Protein AF-0000000076528974 (afdb_homodimer)

pLDDT: mean 90.76, std 15.47, range [22.88, 98.94]

Structure (mmCIF, N/CA/C/O backbone):
data_AF-0000000076528974-model_v1
#
loop_
_entity.id
_entity.type
_entity.pdbx_description
1 polymer 'adenosylhomocysteine nucleosidase'
#
loop_
_atom_site.group_PDB
_atom_site.id
_atom_site.type_symbol
_atom_site.label_atom_id
_atom_site.label_alt_id
_atom_site.label_comp_id
_atom_site.label_asym_id
_atom_site.label_entity_id
_atom_site.label_seq_id
_atom_site.pdbx_PDB_ins_code
_atom_site.Cartn_x
_atom_site.Cartn_y
_atom_site.Cartn_z
_atom_site.occupancy
_atom_site.B_iso_or_equiv
_atom_site.auth_seq_id
_atom_site.auth_comp_id
_atom_site.auth_asym_id
_atom_site.auth_atom_id
_atom_site.pdbx_PDB_model_num
ATOM 1 N N . MET A 1 1 ? 30.375 14.406 -7.883 1 22.88 1 MET A N 1
ATOM 2 C CA . MET A 1 1 ? 30.062 13.062 -8.375 1 22.88 1 MET A CA 1
ATOM 3 C C . MET A 1 1 ? 28.688 12.617 -7.867 1 22.88 1 MET A C 1
ATOM 5 O O . MET A 1 1 ? 28.359 12.805 -6.695 1 22.88 1 MET A O 1
ATOM 9 N N . PRO A 1 2 ? 27.547 12.641 -8.594 1 27.16 2 PRO A N 1
ATOM 10 C CA . PRO A 1 2 ? 26.172 12.406 -8.102 1 27.16 2 PRO A CA 1
ATOM 11 C C . PRO A 1 2 ? 26.094 11.227 -7.145 1 27.16 2 PRO A C 1
ATOM 13 O O . PRO A 1 2 ? 26.906 10.305 -7.215 1 27.16 2 PRO A O 1
ATOM 16 N N . SER A 1 3 ? 25.891 11.344 -5.945 1 34 3 SER A N 1
ATOM 17 C CA . SER A 1 3 ? 25.844 10.359 -4.871 1 34 3 SER A CA 1
ATOM 18 C C . SER A 1 3 ? 25.234 9.047 -5.344 1 34 3 SER A C 1
ATOM 20 O O . SER A 1 3 ? 24.094 9.016 -5.785 1 34 3 SER A O 1
ATOM 22 N N . THR A 1 4 ? 25.938 8.148 -6.004 1 34.47 4 THR A N 1
ATOM 23 C CA . THR A 1 4 ? 25.703 6.996 -6.867 1 34.47 4 THR A CA 1
ATOM 24 C C . THR A 1 4 ? 24.703 6.035 -6.223 1 34.47 4 THR A C 1
ATOM 26 O O . THR A 1 4 ? 24.938 5.559 -5.109 1 34.47 4 THR A O 1
ATOM 29 N N . ALA A 1 5 ? 23.375 6.301 -6.121 1 44.78 5 ALA A N 1
ATOM 30 C CA . ALA A 1 5 ? 22.453 5.215 -5.801 1 44.78 5 ALA A CA 1
ATOM 31 C C . ALA A 1 5 ? 23.094 3.857 -6.082 1 44.78 5 ALA A C 1
ATOM 33 O O . ALA A 1 5 ? 23.516 3.584 -7.203 1 44.78 5 ALA A O 1
ATOM 34 N N . GLY A 1 6 ? 23.844 3.33 -5.191 1 55.03 6 GLY A N 1
ATOM 35 C CA . GLY A 1 6 ? 24.578 2.105 -5.457 1 55.03 6 GLY A CA 1
ATOM 36 C C . GLY A 1 6 ? 23.859 1.161 -6.395 1 55.03 6 GLY A C 1
ATOM 37 O O . GLY A 1 6 ? 22.625 1.179 -6.473 1 55.03 6 GLY A O 1
ATOM 38 N N . ALA A 1 7 ? 24.5 0.636 -7.371 1 71.75 7 ALA A N 1
ATOM 39 C CA . ALA A 1 7 ? 24.062 -0.25 -8.445 1 71.75 7 ALA A CA 1
ATOM 40 C C . ALA A 1 7 ? 23.219 -1.403 -7.898 1 71.75 7 ALA A C 1
ATOM 42 O O . ALA A 1 7 ? 23.594 -2.035 -6.906 1 71.75 7 ALA A O 1
ATOM 43 N N . ARG A 1 8 ? 21.922 -1.433 -8.18 1 86.69 8 ARG A N 1
ATOM 44 C CA . ARG A 1 8 ? 21.047 -2.537 -7.824 1 86.69 8 ARG A CA 1
ATOM 45 C C . ARG A 1 8 ? 21.609 -3.867 -8.312 1 86.69 8 ARG A C 1
ATOM 47 O O . ARG A 1 8 ? 22.156 -3.947 -9.406 1 86.69 8 ARG A O 1
ATOM 54 N N . HIS A 1 9 ? 21.562 -4.871 -7.531 1 90.56 9 HIS A N 1
ATOM 55 C CA . HIS A 1 9 ? 22.047 -6.211 -7.816 1 90.56 9 HIS A CA 1
ATOM 56 C C . HIS A 1 9 ? 21.109 -6.953 -8.758 1 90.56 9 HIS A C 1
ATOM 58 O O . HIS A 1 9 ? 19.922 -7.094 -8.469 1 90.56 9 HIS A O 1
ATOM 64 N N . PRO A 1 10 ? 21.641 -7.457 -9.898 1 93.06 10 PRO A N 1
ATOM 65 C CA . PRO A 1 10 ? 20.766 -8.211 -10.812 1 93.06 10 PRO A CA 1
ATOM 66 C C . PRO A 1 10 ? 20.375 -9.578 -10.258 1 93.06 10 PRO A C 1
ATOM 68 O O . PRO A 1 10 ? 21.219 -10.281 -9.703 1 93.06 10 PRO A O 1
ATOM 71 N N . VAL A 1 11 ? 19.109 -9.906 -10.344 1 93.62 11 VAL A N 1
ATOM 72 C CA . VAL A 1 11 ? 18.609 -11.234 -10 1 93.62 11 VAL A CA 1
ATOM 73 C C . VAL A 1 11 ? 17.688 -11.734 -11.109 1 93.62 11 VAL A C 1
ATOM 75 O O . VAL A 1 11 ? 17.172 -10.945 -11.906 1 93.62 11 VAL A O 1
ATOM 78 N N . SER A 1 12 ? 17.531 -13.039 -11.148 1 95.88 12 SER A N 1
ATOM 79 C CA . SER A 1 12 ? 16.719 -13.617 -12.219 1 95.88 12 SER A CA 1
ATOM 80 C C . SER A 1 12 ? 15.242 -13.281 -12.031 1 95.88 12 SER A C 1
ATOM 82 O O . SER A 1 12 ? 14.531 -13.016 -13 1 95.88 12 SER A O 1
ATOM 84 N N . ALA A 1 13 ? 14.867 -13.352 -10.75 1 97.62 13 ALA A N 1
ATOM 85 C CA . ALA A 1 13 ? 13.445 -13.164 -10.5 1 97.62 13 ALA A CA 1
ATOM 86 C C . ALA A 1 13 ? 13.195 -12.703 -9.07 1 97.62 13 ALA A C 1
ATOM 88 O O . ALA A 1 13 ? 13.977 -13 -8.164 1 97.62 13 ALA A O 1
ATOM 89 N N . VAL A 1 14 ? 12.148 -11.93 -8.891 1 98.19 14 VAL A N 1
ATOM 90 C CA . VAL A 1 14 ? 11.484 -11.75 -7.602 1 98.19 14 VAL A CA 1
ATOM 91 C C . VAL A 1 14 ? 10.125 -12.438 -7.621 1 98.19 14 VAL A C 1
ATOM 93 O O . VAL A 1 14 ? 9.297 -12.164 -8.5 1 98.19 14 VAL A O 1
ATOM 96 N N . VAL A 1 15 ? 9.938 -13.367 -6.738 1 98.88 15 VAL A N 1
ATOM 97 C CA . VAL A 1 15 ? 8.633 -13.984 -6.535 1 98.88 15 VAL A CA 1
ATOM 98 C C . VAL A 1 15 ? 8.016 -13.477 -5.234 1 98.88 15 VAL A C 1
ATOM 100 O O . VAL A 1 15 ? 8.594 -13.641 -4.16 1 98.88 15 VAL A O 1
ATOM 103 N N . ALA A 1 16 ? 6.824 -12.867 -5.344 1 98.88 16 ALA A N 1
ATOM 104 C CA . ALA A 1 16 ? 6.137 -12.312 -4.18 1 98.88 16 ALA A CA 1
ATOM 105 C C . ALA A 1 16 ? 4.961 -13.188 -3.766 1 98.88 16 ALA A C 1
ATOM 107 O O . ALA A 1 16 ? 4.145 -13.586 -4.605 1 98.88 16 ALA A O 1
ATOM 108 N N . VAL A 1 17 ? 4.895 -13.508 -2.525 1 98.88 17 VAL A N 1
ATOM 109 C CA . VAL A 1 17 ? 3.787 -14.234 -1.912 1 98.88 17 VAL A CA 1
ATOM 110 C C . VAL A 1 17 ? 3.285 -13.477 -0.686 1 98.88 17 VAL A C 1
ATOM 112 O O . VAL A 1 17 ? 4.02 -12.68 -0.099 1 98.88 17 VAL A O 1
ATOM 115 N N . ALA A 1 18 ? 2.006 -13.727 -0.288 1 98.19 18 ALA A N 1
ATOM 116 C CA . ALA A 1 18 ? 1.417 -12.938 0.793 1 98.19 18 ALA A CA 1
ATOM 117 C C . ALA A 1 18 ? 1.495 -13.688 2.121 1 98.19 18 ALA A C 1
ATOM 119 O O . ALA A 1 18 ? 1.626 -13.07 3.182 1 98.19 18 ALA A O 1
ATOM 120 N N . MET A 1 19 ? 1.36 -14.953 2.068 1 97.56 19 MET A N 1
ATOM 121 C CA . MET A 1 19 ? 1.251 -15.758 3.281 1 97.56 19 MET A CA 1
ATOM 122 C C . MET A 1 19 ? 2.412 -16.734 3.391 1 97.56 19 MET A C 1
ATOM 124 O O . MET A 1 19 ? 2.975 -17.156 2.375 1 97.56 19 MET A O 1
ATOM 128 N N . GLU A 1 20 ? 2.711 -17.172 4.598 1 96.88 20 GLU A N 1
ATOM 129 C CA . GLU A 1 20 ? 3.797 -18.109 4.848 1 96.88 20 GLU A CA 1
ATOM 130 C C . GLU A 1 20 ? 3.568 -19.422 4.105 1 96.88 20 GLU A C 1
ATOM 132 O O . GLU A 1 20 ? 4.508 -20.016 3.561 1 96.88 20 GLU A O 1
ATOM 137 N N . VAL A 1 21 ? 2.355 -19.906 4.09 1 97.88 21 VAL A N 1
ATOM 138 C CA . VAL A 1 21 ? 2.006 -21.172 3.445 1 97.88 21 VAL A CA 1
ATOM 139 C C . VAL A 1 21 ? 2.324 -21.094 1.954 1 97.88 21 VAL A C 1
ATOM 141 O O . VAL A 1 21 ? 2.645 -22.109 1.328 1 97.88 21 VAL A O 1
ATOM 144 N N . GLU A 1 22 ? 2.312 -19.906 1.381 1 98.69 22 GLU A N 1
ATOM 145 C CA . GLU A 1 22 ? 2.58 -19.703 -0.041 1 98.69 22 GLU A CA 1
ATOM 146 C C . GLU A 1 22 ? 4.078 -19.672 -0.321 1 98.69 22 GLU A C 1
ATOM 148 O O . GLU A 1 22 ? 4.512 -19.906 -1.451 1 98.69 22 GLU A O 1
ATOM 153 N N . ALA A 1 23 ? 4.867 -19.359 0.671 1 98.62 23 ALA A N 1
ATOM 154 C CA . ALA A 1 23 ? 6.32 -19.312 0.54 1 98.62 23 ALA A CA 1
ATOM 155 C C . ALA A 1 23 ? 6.934 -20.703 0.633 1 98.62 23 ALA A C 1
ATOM 157 O O . ALA A 1 23 ? 7.973 -20.969 0.023 1 98.62 23 ALA A O 1
ATOM 158 N N . GLN A 1 24 ? 6.285 -21.562 1.346 1 98.44 24 GLN A N 1
ATOM 159 C CA . GLN A 1 24 ? 6.848 -22.844 1.763 1 98.44 24 GLN A CA 1
ATOM 160 C C . GLN A 1 24 ? 7.242 -23.688 0.557 1 98.44 24 GLN A C 1
ATOM 162 O O . GLN A 1 24 ? 8.336 -24.266 0.522 1 98.44 24 GLN A O 1
ATOM 167 N N . PRO A 1 25 ? 6.371 -23.781 -0.461 1 98.62 25 PRO A N 1
ATOM 168 C CA . PRO A 1 25 ? 6.746 -24.641 -1.596 1 98.62 25 PRO A CA 1
ATOM 169 C C . PRO A 1 25 ? 8.031 -24.172 -2.275 1 98.62 25 PRO A C 1
ATOM 171 O O . PRO A 1 25 ? 8.789 -25 -2.789 1 98.62 25 PRO A O 1
ATOM 174 N N . PHE A 1 26 ? 8.344 -22.891 -2.32 1 98.5 26 PHE A N 1
ATOM 175 C CA . PHE A 1 26 ? 9.57 -22.375 -2.914 1 98.5 26 PHE A CA 1
ATOM 176 C C . PHE A 1 26 ? 10.773 -22.703 -2.031 1 98.5 26 PHE A C 1
ATOM 178 O O . PHE A 1 26 ? 11.828 -23.094 -2.529 1 98.5 26 PHE A O 1
ATOM 185 N N . LEU A 1 27 ? 10.594 -22.5 -0.741 1 97.94 27 LEU A N 1
ATOM 186 C CA . LEU A 1 27 ? 11.656 -22.75 0.226 1 97.94 27 LEU A CA 1
ATOM 187 C C . LEU A 1 27 ? 12.031 -24.234 0.259 1 97.94 27 LEU A C 1
ATOM 189 O O . LEU A 1 27 ? 13.18 -24.578 0.539 1 97.94 27 LEU A O 1
ATOM 193 N N . GLU A 1 28 ? 11.078 -25.062 -0.037 1 97.88 28 GLU A N 1
ATOM 194 C CA . GLU A 1 28 ? 11.328 -26.5 -0.067 1 97.88 28 GLU A CA 1
ATOM 195 C C . GLU A 1 28 ? 11.984 -26.922 -1.378 1 97.88 28 GLU A C 1
ATOM 197 O O . GLU A 1 28 ? 12.758 -27.875 -1.411 1 97.88 28 GLU A O 1
ATOM 202 N N . ALA A 1 29 ? 11.734 -26.219 -2.408 1 97.25 29 ALA A N 1
ATOM 203 C CA . ALA A 1 29 ? 12.148 -26.656 -3.746 1 97.25 29 ALA A CA 1
ATOM 204 C C . ALA A 1 29 ? 13.531 -26.109 -4.094 1 97.25 29 ALA A C 1
ATOM 206 O O . ALA A 1 29 ? 14.242 -26.703 -4.906 1 97.25 29 ALA A O 1
ATOM 207 N N . LEU A 1 30 ? 13.93 -24.938 -3.525 1 96.75 30 LEU A N 1
ATOM 208 C CA . LEU A 1 30 ? 15.148 -24.266 -3.949 1 96.75 30 LEU A CA 1
ATOM 209 C C . LEU A 1 30 ? 16.094 -24.078 -2.77 1 96.75 30 LEU A C 1
ATOM 211 O O . LEU A 1 30 ? 15.656 -23.781 -1.658 1 96.75 30 LEU A O 1
ATOM 215 N N . PRO A 1 31 ? 17.406 -24.172 -3.016 1 95.56 31 PRO A N 1
ATOM 216 C CA . PRO A 1 31 ? 18.359 -23.969 -1.93 1 95.56 31 PRO A CA 1
ATOM 217 C C . PRO A 1 31 ? 18.5 -22.5 -1.532 1 95.56 31 PRO A C 1
ATOM 219 O O . PRO A 1 31 ? 18.484 -21.625 -2.395 1 95.56 31 PRO A O 1
ATOM 222 N N . LEU A 1 32 ? 18.703 -22.25 -0.292 1 95.19 32 LEU A N 1
ATOM 223 C CA . LEU A 1 32 ? 18.938 -20.906 0.243 1 95.19 32 LEU A CA 1
ATOM 224 C C . LEU A 1 32 ? 20.344 -20.438 -0.084 1 95.19 32 LEU A C 1
ATOM 226 O O . LEU A 1 32 ? 21.297 -21.203 0.007 1 95.19 32 LEU A O 1
ATOM 230 N N . ILE A 1 33 ? 20.422 -19.188 -0.528 1 91.94 33 ILE A N 1
ATOM 231 C CA . ILE A 1 33 ? 21.703 -18.531 -0.685 1 91.94 33 ILE A CA 1
ATOM 232 C C . ILE A 1 33 ? 22.031 -17.719 0.573 1 91.94 33 ILE A C 1
ATOM 234 O O . ILE A 1 33 ? 21.391 -16.719 0.857 1 91.94 33 ILE A O 1
ATOM 238 N N . GLU A 1 34 ? 22.906 -18.125 1.322 1 83.56 34 GLU A N 1
ATOM 239 C CA . GLU A 1 34 ? 23.219 -17.531 2.615 1 83.56 34 GLU A CA 1
ATOM 240 C C . GLU A 1 34 ? 24.172 -16.344 2.459 1 83.56 34 GLU A C 1
ATOM 242 O O . GLU A 1 34 ? 24.141 -15.406 3.25 1 83.56 34 GLU A O 1
ATOM 247 N N . GLU A 1 35 ? 24.969 -16.344 1.441 1 76.75 35 GLU A N 1
ATOM 248 C CA . GLU A 1 35 ? 25.984 -15.297 1.273 1 76.75 35 GLU A CA 1
ATOM 249 C C . GLU A 1 35 ? 25.422 -14.102 0.513 1 76.75 35 GLU A C 1
ATOM 251 O O . GLU A 1 35 ? 24.469 -14.234 -0.25 1 76.75 35 GLU A O 1
ATOM 256 N N . GLY A 1 36 ? 25.875 -12.984 0.974 1 71.81 36 GLY A N 1
ATOM 257 C CA . GLY A 1 36 ? 25.484 -11.781 0.257 1 71.81 36 GLY A CA 1
ATOM 258 C C . GLY A 1 36 ? 24.812 -10.75 1.141 1 71.81 36 GLY A C 1
ATOM 259 O O . GLY A 1 36 ? 24.641 -10.969 2.342 1 71.81 36 GLY A O 1
ATOM 260 N N . PRO A 1 37 ? 24.609 -9.727 0.47 1 70.88 37 PRO A N 1
ATOM 261 C CA . PRO A 1 37 ? 24.016 -8.633 1.255 1 70.88 37 PRO A CA 1
ATOM 262 C C . PRO A 1 37 ? 22.594 -8.93 1.707 1 70.88 37 PRO A C 1
ATOM 264 O O . PRO A 1 37 ? 21.828 -9.586 0.985 1 70.88 37 PRO A O 1
ATOM 267 N N . ALA A 1 38 ? 22.312 -8.508 2.861 1 77.94 38 ALA A N 1
ATOM 268 C CA . ALA A 1 38 ? 20.953 -8.648 3.389 1 77.94 38 ALA A CA 1
ATOM 269 C C . ALA A 1 38 ? 19.969 -7.816 2.582 1 77.94 38 ALA A C 1
ATOM 271 O O . ALA A 1 38 ? 20.281 -6.707 2.148 1 77.94 38 ALA A O 1
ATOM 272 N N . LEU A 1 39 ? 18.875 -8.328 2.311 1 84.31 39 LEU A N 1
ATOM 273 C CA . LEU A 1 39 ? 17.812 -7.59 1.642 1 84.31 39 LEU A CA 1
ATOM 274 C C . LEU A 1 39 ? 16.984 -6.801 2.648 1 84.31 39 LEU A C 1
ATOM 276 O O . LEU A 1 39 ? 16.562 -7.336 3.676 1 84.31 39 LEU A O 1
ATOM 280 N N . PRO A 1 40 ? 16.859 -5.504 2.334 1 81.12 40 PRO A N 1
ATOM 281 C CA . PRO A 1 40 ? 15.969 -4.742 3.213 1 81.12 40 PRO A CA 1
ATOM 282 C C . PRO A 1 40 ? 14.5 -5.152 3.068 1 81.12 40 PRO A C 1
ATOM 284 O O . PRO A 1 40 ? 14.062 -5.508 1.973 1 81.12 40 PRO A O 1
ATOM 287 N N . THR A 1 41 ? 13.836 -5.195 4.199 1 83 41 THR A N 1
ATOM 288 C CA . THR A 1 41 ? 12.398 -5.438 4.172 1 83 41 THR A CA 1
ATOM 289 C C . THR A 1 41 ? 11.672 -4.469 5.105 1 83 41 THR A C 1
ATOM 291 O O . THR A 1 41 ? 12.281 -3.896 6.008 1 83 41 THR A O 1
ATOM 294 N N . CYS A 1 42 ? 10.492 -4.109 4.676 1 84 42 CYS A N 1
ATOM 295 C CA . CYS A 1 42 ? 9.648 -3.344 5.582 1 84 42 CYS A CA 1
ATOM 296 C C . CYS A 1 42 ? 9.016 -4.25 6.637 1 84 42 CYS A C 1
ATOM 298 O O . CYS A 1 42 ? 9.125 -5.473 6.551 1 84 42 CYS A O 1
ATOM 300 N N . THR A 1 43 ? 8.445 -3.637 7.574 1 78.12 43 THR A N 1
ATOM 301 C CA . THR A 1 43 ? 7.875 -4.391 8.688 1 78.12 43 THR A CA 1
ATOM 302 C C . THR A 1 43 ? 6.809 -5.363 8.188 1 78.12 43 THR A C 1
ATOM 304 O O . THR A 1 43 ? 5.965 -5 7.359 1 78.12 43 THR A O 1
ATOM 307 N N . GLY A 1 44 ? 6.965 -6.527 8.633 1 84.75 44 GLY A N 1
ATOM 308 C CA . GLY A 1 44 ? 5.969 -7.535 8.297 1 84.75 44 GLY A CA 1
ATOM 309 C C . GLY A 1 44 ? 6.32 -8.336 7.062 1 84.75 44 GLY A C 1
ATOM 310 O O . GLY A 1 44 ? 5.633 -9.305 6.727 1 84.75 44 GLY A O 1
ATOM 311 N N . ALA A 1 45 ? 7.375 -7.895 6.391 1 95.25 45 ALA A N 1
ATOM 312 C CA . ALA A 1 45 ? 7.801 -8.602 5.188 1 95.25 45 ALA A CA 1
ATOM 313 C C . ALA A 1 45 ? 9.102 -9.359 5.43 1 95.25 45 ALA A C 1
ATOM 315 O O . ALA A 1 45 ? 9.867 -9.023 6.332 1 95.25 45 ALA A O 1
ATOM 316 N N . ARG A 1 46 ? 9.344 -10.469 4.754 1 95.81 46 ARG A N 1
ATOM 317 C CA . ARG A 1 46 ? 10.578 -11.258 4.758 1 95.81 46 ARG A CA 1
ATOM 318 C C . ARG A 1 46 ? 11.031 -11.578 3.34 1 95.81 46 ARG A C 1
ATOM 320 O O . ARG A 1 46 ? 10.203 -11.742 2.441 1 95.81 46 ARG A O 1
ATOM 327 N N . ALA A 1 47 ? 12.336 -11.609 3.152 1 96.94 47 ALA A N 1
ATOM 328 C CA . ALA A 1 47 ? 12.891 -11.953 1.846 1 96.94 47 ALA A CA 1
ATOM 329 C C . ALA A 1 47 ? 13.984 -13.008 1.975 1 96.94 47 ALA A C 1
ATOM 331 O O . ALA A 1 47 ? 14.781 -12.984 2.92 1 96.94 47 ALA A O 1
ATOM 332 N N . TRP A 1 48 ? 13.992 -13.945 1.041 1 96.31 48 TRP A N 1
ATOM 333 C CA . TRP A 1 48 ? 15.023 -14.969 0.944 1 96.31 48 TRP A CA 1
ATOM 334 C C . TRP A 1 48 ? 15.695 -14.938 -0.426 1 96.31 48 TRP A C 1
ATOM 336 O O . TRP A 1 48 ? 15.047 -14.641 -1.433 1 96.31 48 TRP A O 1
ATOM 346 N N . ARG A 1 49 ? 16.922 -15.227 -0.4 1 96.06 49 ARG A N 1
ATOM 347 C CA . ARG A 1 49 ? 17.656 -15.461 -1.646 1 96.06 49 ARG A CA 1
ATOM 348 C C . ARG A 1 49 ? 17.781 -16.953 -1.925 1 96.06 49 ARG A C 1
ATOM 350 O O . ARG A 1 49 ? 18.281 -17.703 -1.091 1 96.06 49 ARG A O 1
ATOM 357 N N . LEU A 1 50 ? 17.266 -17.312 -3.055 1 96.56 50 LEU A N 1
ATOM 358 C CA . LEU A 1 50 ? 17.266 -18.719 -3.428 1 96.56 50 LEU A CA 1
ATOM 359 C C . LEU A 1 50 ? 18.016 -18.938 -4.738 1 96.56 50 LEU A C 1
ATOM 361 O O . LEU A 1 50 ? 18.047 -18.047 -5.598 1 96.56 50 LEU A O 1
ATOM 365 N N . ALA A 1 51 ? 18.609 -20.078 -4.863 1 94.69 51 ALA A N 1
ATOM 366 C CA . ALA A 1 51 ? 19.328 -20.422 -6.086 1 94.69 51 ALA A CA 1
ATOM 367 C C . ALA A 1 51 ? 18.406 -21.125 -7.09 1 94.69 51 ALA A C 1
ATOM 369 O O . ALA A 1 51 ? 17.719 -22.078 -6.746 1 94.69 51 ALA A O 1
ATOM 370 N N . LEU A 1 52 ? 18.344 -20.562 -8.312 1 93.12 52 LEU A N 1
ATOM 371 C CA . LEU A 1 52 ? 17.625 -21.219 -9.398 1 93.12 52 LEU A CA 1
ATOM 372 C C . LEU A 1 52 ? 18.531 -22.234 -10.094 1 93.12 52 LEU A C 1
ATOM 374 O O . LEU A 1 52 ? 19.75 -22.031 -10.195 1 93.12 52 LEU A O 1
ATOM 378 N N . PRO A 1 53 ? 17.875 -23.297 -10.516 1 79.75 53 PRO A N 1
ATOM 379 C CA . PRO A 1 53 ? 18.719 -24.266 -11.227 1 79.75 53 PRO A CA 1
ATOM 380 C C . PRO A 1 53 ? 19.234 -23.719 -12.555 1 79.75 53 PRO A C 1
ATOM 382 O O . PRO A 1 53 ? 18.594 -22.875 -13.172 1 79.75 53 PRO A O 1
ATOM 385 N N . ALA A 1 54 ? 20.484 -23.797 -12.742 1 67.25 54 ALA A N 1
ATOM 386 C CA . ALA A 1 54 ? 21.109 -23.359 -13.984 1 67.25 54 ALA A CA 1
ATOM 387 C C . ALA A 1 54 ? 20.344 -23.859 -15.195 1 67.25 54 ALA A C 1
ATOM 389 O O . ALA A 1 54 ? 19.781 -24.969 -15.18 1 67.25 54 ALA A O 1
ATOM 390 N N . SER A 1 55 ? 19.672 -22.922 -15.914 1 56.25 55 SER A N 1
ATOM 391 C CA . SER A 1 55 ? 19.094 -23.406 -17.156 1 56.25 55 SER A CA 1
ATOM 392 C C . SER A 1 55 ? 20.062 -24.312 -17.906 1 56.25 55 SER A C 1
ATOM 394 O O . SER A 1 55 ? 21.266 -24.047 -17.922 1 56.25 55 SER A O 1
ATOM 396 N N . PRO A 1 56 ? 19.547 -25.609 -18.062 1 48.47 56 PRO A N 1
ATOM 397 C CA . PRO A 1 56 ? 20.469 -26.516 -18.766 1 48.47 56 PRO A CA 1
ATOM 398 C C . PRO A 1 56 ? 21.172 -25.844 -19.938 1 48.47 56 PRO A C 1
ATOM 400 O O . PRO A 1 56 ? 22.047 -26.438 -20.562 1 48.47 56 PRO A O 1
ATOM 403 N N . ALA A 1 57 ? 20.484 -24.875 -20.594 1 45.69 57 ALA A N 1
ATOM 404 C CA . ALA A 1 57 ? 21.234 -24.5 -21.797 1 45.69 57 ALA A CA 1
ATOM 405 C C . ALA A 1 57 ? 22.531 -23.781 -21.422 1 45.69 57 ALA A C 1
ATOM 407 O O . ALA A 1 57 ? 22.5 -22.703 -20.812 1 45.69 57 ALA A O 1
ATOM 408 N N . PRO A 1 58 ? 23.5 -24.594 -21.328 1 42.06 58 PRO A N 1
ATOM 409 C CA . PRO A 1 58 ? 24.844 -24.172 -20.953 1 42.06 58 PRO A CA 1
ATOM 410 C C . PRO A 1 58 ? 25.312 -22.938 -21.719 1 42.06 58 PRO A C 1
ATOM 412 O O . PRO A 1 58 ? 25.766 -23.031 -22.859 1 42.06 58 PRO A O 1
ATOM 415 N N . SER A 1 59 ? 24.547 -21.875 -21.906 1 43.47 59 SER A N 1
ATOM 416 C CA . SER A 1 59 ? 25.531 -21.031 -22.594 1 43.47 59 SER A CA 1
ATOM 417 C C . SER A 1 59 ? 26.797 -20.859 -21.75 1 43.47 59 SER A C 1
ATOM 419 O O . SER A 1 59 ? 26.719 -20.625 -20.531 1 43.47 59 SER A O 1
ATOM 421 N N . PRO A 1 60 ? 27.812 -21.328 -22.188 1 45.94 60 PRO A N 1
ATOM 422 C CA . PRO A 1 60 ? 29.141 -21.312 -21.547 1 45.94 60 PRO A CA 1
ATOM 423 C C . PRO A 1 60 ? 29.359 -20.047 -20.703 1 45.94 60 PRO A C 1
ATOM 425 O O . PRO A 1 60 ? 30.094 -20.094 -19.703 1 45.94 60 PRO A O 1
ATOM 428 N N . ASP A 1 61 ? 28.984 -18.891 -21.156 1 47.34 61 ASP A N 1
ATOM 429 C CA . ASP A 1 61 ? 29.5 -17.625 -20.625 1 47.34 61 ASP A CA 1
ATOM 430 C C . ASP A 1 61 ? 28.719 -17.203 -19.375 1 47.34 61 ASP A C 1
ATOM 432 O O . ASP A 1 61 ? 29.094 -16.234 -18.703 1 47.34 61 ASP A O 1
ATOM 436 N N . SER A 1 62 ? 27.578 -17.609 -19.047 1 47.56 62 SER A N 1
ATOM 437 C CA . SER A 1 62 ? 26.922 -17.094 -17.859 1 47.56 62 SER A CA 1
ATOM 438 C C . SER A 1 62 ? 26.281 -18.219 -17.047 1 47.56 62 SER A C 1
ATOM 440 O O . SER A 1 62 ? 25.047 -18.312 -16.984 1 47.56 62 SER A O 1
ATOM 442 N N . PRO A 1 63 ? 26.984 -19.344 -16.797 1 48.53 63 PRO A N 1
ATOM 443 C CA . PRO A 1 63 ? 26.484 -20.516 -16.078 1 48.53 63 PRO A CA 1
ATOM 444 C C . PRO A 1 63 ? 25.953 -20.156 -14.688 1 48.53 63 PRO A C 1
ATOM 446 O O . PRO A 1 63 ? 25.672 -21.062 -13.883 1 48.53 63 PRO A O 1
ATOM 449 N N . GLU A 1 64 ? 26.141 -19.047 -14.211 1 57 64 GLU A N 1
ATOM 450 C CA . GLU A 1 64 ? 25.906 -18.891 -12.781 1 57 64 GLU A CA 1
ATOM 451 C C . GLU A 1 64 ? 24.422 -19.016 -12.445 1 57 64 GLU A C 1
ATOM 453 O O . GLU A 1 64 ? 23.578 -18.578 -13.227 1 57 64 GLU A O 1
ATOM 458 N N . PRO A 1 65 ? 24.219 -19.953 -11.578 1 64.25 65 PRO A N 1
ATOM 459 C CA . PRO A 1 65 ? 22.844 -20.062 -11.086 1 64.25 65 PRO A CA 1
ATOM 460 C C . PRO A 1 65 ? 22.172 -18.703 -10.875 1 64.25 65 PRO A C 1
ATOM 462 O O . PRO A 1 65 ? 22.844 -17.734 -10.508 1 64.25 65 PRO A O 1
ATOM 465 N N . GLY A 1 66 ? 21.047 -18.75 -11.516 1 88 66 GLY A N 1
ATOM 466 C CA . GLY A 1 66 ? 20.297 -17.516 -11.312 1 88 66 GLY A CA 1
ATOM 467 C C . GLY A 1 66 ? 19.828 -17.344 -9.883 1 88 66 GLY A C 1
ATOM 468 O O . GLY A 1 66 ? 19.891 -18.281 -9.078 1 88 66 GLY A O 1
ATOM 469 N N . GLU A 1 67 ? 19.656 -16.281 -9.383 1 93.56 67 GLU A N 1
ATOM 470 C CA . GLU A 1 67 ? 19.172 -15.93 -8.055 1 93.56 67 GLU A CA 1
ATOM 471 C C . GLU A 1 67 ? 17.703 -15.5 -8.102 1 93.56 67 GLU A C 1
ATOM 473 O O . GLU A 1 67 ? 17.312 -14.727 -8.969 1 93.56 67 GLU A O 1
ATOM 478 N N . LEU A 1 68 ? 16.969 -16.172 -7.227 1 96.69 68 LEU A N 1
ATOM 479 C CA . LEU A 1 68 ? 15.578 -15.812 -7.008 1 96.69 68 LEU A CA 1
ATOM 480 C C . LEU A 1 68 ? 15.391 -15.18 -5.637 1 96.69 68 LEU A C 1
ATOM 482 O O . LEU A 1 68 ? 15.828 -15.727 -4.625 1 96.69 68 LEU A O 1
ATOM 486 N N . VAL A 1 69 ? 14.797 -14.016 -5.598 1 97.25 69 VAL A N 1
ATOM 487 C CA . VAL A 1 69 ? 14.391 -13.414 -4.332 1 97.25 69 VAL A CA 1
ATOM 488 C C . VAL A 1 69 ? 12.938 -13.766 -4.035 1 97.25 69 VAL A C 1
ATOM 490 O O . VAL A 1 69 ? 12.031 -13.375 -4.781 1 97.25 69 VAL A O 1
ATOM 493 N N . LEU A 1 70 ? 12.727 -14.57 -3.014 1 98.31 70 LEU A N 1
ATOM 494 C CA . LEU A 1 70 ? 11.391 -14.867 -2.514 1 98.31 70 LEU A CA 1
ATOM 495 C C . LEU A 1 70 ? 10.945 -13.82 -1.49 1 98.31 70 LEU A C 1
ATOM 497 O O . LEU A 1 70 ? 11.586 -13.664 -0.449 1 98.31 70 LEU A O 1
ATOM 501 N N . LEU A 1 71 ? 9.898 -13.156 -1.819 1 98.44 71 LEU A N 1
ATOM 502 C CA . LEU A 1 71 ? 9.43 -12.039 -1.006 1 98.44 71 LEU A CA 1
ATOM 503 C C . LEU A 1 71 ? 8.086 -12.375 -0.355 1 98.44 71 LEU A C 1
ATOM 505 O O . LEU A 1 71 ? 7.086 -12.555 -1.047 1 98.44 71 LEU A O 1
ATOM 509 N N . HIS A 1 72 ? 8.055 -12.562 0.92 1 98.44 72 HIS A N 1
ATOM 510 C CA . HIS A 1 72 ? 6.844 -12.688 1.718 1 98.44 72 HIS A CA 1
ATOM 511 C C . HIS A 1 72 ? 6.352 -11.32 2.188 1 98.44 72 HIS A C 1
ATOM 513 O O . HIS A 1 72 ? 6.934 -10.727 3.1 1 98.44 72 HIS A O 1
ATOM 519 N N . THR A 1 73 ? 5.203 -10.852 1.679 1 98.06 73 THR A N 1
ATOM 520 C CA . THR A 1 73 ? 4.848 -9.438 1.774 1 98.06 73 THR A CA 1
ATOM 521 C C . THR A 1 73 ? 3.873 -9.203 2.924 1 98.06 73 THR A C 1
ATOM 523 O O . THR A 1 73 ? 3.75 -8.086 3.42 1 98.06 73 THR A O 1
ATOM 526 N N . GLY A 1 74 ? 3.141 -10.25 3.266 1 97.06 74 GLY A N 1
ATOM 527 C CA . GLY A 1 74 ? 1.907 -10.023 4.004 1 97.06 74 GLY A CA 1
ATOM 528 C C . GLY A 1 74 ? 0.717 -9.75 3.104 1 97.06 74 GLY A C 1
ATOM 529 O O . GLY A 1 74 ? 0.872 -9.594 1.889 1 97.06 74 GLY A O 1
ATOM 530 N N . ILE A 1 75 ? -0.437 -9.656 3.713 1 97.75 75 ILE A N 1
ATOM 531 C CA . ILE A 1 75 ? -1.68 -9.641 2.949 1 97.75 75 ILE A CA 1
ATOM 532 C C . ILE A 1 75 ? -2.061 -8.195 2.623 1 97.75 75 ILE A C 1
ATOM 534 O O . ILE A 1 75 ? -1.97 -7.312 3.48 1 97.75 75 ILE A O 1
ATOM 538 N N . GLY A 1 76 ? -2.42 -7.953 1.352 1 97.94 76 GLY A N 1
ATOM 539 C CA . GLY A 1 76 ? -3.027 -6.688 0.971 1 97.94 76 GLY A CA 1
ATOM 540 C C . GLY A 1 76 ? -2.199 -5.91 -0.033 1 97.94 76 GLY A C 1
ATOM 541 O O . GLY A 1 76 ? -0.986 -6.109 -0.134 1 97.94 76 GLY A O 1
ATOM 542 N N . LEU A 1 77 ? -2.875 -4.934 -0.692 1 98.62 77 LEU A N 1
ATOM 543 C CA . LEU A 1 77 ? -2.236 -4.109 -1.713 1 98.62 77 LEU A CA 1
ATOM 544 C C . LEU A 1 77 ? -1.083 -3.305 -1.121 1 98.62 77 LEU A C 1
ATOM 546 O O . LEU A 1 77 ? -0.005 -3.227 -1.715 1 98.62 77 LEU A O 1
ATOM 550 N N . VAL A 1 78 ? -1.291 -2.74 0.079 1 98.44 78 VAL A N 1
ATOM 551 C CA . VAL A 1 78 ? -0.319 -1.842 0.693 1 98.44 78 VAL A CA 1
ATOM 552 C C . VAL A 1 78 ? 0.915 -2.631 1.124 1 98.44 78 VAL A C 1
ATOM 554 O O . VAL A 1 78 ? 2.047 -2.209 0.875 1 98.44 78 VAL A O 1
ATOM 557 N N . ALA A 1 79 ? 0.686 -3.803 1.728 1 98.19 79 ALA A N 1
ATOM 558 C CA . ALA A 1 79 ? 1.798 -4.652 2.15 1 98.19 79 ALA A CA 1
ATOM 559 C C . ALA A 1 79 ? 2.617 -5.117 0.95 1 98.19 79 ALA A C 1
ATOM 561 O O . ALA A 1 79 ? 3.85 -5.086 0.981 1 98.19 79 ALA A O 1
ATOM 562 N N . ALA A 1 80 ? 1.934 -5.539 -0.095 1 98.56 80 ALA A N 1
ATOM 563 C CA . ALA A 1 80 ? 2.596 -6.023 -1.304 1 98.56 80 ALA A CA 1
ATOM 564 C C . ALA A 1 80 ? 3.428 -4.922 -1.953 1 98.56 80 ALA A C 1
ATOM 566 O O . ALA A 1 80 ? 4.598 -5.129 -2.285 1 98.56 80 ALA A O 1
ATOM 567 N N . ALA A 1 81 ? 2.807 -3.752 -2.115 1 98.25 81 ALA A N 1
ATOM 568 C CA . ALA A 1 81 ? 3.465 -2.627 -2.775 1 98.25 81 ALA A CA 1
ATOM 569 C C . ALA A 1 81 ? 4.684 -2.164 -1.981 1 98.25 81 ALA A C 1
ATOM 571 O O . ALA A 1 81 ? 5.746 -1.907 -2.555 1 98.25 81 ALA A O 1
ATOM 572 N N . SER A 1 82 ? 4.559 -2.031 -0.643 1 97.88 82 SER A N 1
ATOM 573 C CA . SER A 1 82 ? 5.645 -1.532 0.193 1 97.88 82 SER A CA 1
ATOM 574 C C . SER A 1 82 ? 6.816 -2.508 0.216 1 97.88 82 SER A C 1
ATOM 576 O O . SER A 1 82 ? 7.977 -2.094 0.136 1 97.88 82 SER A O 1
ATOM 578 N N . ALA A 1 83 ? 6.5 -3.793 0.294 1 98.06 83 ALA A N 1
ATOM 579 C CA . ALA A 1 83 ? 7.547 -4.809 0.336 1 98.06 83 ALA A CA 1
ATOM 580 C C . ALA A 1 83 ? 8.328 -4.844 -0.974 1 98.06 83 ALA A C 1
ATOM 582 O O . ALA A 1 83 ? 9.562 -4.855 -0.968 1 98.06 83 ALA A O 1
ATOM 583 N N . LEU A 1 84 ? 7.617 -4.855 -2.074 1 98.31 84 LEU A N 1
ATOM 584 C CA . LEU A 1 84 ? 8.281 -4.91 -3.369 1 98.31 84 LEU A CA 1
ATOM 585 C C . LEU A 1 84 ? 9.117 -3.656 -3.607 1 98.31 84 LEU A C 1
ATOM 587 O O . LEU A 1 84 ? 10.25 -3.738 -4.09 1 98.31 84 LEU A O 1
ATOM 591 N N . ALA A 1 85 ? 8.523 -2.486 -3.307 1 97.31 85 ALA A N 1
ATOM 592 C CA . ALA A 1 85 ? 9.25 -1.232 -3.482 1 97.31 85 ALA A CA 1
ATOM 593 C C . ALA A 1 85 ? 10.57 -1.25 -2.717 1 97.31 85 ALA A C 1
ATOM 595 O O . ALA A 1 85 ? 11.594 -0.792 -3.225 1 97.31 85 ALA A O 1
ATOM 596 N N . THR A 1 86 ? 10.523 -1.758 -1.515 1 96.31 86 THR A N 1
ATOM 597 C CA . THR A 1 86 ? 11.711 -1.817 -0.669 1 96.31 86 THR A CA 1
ATOM 598 C C . THR A 1 86 ? 12.781 -2.711 -1.297 1 96.31 86 THR A C 1
ATOM 600 O O . THR A 1 86 ? 13.938 -2.309 -1.426 1 96.31 86 THR A O 1
ATOM 603 N N . VAL A 1 87 ? 12.391 -3.859 -1.775 1 95.62 87 VAL A N 1
ATOM 604 C CA . VAL A 1 87 ? 13.336 -4.824 -2.328 1 95.62 87 VAL A CA 1
ATOM 605 C C . VAL A 1 87 ? 13.914 -4.293 -3.637 1 95.62 87 VAL A C 1
ATOM 607 O O . VAL A 1 87 ? 15.086 -4.508 -3.936 1 95.62 87 VAL A O 1
ATOM 610 N N . LEU A 1 88 ? 13.133 -3.564 -4.387 1 95.75 88 LEU A N 1
ATOM 611 C CA . LEU A 1 88 ? 13.547 -3.082 -5.703 1 95.75 88 LEU A CA 1
ATOM 612 C C . LEU A 1 88 ? 14.578 -1.972 -5.57 1 95.75 88 LEU A C 1
ATOM 614 O O . LEU A 1 88 ? 15.234 -1.604 -6.551 1 95.75 88 LEU A O 1
ATOM 618 N N . THR A 1 89 ? 14.773 -1.434 -4.359 1 93.31 89 THR A N 1
ATOM 619 C CA . THR A 1 89 ? 15.836 -0.451 -4.16 1 93.31 89 THR A CA 1
ATOM 620 C C . THR A 1 89 ? 17.203 -1.127 -4.152 1 93.31 89 THR A C 1
ATOM 622 O O . THR A 1 89 ? 18.234 -0.459 -4.277 1 93.31 89 THR A O 1
ATOM 625 N N . ARG A 1 90 ? 17.203 -2.447 -4.066 1 92.75 90 ARG A N 1
ATOM 626 C CA . ARG A 1 90 ? 18.469 -3.154 -3.9 1 92.75 90 ARG A CA 1
ATOM 627 C C . ARG A 1 90 ? 18.719 -4.113 -5.059 1 92.75 90 ARG A C 1
ATOM 629 O O . ARG A 1 90 ? 19.859 -4.414 -5.391 1 92.75 90 ARG A O 1
ATOM 636 N N . VAL A 1 91 ? 17.609 -4.605 -5.641 1 93.5 91 VAL A N 1
ATOM 637 C CA . VAL A 1 91 ? 17.781 -5.609 -6.688 1 93.5 91 VAL A CA 1
ATOM 638 C C . VAL A 1 91 ? 17.109 -5.133 -7.973 1 93.5 91 VAL A C 1
ATOM 640 O O 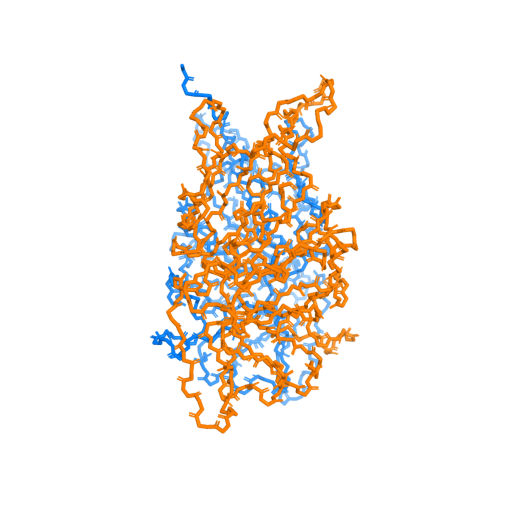. VAL A 1 91 ? 16.219 -4.281 -7.938 1 93.5 91 VAL A O 1
ATOM 643 N N . HIS A 1 92 ? 17.594 -5.684 -9.062 1 94.62 92 HIS A N 1
ATOM 644 C CA . HIS A 1 92 ? 16.984 -5.508 -10.375 1 94.62 92 HIS A CA 1
ATOM 645 C C . HIS A 1 92 ? 16.625 -6.855 -11 1 94.62 92 HIS A C 1
ATOM 647 O O . HIS A 1 92 ? 17.438 -7.469 -11.68 1 94.62 92 HIS A O 1
ATOM 653 N N . PRO A 1 93 ? 15.422 -7.242 -10.875 1 96.75 93 PRO A N 1
ATOM 654 C CA . PRO A 1 93 ? 15.023 -8.57 -11.359 1 96.75 93 PRO A CA 1
ATOM 655 C C . PRO A 1 93 ? 14.727 -8.586 -12.852 1 96.75 93 PRO A C 1
ATOM 657 O O . PRO A 1 93 ? 14.266 -7.586 -13.406 1 96.75 93 PRO A O 1
ATOM 660 N N . GLY A 1 94 ? 15.008 -9.719 -13.414 1 96.56 94 GLY A N 1
ATOM 661 C CA . GLY A 1 94 ? 14.586 -9.93 -14.789 1 96.56 94 GLY A CA 1
ATOM 662 C C . GLY A 1 94 ? 13.086 -10.047 -14.945 1 96.56 94 GLY A C 1
ATOM 663 O O . GLY A 1 94 ? 12.539 -9.727 -16 1 96.56 94 GLY A O 1
ATOM 664 N N . VAL A 1 95 ? 12.438 -10.547 -13.922 1 98.19 95 VAL A N 1
ATOM 665 C CA . VAL A 1 95 ? 10.992 -10.727 -13.922 1 98.19 95 VAL A CA 1
ATOM 666 C C . VAL A 1 95 ? 10.453 -10.641 -12.5 1 98.19 95 VAL A C 1
ATOM 668 O O . VAL A 1 95 ? 11.18 -10.922 -11.539 1 98.19 95 VAL A O 1
ATOM 671 N N . ILE A 1 96 ? 9.234 -10.148 -12.336 1 98.81 96 ILE A N 1
ATOM 672 C CA . ILE A 1 96 ? 8.492 -10.211 -11.086 1 98.81 96 ILE A CA 1
ATOM 673 C C . ILE A 1 96 ? 7.285 -11.133 -11.242 1 98.81 96 ILE A C 1
ATOM 675 O O . ILE A 1 96 ? 6.539 -11.023 -12.219 1 98.81 96 ILE A O 1
ATOM 679 N N . ILE A 1 97 ? 7.121 -12.047 -10.336 1 98.94 97 ILE A N 1
ATOM 680 C CA . ILE A 1 97 ? 5.996 -12.977 -10.367 1 98.94 97 ILE A CA 1
ATOM 681 C C . ILE A 1 97 ? 5.207 -12.867 -9.062 1 98.94 97 ILE A C 1
ATOM 683 O O . ILE A 1 97 ? 5.785 -12.867 -7.973 1 98.94 97 ILE A O 1
ATOM 687 N N . SER A 1 98 ? 3.91 -12.664 -9.18 1 98.94 98 SER A N 1
ATOM 688 C CA . SER A 1 98 ? 3.006 -12.805 -8.039 1 98.94 98 SER A CA 1
ATOM 689 C C . SER A 1 98 ? 2.48 -14.227 -7.926 1 98.94 98 SER A C 1
ATOM 691 O O . SER A 1 98 ? 1.811 -14.727 -8.836 1 98.94 98 SER A O 1
ATOM 693 N N . ALA A 1 99 ? 2.789 -14.914 -6.852 1 98.94 99 ALA A N 1
ATOM 694 C CA . ALA A 1 99 ? 2.381 -16.297 -6.652 1 98.94 99 ALA A CA 1
ATOM 695 C C . ALA A 1 99 ? 1.551 -16.453 -5.383 1 98.94 99 ALA A C 1
ATOM 697 O O . ALA A 1 99 ? 1.559 -15.57 -4.52 1 98.94 99 ALA A O 1
ATOM 698 N N . GLY A 1 100 ? 0.83 -17.531 -5.273 1 98.69 100 GLY A N 1
ATOM 699 C CA . GLY A 1 100 ? 0.025 -17.812 -4.098 1 98.69 100 GLY A CA 1
ATOM 700 C C . GLY A 1 100 ? -1.383 -18.266 -4.434 1 98.69 100 GLY A C 1
ATOM 701 O O . GLY A 1 100 ? -1.59 -19 -5.402 1 98.69 100 GLY A O 1
ATOM 702 N N . THR A 1 101 ? -2.369 -17.953 -3.543 1 98.12 101 THR A N 1
ATOM 703 C CA . THR A 1 101 ? -3.736 -18.438 -3.67 1 98.12 101 THR A CA 1
ATOM 704 C C . THR A 1 101 ? -4.672 -17.312 -4.105 1 98.12 101 THR A C 1
ATOM 706 O O . THR A 1 101 ? -4.344 -16.125 -3.963 1 98.12 101 THR A O 1
ATOM 709 N N . ALA A 1 102 ? -5.758 -17.641 -4.699 1 97.5 102 ALA A N 1
ATOM 710 C CA . ALA A 1 102 ? -6.777 -16.688 -5.137 1 97.5 102 ALA A CA 1
ATOM 711 C C . ALA A 1 102 ? -8.164 -17.328 -5.102 1 97.5 102 ALA A C 1
ATOM 713 O O . ALA A 1 102 ? -8.297 -18.547 -4.949 1 97.5 102 ALA A O 1
ATOM 714 N N . GLY A 1 103 ? -9.164 -16.484 -5.145 1 95.56 103 GLY A N 1
ATOM 715 C CA . GLY A 1 103 ? -10.531 -16.922 -5.352 1 95.56 103 GLY A CA 1
ATOM 716 C C . GLY A 1 103 ? -10.93 -17 -6.812 1 95.56 103 GLY A C 1
ATOM 717 O O . GLY A 1 103 ? -10.578 -16.109 -7.598 1 95.56 103 GLY A O 1
ATOM 718 N N . GLY A 1 104 ? -11.633 -18.016 -7.137 1 96.06 104 GLY A N 1
ATOM 719 C CA . GLY A 1 104 ? -12.102 -18.172 -8.5 1 96.06 104 GLY A CA 1
ATOM 720 C C . GLY A 1 104 ? -13.352 -17.375 -8.805 1 96.06 104 GLY A C 1
ATOM 721 O O . GLY A 1 104 ? -14.328 -17.438 -8.055 1 96.06 104 GLY A O 1
ATOM 722 N N . LEU A 1 105 ? -13.352 -16.641 -9.891 1 95.31 105 LEU A N 1
ATOM 723 C CA . LEU A 1 105 ? -14.469 -15.789 -10.289 1 95.31 105 LEU A CA 1
ATOM 724 C C . LEU A 1 105 ? -15.133 -16.328 -11.555 1 95.31 105 LEU A C 1
ATOM 726 O O . LEU A 1 105 ? -16.344 -16.188 -11.734 1 95.31 105 LEU A O 1
ATOM 730 N N . GLY A 1 106 ? -14.289 -16.781 -12.453 1 94.5 106 GLY A N 1
ATOM 731 C CA . GLY A 1 106 ? -14.781 -17.234 -13.742 1 94.5 106 GLY A CA 1
ATOM 732 C C . GLY A 1 106 ? -15.688 -18.453 -13.633 1 94.5 106 GLY A C 1
ATOM 733 O O . GLY A 1 106 ? -15.453 -19.328 -12.797 1 94.5 106 GLY A O 1
ATOM 734 N N . TYR A 1 107 ? -16.578 -18.562 -14.523 1 90.5 107 TYR A N 1
ATOM 735 C CA . TYR A 1 107 ? -17.562 -19.641 -14.469 1 90.5 107 TYR A CA 1
ATOM 736 C C . TYR A 1 107 ? -16.906 -20.984 -14.797 1 90.5 107 TYR A C 1
ATOM 738 O O . TYR A 1 107 ? -17.359 -22.031 -14.336 1 90.5 107 TYR A O 1
ATOM 746 N N . ASP A 1 108 ? -15.805 -20.953 -15.523 1 92.31 108 ASP A N 1
ATOM 747 C CA . ASP A 1 108 ? -15.133 -22.188 -15.914 1 92.31 108 ASP A CA 1
ATOM 748 C C . ASP A 1 108 ? -13.961 -22.484 -14.984 1 92.31 108 ASP A C 1
ATOM 750 O O . ASP A 1 108 ? -13.227 -23.453 -15.195 1 92.31 108 ASP A O 1
ATOM 754 N N . VAL A 1 109 ? -13.773 -21.625 -13.977 1 95.5 109 VAL A N 1
ATOM 755 C CA . VAL A 1 109 ? -12.68 -21.812 -13.031 1 95.5 109 VAL A CA 1
ATOM 756 C C . VAL A 1 109 ? -13.156 -22.703 -11.875 1 95.5 109 VAL A C 1
ATOM 758 O O . VAL A 1 109 ? -14.227 -22.484 -11.312 1 95.5 109 VAL A O 1
ATOM 761 N N . GLU A 1 110 ? -12.359 -23.734 -11.555 1 93.75 110 GLU A N 1
ATOM 762 C CA . GLU A 1 110 ? -12.68 -24.656 -10.461 1 93.75 110 GLU A CA 1
ATOM 763 C C . GLU A 1 110 ? -11.633 -24.562 -9.359 1 93.75 110 GLU A C 1
ATOM 765 O O . GLU A 1 110 ? -10.492 -24.172 -9.602 1 93.75 110 GLU A O 1
ATOM 770 N N . VAL A 1 111 ? -12.094 -24.922 -8.172 1 94.75 111 VAL A N 1
ATOM 771 C CA . VAL A 1 111 ? -11.141 -25.062 -7.074 1 94.75 111 VAL A CA 1
ATOM 772 C C . VAL A 1 111 ? -10.023 -26.016 -7.48 1 94.75 111 VAL A C 1
ATOM 774 O O . VAL A 1 111 ? -10.289 -27.094 -8.039 1 94.75 111 VAL A O 1
ATOM 777 N N . GLY A 1 112 ? -8.789 -25.625 -7.258 1 95.19 112 GLY A N 1
ATOM 778 C CA . GLY A 1 112 ? -7.652 -26.453 -7.617 1 95.19 112 GLY A CA 1
ATOM 779 C C . GLY A 1 112 ? -7.02 -26.047 -8.938 1 95.19 112 GLY A C 1
ATOM 780 O O . GLY A 1 112 ? -5.891 -26.453 -9.234 1 95.19 112 GLY A O 1
ATOM 781 N N . ASP A 1 113 ? -7.723 -25.312 -9.734 1 97.25 113 ASP A N 1
ATOM 782 C CA . ASP A 1 113 ? -7.133 -24.766 -10.961 1 97.25 113 ASP A CA 1
ATOM 783 C C . ASP A 1 113 ? -6.07 -23.719 -10.641 1 97.25 113 ASP A C 1
ATOM 785 O O . ASP A 1 113 ? -5.922 -23.312 -9.484 1 97.25 113 ASP A O 1
ATOM 789 N N . VAL A 1 114 ? -5.258 -23.406 -11.625 1 98.69 114 VAL A N 1
ATOM 790 C CA . VAL A 1 114 ? -4.273 -22.328 -11.547 1 98.69 114 VAL A CA 1
ATOM 791 C C . VAL A 1 114 ? -4.578 -21.266 -12.609 1 98.69 114 VAL A C 1
ATOM 793 O O . VAL A 1 114 ? -4.945 -21.609 -13.734 1 98.69 114 VAL A O 1
ATOM 796 N N . CYS A 1 115 ? -4.562 -20.031 -12.211 1 98.88 115 CYS A N 1
ATOM 797 C CA . CYS A 1 115 ? -4.777 -18.922 -13.141 1 98.88 115 CYS A CA 1
ATOM 798 C C . CYS A 1 115 ? -3.496 -18.125 -13.328 1 98.88 115 CYS A C 1
ATOM 800 O O . CYS A 1 115 ? -2.742 -17.906 -12.375 1 98.88 115 CYS A O 1
ATOM 802 N N . ALA A 1 116 ? -3.242 -17.656 -14.562 1 98.94 116 ALA A N 1
ATOM 803 C CA . ALA A 1 116 ? -2.154 -16.75 -14.93 1 98.94 116 ALA A CA 1
ATOM 804 C C . ALA A 1 116 ? -2.689 -15.5 -15.609 1 98.94 116 ALA A C 1
ATOM 806 O O . ALA A 1 116 ? -3.652 -15.57 -16.375 1 98.94 116 ALA A O 1
ATOM 807 N N . SER A 1 117 ? -2.029 -14.414 -15.375 1 98.94 117 SER A N 1
ATOM 808 C CA . SER A 1 117 ? -2.592 -13.125 -15.766 1 98.94 117 SER A CA 1
ATOM 809 C C . SER A 1 117 ? -2.193 -12.758 -17.188 1 98.94 117 SER A C 1
ATOM 811 O O . SER A 1 117 ? -1.008 -12.578 -17.484 1 98.94 117 SER A O 1
ATOM 813 N N . GLN A 1 118 ? -3.139 -12.594 -18.047 1 98.81 118 GLN A N 1
ATOM 814 C CA . GLN A 1 118 ? -2.941 -11.852 -19.297 1 98.81 118 GLN A CA 1
ATOM 815 C C . GLN A 1 118 ? -3.037 -10.352 -19.047 1 98.81 118 GLN A C 1
ATOM 817 O O . GLN A 1 118 ? -2.381 -9.562 -19.734 1 98.81 118 GLN A O 1
ATOM 822 N N . ALA A 1 119 ? -3.908 -10 -18.141 1 98.81 119 ALA A N 1
ATOM 823 C CA . ALA A 1 119 ? -4.133 -8.625 -17.688 1 98.81 119 ALA A CA 1
ATOM 824 C C . ALA A 1 119 ? -4.57 -8.594 -16.219 1 98.81 119 ALA A C 1
ATOM 826 O O . ALA A 1 119 ? -5.113 -9.578 -15.711 1 98.81 119 ALA A O 1
ATOM 827 N N . LEU A 1 120 ? -4.348 -7.48 -15.57 1 98.88 120 LEU A N 1
ATOM 828 C CA . LEU A 1 120 ? -4.742 -7.301 -14.18 1 98.88 120 LEU A CA 1
ATOM 829 C C . LEU A 1 120 ? -5.434 -5.957 -13.984 1 98.88 120 LEU A C 1
ATOM 831 O O . LEU A 1 120 ? -5.047 -4.957 -14.594 1 98.88 120 LEU A O 1
ATOM 835 N N . ALA A 1 121 ? -6.391 -5.891 -13.133 1 98.88 121 ALA A N 1
ATOM 836 C CA . ALA A 1 121 ? -7.078 -4.672 -12.711 1 98.88 121 ALA A CA 1
ATOM 837 C C . ALA A 1 121 ? -7.469 -4.75 -11.234 1 98.88 121 ALA A C 1
ATOM 839 O O . ALA A 1 121 ? -7.41 -5.82 -10.625 1 98.88 121 ALA A O 1
ATOM 840 N N . LEU A 1 122 ? -7.82 -3.621 -10.688 1 98.75 122 LEU A N 1
ATOM 841 C CA . LEU A 1 122 ? -8.297 -3.611 -9.312 1 98.75 122 LEU A CA 1
ATOM 842 C C . LEU A 1 122 ? -9.758 -4.039 -9.234 1 98.75 122 LEU A C 1
ATOM 844 O O . LEU A 1 122 ? -10.578 -3.596 -10.039 1 98.75 122 LEU A O 1
ATOM 848 N N . THR A 1 123 ? -10.039 -4.898 -8.312 1 97.56 123 THR A N 1
ATOM 849 C CA . THR A 1 123 ? -11.383 -5.445 -8.156 1 97.56 123 THR A CA 1
ATOM 850 C C . THR A 1 123 ? -12.352 -4.363 -7.684 1 97.56 123 THR A C 1
ATOM 852 O O . THR A 1 123 ? -13.508 -4.332 -8.109 1 97.56 123 THR A O 1
ATOM 855 N N . ASP A 1 124 ? -11.883 -3.508 -6.805 1 94.75 124 ASP A N 1
ATOM 856 C CA . ASP A 1 124 ? -12.805 -2.627 -6.094 1 94.75 124 ASP A CA 1
ATOM 857 C C . ASP A 1 124 ? -12.328 -1.178 -6.145 1 94.75 124 ASP A C 1
ATOM 859 O O . ASP A 1 124 ? -12.344 -0.478 -5.129 1 94.75 124 ASP A O 1
ATOM 863 N N . ALA A 1 125 ? -11.836 -0.75 -7.258 1 96.75 125 ALA A N 1
ATOM 864 C CA . ALA A 1 125 ? -11.523 0.653 -7.52 1 96.75 125 ALA A CA 1
ATOM 865 C C . ALA A 1 125 ? -12.602 1.303 -8.383 1 96.75 125 ALA A C 1
ATOM 867 O O . ALA A 1 125 ? -13.039 0.719 -9.375 1 96.75 125 ALA A O 1
ATOM 868 N N . ASP A 1 126 ? -13.078 2.439 -7.953 1 96.19 126 ASP A N 1
ATOM 869 C CA . ASP A 1 126 ? -14.109 3.135 -8.719 1 96.19 126 ASP A CA 1
ATOM 870 C C . ASP A 1 126 ? -13.844 4.637 -8.75 1 96.19 126 ASP A C 1
ATOM 872 O O . ASP A 1 126 ? -14.086 5.336 -7.762 1 96.19 126 ASP A O 1
ATOM 876 N N . ALA A 1 127 ? -13.383 5.164 -9.836 1 95.19 127 ALA A N 1
ATOM 877 C CA . ALA A 1 127 ? -13.203 6.59 -10.094 1 95.19 127 ALA A CA 1
ATOM 878 C C . ALA A 1 127 ? -14.016 7.031 -11.305 1 95.19 127 ALA A C 1
ATOM 880 O O . ALA A 1 127 ? -13.609 7.934 -12.039 1 95.19 127 ALA A O 1
ATOM 881 N N . THR A 1 128 ? -15.086 6.324 -11.523 1 94.38 128 THR A N 1
ATOM 882 C CA . THR A 1 128 ? -15.922 6.605 -12.688 1 94.38 128 THR A CA 1
ATOM 883 C C . THR A 1 128 ? -16.484 8.023 -12.625 1 94.38 128 THR A C 1
ATOM 885 O O . THR A 1 128 ? -16.75 8.633 -13.656 1 94.38 128 THR A O 1
ATOM 888 N N . ALA A 1 129 ? -16.609 8.609 -11.484 1 88.06 129 ALA A N 1
ATOM 889 C CA . ALA A 1 129 ? -17.062 9.984 -11.305 1 88.06 129 ALA A CA 1
ATOM 890 C C . ALA A 1 129 ? -16.156 10.969 -12.039 1 88.06 129 ALA A C 1
ATOM 892 O O . ALA A 1 129 ? -16.578 12.078 -12.367 1 88.06 129 ALA A O 1
ATOM 893 N N . PHE A 1 130 ? -14.953 10.539 -12.328 1 89.56 130 PHE A N 1
ATOM 894 C CA . PHE A 1 130 ? -13.992 11.422 -12.992 1 89.56 130 PHE A CA 1
ATOM 895 C C . PHE A 1 130 ? -13.633 10.883 -14.367 1 89.56 130 PHE A C 1
ATOM 897 O O . PHE A 1 130 ? -12.586 11.227 -14.922 1 89.56 130 PHE A O 1
ATOM 904 N N . GLY A 1 131 ? -14.352 9.93 -14.859 1 93.69 131 GLY A N 1
ATOM 905 C CA . GLY A 1 131 ? -14.234 9.5 -16.25 1 93.69 131 GLY A CA 1
ATOM 906 C C . GLY A 1 131 ? -13.359 8.273 -16.406 1 93.69 131 GLY A C 1
ATOM 907 O O . GLY A 1 131 ? -13.055 7.867 -17.531 1 93.69 131 GLY A O 1
ATOM 908 N N . TYR A 1 132 ? -13.008 7.637 -15.352 1 96.06 132 TYR A N 1
ATOM 909 C CA . TYR A 1 132 ? -12.172 6.438 -15.43 1 96.06 132 TYR A CA 1
ATOM 910 C C . TYR A 1 132 ? -13.031 5.184 -15.477 1 96.06 132 TYR A C 1
ATOM 912 O O . TYR A 1 132 ? -14.227 5.227 -15.18 1 96.06 132 TYR A O 1
ATOM 920 N N . ALA A 1 133 ? -12.453 4.094 -15.914 1 97.75 133 ALA A N 1
ATOM 921 C CA . ALA A 1 133 ? -13.141 2.805 -15.914 1 97.75 133 ALA A CA 1
ATOM 922 C C . ALA A 1 133 ? -13.164 2.197 -14.508 1 97.75 133 ALA A C 1
ATOM 924 O O . ALA A 1 133 ? -12.305 2.508 -13.68 1 97.75 133 ALA A O 1
ATOM 925 N N . ARG A 1 134 ? -14.195 1.386 -14.25 1 97.69 134 ARG A N 1
ATOM 926 C CA . ARG A 1 134 ? -14.133 0.571 -13.039 1 97.69 134 ARG A CA 1
ATOM 927 C C . ARG A 1 134 ? -12.836 -0.228 -12.984 1 97.69 134 ARG A C 1
ATOM 929 O O . ARG A 1 134 ? -12.406 -0.788 -13.992 1 97.69 134 ARG A O 1
ATOM 936 N N . GLY A 1 135 ? -12.203 -0.222 -11.812 1 98.19 135 GLY A N 1
ATOM 937 C CA . GLY A 1 135 ? -10.961 -0.962 -11.641 1 98.19 135 GLY A CA 1
ATOM 938 C C . GLY A 1 135 ? -9.727 -0.138 -11.953 1 98.19 135 GLY A C 1
ATOM 939 O O . GLY A 1 135 ? -8.602 -0.613 -11.797 1 98.19 135 GLY A O 1
ATOM 940 N N . GLN A 1 136 ? -9.953 1.082 -12.391 1 98.44 136 GLN A N 1
ATOM 941 C CA . GLN A 1 136 ? -8.852 1.942 -12.812 1 98.44 136 GLN A CA 1
ATOM 942 C C . GLN A 1 136 ? -8.586 3.041 -11.789 1 98.44 136 GLN A C 1
ATOM 944 O O . GLN A 1 136 ? -9.508 3.742 -11.367 1 98.44 136 GLN A O 1
ATOM 949 N N . THR A 1 137 ? -7.367 3.152 -11.297 1 97.62 137 THR A N 1
ATOM 950 C CA . THR A 1 137 ? -6.938 4.281 -10.477 1 97.62 137 THR A CA 1
ATOM 951 C C . THR A 1 137 ? -6.566 5.473 -11.352 1 97.62 137 THR A C 1
ATOM 953 O O . THR A 1 137 ? -5.895 5.316 -12.375 1 97.62 137 THR A O 1
ATOM 956 N N . PRO A 1 138 ? -6.953 6.699 -10.969 1 96.38 138 PRO A N 1
ATOM 957 C CA . PRO A 1 138 ? -6.574 7.867 -11.766 1 96.38 138 PRO A CA 1
ATOM 958 C C . PRO A 1 138 ? -5.07 7.945 -12.016 1 96.38 138 PRO A C 1
ATOM 960 O O . PRO A 1 138 ? -4.273 7.805 -11.086 1 96.38 138 PRO A O 1
ATOM 963 N N . GLY A 1 139 ? -4.73 8.133 -13.328 1 94.88 139 GLY A N 1
ATOM 964 C CA . GLY A 1 139 ? -3.328 8.227 -13.695 1 94.88 139 GLY A CA 1
ATOM 965 C C . GLY A 1 139 ? -2.721 6.891 -14.07 1 94.88 139 GLY A C 1
ATOM 966 O O . GLY A 1 139 ? -1.596 6.832 -14.57 1 94.88 139 GLY A O 1
ATOM 967 N N . GLN A 1 140 ? -3.42 5.809 -13.859 1 97.5 140 GLN A N 1
ATOM 968 C CA . GLN A 1 140 ? -2.957 4.469 -14.211 1 97.5 140 GLN A CA 1
ATOM 969 C C . GLN A 1 140 ? -3.717 3.926 -15.422 1 97.5 140 GLN A C 1
ATOM 971 O O . GLN A 1 140 ? -4.816 4.391 -15.727 1 97.5 140 GLN A O 1
ATOM 976 N N . PRO A 1 141 ? -3.125 2.996 -16.156 1 98 141 PRO A N 1
ATOM 977 C CA . PRO A 1 141 ? -3.898 2.336 -17.219 1 98 141 PRO A CA 1
ATOM 978 C C . PRO A 1 141 ? -5.066 1.52 -16.672 1 98 141 PRO A C 1
ATOM 980 O O . PRO A 1 141 ? -5.094 1.195 -15.484 1 98 141 PRO A O 1
ATOM 983 N N . GLU A 1 142 ? -6.02 1.245 -17.516 1 98.25 142 GLU A N 1
ATOM 984 C CA . GLU A 1 142 ? -7.18 0.449 -17.125 1 98.25 142 GLU A CA 1
ATOM 985 C C . GLU A 1 142 ? -6.758 -0.935 -16.641 1 98.25 142 GLU A C 1
ATOM 987 O O . GLU A 1 142 ? -7.363 -1.482 -15.719 1 98.25 142 GLU A O 1
ATOM 992 N N . THR A 1 143 ? -5.812 -1.484 -17.312 1 98.75 143 THR A N 1
ATOM 993 C CA . THR A 1 143 ? -5.277 -2.791 -16.953 1 98.75 143 THR A CA 1
ATOM 994 C C . THR A 1 143 ? -3.758 -2.807 -17.078 1 98.75 143 THR A C 1
ATOM 996 O O . THR A 1 143 ? -3.176 -1.957 -17.75 1 98.75 143 THR A O 1
ATOM 999 N N . PHE A 1 144 ? -3.146 -3.678 -16.391 1 98.88 144 PHE A N 1
ATOM 1000 C CA . PHE A 1 144 ? -1.721 -3.965 -16.5 1 98.88 144 PHE A CA 1
ATOM 1001 C C . PHE A 1 144 ? -1.487 -5.297 -17.203 1 98.88 144 PHE A C 1
ATOM 1003 O O . PHE A 1 144 ? -1.986 -6.332 -16.766 1 98.88 144 PHE A O 1
ATOM 1010 N N . PRO A 1 145 ? -0.715 -5.34 -18.219 1 98.62 145 PRO A N 1
ATOM 1011 C CA . PRO A 1 145 ? -0.562 -6.566 -19.016 1 98.62 145 PRO A CA 1
ATOM 1012 C C . PRO A 1 145 ? 0.398 -7.566 -18.375 1 98.62 145 PRO A C 1
ATOM 1014 O O . PRO A 1 145 ? 1.39 -7.164 -17.75 1 98.62 145 PRO A O 1
ATOM 1017 N N . GLY A 1 146 ? 0.091 -8.828 -18.531 1 98.69 146 GLY A N 1
ATOM 1018 C CA . GLY A 1 146 ? 1.104 -9.852 -18.328 1 98.69 146 GLY A CA 1
ATOM 1019 C C . GLY A 1 146 ? 2.117 -9.922 -19.453 1 98.69 146 GLY A C 1
ATOM 1020 O O . GLY A 1 146 ? 1.8 -9.602 -20.594 1 98.69 146 GLY A O 1
ATOM 1021 N N . ASP A 1 147 ? 3.291 -10.344 -19.125 1 98.75 147 ASP A N 1
ATOM 1022 C CA . ASP A 1 147 ? 4.348 -10.398 -20.125 1 98.75 147 ASP A CA 1
ATOM 1023 C C . ASP A 1 147 ? 4.07 -11.5 -21.156 1 98.75 147 ASP A C 1
ATOM 1025 O O . ASP A 1 147 ? 3.9 -12.664 -20.781 1 98.75 147 ASP A O 1
ATOM 1029 N N . ALA A 1 148 ? 4.125 -11.133 -22.391 1 98.25 148 ALA A N 1
ATOM 1030 C CA . ALA A 1 148 ? 3.744 -12.039 -23.469 1 98.25 148 ALA A CA 1
ATOM 1031 C C . ALA A 1 148 ? 4.711 -13.219 -23.578 1 98.25 148 ALA A C 1
ATOM 1033 O O . ALA A 1 148 ? 4.297 -14.344 -23.828 1 98.25 148 ALA A O 1
ATOM 1034 N N . SER A 1 149 ? 5.945 -12.977 -23.391 1 97.94 149 SER A N 1
ATOM 1035 C CA . SER A 1 149 ? 6.938 -14.039 -23.5 1 97.94 149 SER A CA 1
ATOM 1036 C C . SER A 1 149 ? 6.793 -15.039 -22.359 1 97.94 149 SER A C 1
ATOM 1038 O O . SER A 1 149 ? 6.969 -16.25 -22.547 1 97.94 149 SER A O 1
ATOM 1040 N N . LEU A 1 150 ? 6.477 -14.555 -21.188 1 98.12 150 LEU A N 1
ATOM 1041 C CA . LEU A 1 150 ? 6.254 -15.43 -20.031 1 98.12 150 LEU A CA 1
ATOM 1042 C C . LEU A 1 150 ? 5.004 -16.281 -20.234 1 98.12 150 LEU A C 1
ATOM 1044 O O . LEU A 1 150 ? 4.992 -17.469 -19.891 1 98.12 150 LEU A O 1
ATOM 1048 N N . LEU A 1 151 ? 4.016 -15.672 -20.766 1 98.56 151 LEU A N 1
ATOM 1049 C CA . LEU A 1 151 ? 2.775 -16.406 -21.031 1 98.56 151 LEU A CA 1
ATOM 1050 C C . LEU A 1 151 ? 3.002 -17.5 -22.062 1 98.56 151 LEU A C 1
ATOM 1052 O O . LEU A 1 151 ? 2.441 -18.594 -21.922 1 98.56 151 LEU A O 1
ATOM 1056 N N . GLU A 1 152 ? 3.766 -17.188 -23.047 1 98.06 152 GLU A N 1
ATOM 1057 C CA . GLU A 1 152 ? 4.102 -18.203 -24.047 1 98.06 152 GLU A CA 1
ATOM 1058 C C . GLU A 1 152 ? 4.855 -19.375 -23.422 1 98.06 152 GLU A C 1
ATOM 1060 O O . GLU A 1 152 ? 4.539 -20.531 -23.672 1 98.06 152 GLU A O 1
ATOM 1065 N N . ARG A 1 153 ? 5.785 -19.078 -22.594 1 97.25 153 ARG A N 1
ATOM 1066 C CA . ARG A 1 153 ? 6.539 -20.125 -21.906 1 97.25 153 ARG A CA 1
ATOM 1067 C C . ARG A 1 153 ? 5.641 -20.922 -20.984 1 97.25 153 ARG A C 1
ATOM 1069 O O . ARG A 1 153 ? 5.777 -22.141 -20.875 1 97.25 153 ARG A O 1
ATOM 1076 N N . LEU A 1 154 ? 4.797 -20.25 -20.266 1 97.75 154 LEU A N 1
ATOM 1077 C CA . LEU A 1 154 ? 3.883 -20.906 -19.344 1 97.75 154 LEU A CA 1
ATOM 1078 C C . LEU A 1 154 ? 2.957 -21.859 -20.094 1 97.75 154 LEU A C 1
ATOM 1080 O O . LEU A 1 154 ? 2.633 -22.953 -19.594 1 97.75 154 LEU A O 1
ATOM 1084 N N . SER A 1 155 ? 2.523 -21.469 -21.25 1 96.5 155 SER A N 1
ATOM 1085 C CA . SER A 1 155 ? 1.659 -22.312 -22.062 1 96.5 155 SER A CA 1
ATOM 1086 C C . SER A 1 155 ? 2.355 -23.625 -22.422 1 96.5 155 SER A C 1
ATOM 1088 O O . SER A 1 155 ? 1.702 -24.656 -22.594 1 96.5 155 SER A O 1
ATOM 1090 N N . ALA A 1 156 ? 3.645 -23.562 -22.516 1 97 156 ALA A N 1
ATOM 1091 C CA . ALA A 1 156 ? 4.422 -24.734 -22.938 1 97 156 ALA A CA 1
ATOM 1092 C C . ALA A 1 156 ? 4.656 -25.688 -21.766 1 97 156 ALA A C 1
ATOM 1094 O O . ALA A 1 156 ? 4.633 -26.906 -21.938 1 97 156 ALA A O 1
ATOM 1095 N N . VAL A 1 157 ? 4.809 -25.125 -20.578 1 96.81 157 VAL A N 1
ATOM 1096 C CA . VAL A 1 157 ? 5.309 -25.984 -19.516 1 96.81 157 VAL A CA 1
ATOM 1097 C C . VAL A 1 157 ? 4.309 -26.016 -18.359 1 96.81 157 VAL A C 1
ATOM 1099 O O . VAL A 1 157 ? 4.367 -26.906 -17.5 1 96.81 157 VAL A O 1
ATOM 1102 N N . GLY A 1 158 ? 3.408 -25.094 -18.297 1 97.25 158 GLY A N 1
ATOM 1103 C CA . GLY A 1 158 ? 2.609 -24.828 -17.109 1 97.25 158 GLY A CA 1
ATOM 1104 C C . GLY A 1 158 ? 1.607 -25.922 -16.812 1 97.25 158 GLY A C 1
ATOM 1105 O O . GLY A 1 158 ? 1.45 -26.328 -15.656 1 97.25 158 GLY A O 1
ATOM 1106 N N . ALA A 1 159 ? 0.907 -26.391 -17.859 1 96.94 159 ALA A N 1
ATOM 1107 C CA . ALA A 1 159 ? -0.157 -27.375 -17.672 1 96.94 159 ALA A CA 1
ATOM 1108 C C . ALA A 1 159 ? 0.382 -28.656 -17.031 1 96.94 159 ALA A C 1
ATOM 1110 O O . ALA A 1 159 ? -0.21 -29.188 -16.094 1 96.94 159 ALA A O 1
ATOM 1111 N N . GLN A 1 160 ? 1.463 -29.156 -17.547 1 97.44 160 GLN A N 1
ATOM 1112 C CA . GLN A 1 160 ? 2.059 -30.359 -17 1 97.44 160 GLN A CA 1
ATOM 1113 C C . GLN A 1 160 ? 2.547 -30.141 -15.578 1 97.44 160 GLN A C 1
ATOM 1115 O O . GLN A 1 160 ? 2.377 -31.016 -14.719 1 97.44 160 GLN A O 1
ATOM 1120 N N . ALA A 1 161 ? 3.148 -28.984 -15.336 1 97.81 161 ALA A N 1
ATOM 1121 C CA . ALA A 1 161 ? 3.646 -28.656 -14 1 97.81 161 ALA A CA 1
ATOM 1122 C C . ALA A 1 161 ? 2.51 -28.641 -12.984 1 97.81 161 ALA A C 1
ATOM 1124 O O . ALA A 1 161 ? 2.652 -29.172 -11.875 1 97.81 161 ALA A O 1
ATOM 1125 N N . VAL A 1 162 ? 1.365 -28.078 -13.344 1 98 162 VAL A N 1
ATOM 1126 C CA . VAL A 1 162 ? 0.215 -27.969 -12.453 1 98 162 VAL A CA 1
ATOM 1127 C C . VAL A 1 162 ? -0.364 -29.344 -12.172 1 98 162 VAL A C 1
ATOM 1129 O O . VAL A 1 162 ? -0.658 -29.688 -11.023 1 98 162 VAL A O 1
ATOM 1132 N N . ARG A 1 163 ? -0.439 -30.188 -13.18 1 97.69 163 ARG A N 1
ATOM 1133 C CA . ARG A 1 163 ? -1.048 -31.516 -13.047 1 97.69 163 ARG A CA 1
ATOM 1134 C C . ARG A 1 163 ? -0.173 -32.438 -12.203 1 97.69 163 ARG A C 1
ATOM 1136 O O . ARG A 1 163 ? -0.667 -33.406 -11.609 1 97.69 163 ARG A O 1
ATOM 1143 N N . SER A 1 164 ? 1.101 -32.125 -12.109 1 97.44 164 SER A N 1
ATOM 1144 C CA . SER A 1 164 ? 2.031 -32.969 -11.367 1 97.44 164 SER A CA 1
ATOM 1145 C C . SER A 1 164 ? 2.416 -32.344 -10.031 1 97.44 164 SER A C 1
ATOM 1147 O O . SER A 1 164 ? 3.301 -32.844 -9.336 1 97.44 164 SER A O 1
ATOM 1149 N N . ALA A 1 165 ? 1.779 -31.281 -9.672 1 97.31 165 ALA A N 1
ATOM 1150 C CA . ALA A 1 165 ? 2.193 -30.469 -8.523 1 97.31 165 ALA A CA 1
ATOM 1151 C C . ALA A 1 165 ? 1.945 -31.203 -7.211 1 97.31 165 ALA A C 1
ATOM 1153 O O . ALA A 1 165 ? 2.777 -31.172 -6.305 1 97.31 165 ALA A O 1
ATOM 1154 N N . THR A 1 166 ? 0.814 -31.797 -7.07 1 96.19 166 THR A N 1
ATOM 1155 C CA . THR A 1 166 ? 0.406 -32.562 -5.891 1 96.19 166 THR A CA 1
ATOM 1156 C C . THR A 1 166 ? -0.317 -33.844 -6.293 1 96.19 166 THR A C 1
ATOM 1158 O O . THR A 1 166 ? -0.712 -34 -7.449 1 96.19 166 THR A O 1
ATOM 1161 N N . PRO A 1 167 ? -0.455 -34.719 -5.34 1 94.69 167 PRO A N 1
ATOM 1162 C CA . PRO A 1 167 ? -1.142 -35.969 -5.676 1 94.69 167 PRO A CA 1
ATOM 1163 C C . PRO A 1 167 ? -2.57 -35.75 -6.168 1 94.69 167 PRO A C 1
ATOM 1165 O O . PRO A 1 167 ? -3.102 -36.562 -6.922 1 94.69 167 PRO A O 1
ATOM 1168 N N . SER A 1 168 ? -3.164 -34.656 -5.871 1 94.31 168 SER A N 1
ATOM 1169 C CA . SER A 1 168 ? -4.562 -34.438 -6.207 1 94.31 168 SER A CA 1
ATOM 1170 C C . SER A 1 168 ? -4.699 -33.438 -7.348 1 94.31 168 SER A C 1
ATOM 1172 O O . SER A 1 168 ? -5.793 -32.938 -7.617 1 94.31 168 SER A O 1
ATOM 1174 N N . SER A 1 169 ? -3.611 -33.125 -8.047 1 95.5 169 SER A N 1
ATOM 1175 C CA . SER A 1 169 ? -3.648 -32 -8.984 1 95.5 169 SER A CA 1
ATOM 1176 C C . SER A 1 169 ? -3.803 -32.5 -10.422 1 95.5 169 SER A C 1
ATOM 1178 O O . SER A 1 169 ? -3.734 -31.703 -11.367 1 95.5 169 SER A O 1
ATOM 1180 N N . ALA A 1 170 ? -4.004 -33.781 -10.688 1 94.69 170 ALA A N 1
ATOM 1181 C CA . ALA A 1 170 ? -4.008 -34.344 -12.023 1 94.69 170 ALA A CA 1
ATOM 1182 C C . ALA A 1 170 ? -5.102 -33.75 -12.891 1 94.69 170 ALA A C 1
ATOM 1184 O O . ALA A 1 170 ? -4.926 -33.594 -14.102 1 94.69 170 ALA A O 1
ATOM 1185 N N . GLY A 1 171 ? -6.188 -33.344 -12.352 1 94.19 171 GLY A N 1
ATOM 1186 C CA . GLY A 1 171 ? -7.305 -32.812 -13.109 1 94.19 171 GLY A CA 1
ATOM 1187 C C . GLY A 1 171 ? -7.332 -31.297 -13.133 1 94.19 171 GLY A C 1
ATOM 1188 O O . GLY A 1 171 ? -8.234 -30.703 -13.719 1 94.19 171 GLY A O 1
ATOM 1189 N N . SER A 1 172 ? -6.34 -30.703 -12.562 1 95.94 172 SER A N 1
ATOM 1190 C CA . SER A 1 172 ? -6.305 -29.25 -12.469 1 95.94 172 SER A CA 1
ATOM 1191 C C . SER A 1 172 ? -6.027 -28.609 -13.828 1 95.94 172 SER A C 1
ATOM 1193 O O . SER A 1 172 ? -5.227 -29.125 -14.609 1 95.94 172 SER A O 1
ATOM 1195 N N . ARG A 1 173 ? -6.629 -27.5 -14.133 1 97.62 173 ARG A N 1
ATOM 1196 C CA . ARG A 1 173 ? -6.441 -26.781 -15.383 1 97.62 173 ARG A CA 1
ATOM 1197 C C . ARG A 1 173 ? -5.672 -25.484 -15.148 1 97.62 173 ARG A C 1
ATOM 1199 O O . ARG A 1 173 ? -5.676 -24.938 -14.039 1 97.62 173 ARG A O 1
ATOM 1206 N N . LEU A 1 174 ? -4.957 -25.031 -16.188 1 98.5 174 LEU A N 1
ATOM 1207 C CA . LEU A 1 174 ? -4.301 -23.734 -16.234 1 98.5 174 LEU A CA 1
ATOM 1208 C C . LEU A 1 174 ? -5.082 -22.766 -17.109 1 98.5 174 LEU A C 1
ATOM 1210 O O . LEU A 1 174 ? -5.309 -23.031 -18.281 1 98.5 174 LEU A O 1
ATOM 1214 N N . HIS A 1 175 ? -5.566 -21.719 -16.516 1 98.5 175 HIS A N 1
ATOM 1215 C CA . HIS A 1 175 ? -6.297 -20.672 -17.219 1 98.5 175 HIS A CA 1
ATOM 1216 C C . HIS A 1 175 ? -5.445 -19.422 -17.375 1 98.5 175 HIS A C 1
ATOM 1218 O O . HIS A 1 175 ? -4.684 -19.062 -16.469 1 98.5 175 HIS A O 1
ATOM 1224 N N . THR A 1 176 ? -5.508 -18.75 -18.516 1 98.62 176 THR A N 1
ATOM 1225 C CA . THR A 1 176 ? -4.855 -17.469 -18.75 1 98.62 176 THR A CA 1
ATOM 1226 C C . THR A 1 176 ? -5.887 -16.406 -19.109 1 98.62 176 THR A C 1
ATOM 1228 O O . THR A 1 176 ? -6.75 -16.625 -19.969 1 98.62 176 THR A O 1
ATOM 1231 N N . GLY A 1 177 ? -5.914 -15.281 -18.406 1 98.75 177 GLY A N 1
ATOM 1232 C CA . GLY A 1 177 ? -6.883 -14.227 -18.656 1 98.75 177 GLY A CA 1
ATOM 1233 C C . GLY A 1 177 ? -6.777 -13.07 -17.688 1 98.75 177 GLY A C 1
ATOM 1234 O O . GLY A 1 177 ? -5.684 -12.75 -17.219 1 98.75 177 GLY A O 1
ATOM 1235 N N . LEU A 1 178 ? -7.914 -12.336 -17.5 1 98.88 178 LEU A N 1
ATOM 1236 C CA . LEU A 1 178 ? -7.973 -11.195 -16.594 1 98.88 178 LEU A CA 1
ATOM 1237 C C . LEU A 1 178 ? -8.016 -11.664 -15.141 1 98.88 178 LEU A C 1
ATOM 1239 O O . LEU A 1 178 ? -8.828 -12.523 -14.789 1 98.88 178 LEU A O 1
ATOM 1243 N N . MET A 1 179 ? -7.133 -11.242 -14.375 1 98.94 179 MET A N 1
ATOM 1244 C CA . MET A 1 179 ? -7.129 -11.461 -12.93 1 98.94 179 MET A CA 1
ATOM 1245 C C . MET A 1 179 ? -7.297 -10.141 -12.18 1 98.94 179 MET A C 1
ATOM 1247 O O . MET A 1 179 ? -6.863 -9.094 -12.656 1 98.94 179 MET A O 1
ATOM 1251 N N . LEU A 1 180 ? -7.93 -10.195 -11.047 1 98.88 180 LEU A N 1
ATOM 1252 C CA . LEU A 1 180 ? -8.195 -9 -10.258 1 98.88 180 LEU A CA 1
ATOM 1253 C C . LEU A 1 180 ? -7.535 -9.094 -8.883 1 98.88 180 LEU A C 1
ATOM 1255 O O . LEU A 1 180 ? -7.207 -10.188 -8.422 1 98.88 180 LEU A O 1
ATOM 1259 N N . ALA A 1 181 ? -7.281 -8.008 -8.273 1 98.69 181 ALA A N 1
ATOM 1260 C CA . ALA A 1 181 ? -6.926 -7.895 -6.855 1 98.69 181 ALA A CA 1
ATOM 1261 C C . ALA A 1 181 ? -7.547 -6.648 -6.23 1 98.69 181 ALA A C 1
ATOM 1263 O O . ALA A 1 181 ? -7.812 -5.664 -6.926 1 98.69 181 ALA A O 1
ATOM 1264 N N . GLY A 1 182 ? -7.84 -6.695 -4.992 1 98.06 182 GLY A N 1
ATOM 1265 C CA . GLY A 1 182 ? -8.422 -5.559 -4.289 1 98.06 182 GLY A CA 1
ATOM 1266 C C . GLY A 1 182 ? -8.328 -5.684 -2.779 1 98.06 182 GLY A C 1
ATOM 1267 O O . GLY A 1 182 ? -7.59 -6.523 -2.266 1 98.06 182 GLY A O 1
ATOM 1268 N N . ASN A 1 183 ? -9 -4.785 -2.086 1 97.38 183 ASN A N 1
ATOM 1269 C CA . ASN A 1 183 ? -8.961 -4.738 -0.628 1 97.38 183 ASN A CA 1
ATOM 1270 C C . ASN A 1 183 ? -10 -5.672 -0.012 1 97.38 183 ASN A C 1
ATOM 1272 O O . ASN A 1 183 ? -9.93 -5.988 1.177 1 97.38 183 ASN A O 1
ATOM 1276 N N . SER A 1 184 ? -10.898 -6.145 -0.859 1 95 184 SER A N 1
ATOM 1277 C CA . SER A 1 184 ? -12.023 -6.895 -0.319 1 95 184 SER A CA 1
ATOM 1278 C C . SER A 1 184 ? -12.039 -8.32 -0.852 1 95 184 SER A C 1
ATOM 1280 O O . SER A 1 184 ? -11.711 -8.562 -2.016 1 95 184 SER A O 1
ATOM 1282 N N . PHE A 1 185 ? -12.453 -9.195 -0.022 1 91.5 185 PHE A N 1
ATOM 1283 C CA . PHE A 1 185 ? -12.812 -10.516 -0.518 1 91.5 185 PHE A CA 1
ATOM 1284 C C . PHE A 1 185 ? -14.109 -10.461 -1.321 1 91.5 185 PHE A C 1
ATOM 1286 O O . PHE A 1 185 ? -15.039 -9.742 -0.959 1 91.5 185 PHE A O 1
ATOM 1293 N N . VAL A 1 186 ? -14.07 -11.164 -2.396 1 91.06 186 VAL A N 1
ATOM 1294 C CA . VAL A 1 186 ? -15.305 -11.305 -3.158 1 91.06 186 VAL A CA 1
ATOM 1295 C C . VAL A 1 186 ? -16.094 -12.508 -2.648 1 91.06 186 VAL A C 1
ATOM 1297 O O . VAL A 1 186 ? -15.586 -13.633 -2.66 1 91.06 186 VAL A O 1
ATOM 1300 N N . THR A 1 187 ? -17.219 -12.227 -2.193 1 88.69 187 THR A N 1
ATOM 1301 C CA . THR A 1 187 ? -18.125 -13.211 -1.627 1 88.69 187 THR A CA 1
ATOM 1302 C C . THR A 1 187 ? -19.484 -13.172 -2.334 1 88.69 187 THR A C 1
ATOM 1304 O O . THR A 1 187 ? -19.625 -12.492 -3.355 1 88.69 187 THR A O 1
ATOM 1307 N N . ALA A 1 188 ? -20.359 -13.914 -1.771 1 86.69 188 ALA A N 1
ATOM 1308 C CA . ALA A 1 188 ? -21.703 -13.898 -2.32 1 86.69 188 ALA A CA 1
ATOM 1309 C C . ALA A 1 188 ? -22.281 -12.492 -2.307 1 86.69 188 ALA A C 1
ATOM 1311 O O . ALA A 1 188 ? -23.094 -12.133 -3.17 1 86.69 188 ALA A O 1
ATOM 1312 N N . ALA A 1 189 ? -21.812 -11.641 -1.449 1 85.38 189 ALA A N 1
ATOM 1313 C CA . ALA A 1 189 ? -22.359 -10.305 -1.243 1 85.38 189 ALA A CA 1
ATOM 1314 C C . ALA A 1 189 ? -22 -9.383 -2.406 1 85.38 189 ALA A C 1
ATOM 1316 O O . ALA A 1 189 ? -22.766 -8.461 -2.73 1 85.38 189 ALA A O 1
ATOM 1317 N N . ASN A 1 190 ? -20.875 -9.602 -3.066 1 91.31 190 ASN A N 1
ATOM 1318 C CA . ASN A 1 190 ? -20.438 -8.633 -4.059 1 91.31 190 ASN A CA 1
ATOM 1319 C C . ASN A 1 190 ? -20.016 -9.312 -5.355 1 91.31 190 ASN A C 1
ATOM 1321 O O . ASN A 1 190 ? -19.578 -8.641 -6.297 1 91.31 190 ASN A O 1
ATOM 1325 N N . VAL A 1 191 ? -20.188 -10.625 -5.453 1 93.69 191 VAL A N 1
ATOM 1326 C CA . VAL A 1 191 ? -19.703 -11.375 -6.609 1 93.69 191 VAL A CA 1
ATOM 1327 C C . VAL A 1 191 ? -20.5 -10.984 -7.848 1 93.69 191 VAL A C 1
ATOM 1329 O O . VAL A 1 191 ? -19.953 -10.922 -8.953 1 93.69 191 VAL A O 1
ATOM 1332 N N . ALA A 1 192 ? -21.797 -10.781 -7.695 1 94.12 192 ALA A N 1
ATOM 1333 C CA . ALA A 1 192 ? -22.625 -10.422 -8.844 1 94.12 192 ALA A CA 1
ATOM 1334 C C . ALA A 1 192 ? -22.156 -9.109 -9.477 1 94.12 192 ALA A C 1
ATOM 1336 O O . ALA A 1 192 ? -22 -9.023 -10.695 1 94.12 192 ALA A O 1
ATOM 1337 N N . ASP A 1 193 ? -21.922 -8.102 -8.68 1 94.44 193 ASP A N 1
ATOM 1338 C CA . ASP A 1 193 ? -21.422 -6.824 -9.172 1 94.44 193 ASP A CA 1
ATOM 1339 C C . ASP A 1 193 ? -20.047 -6.984 -9.836 1 94.44 193 ASP A C 1
ATOM 1341 O O . ASP A 1 193 ? -19.797 -6.426 -10.906 1 94.44 193 ASP A O 1
ATOM 1345 N N . THR A 1 194 ? -19.188 -7.738 -9.195 1 96.31 194 THR A N 1
ATOM 1346 C CA . THR A 1 194 ? -17.844 -7.949 -9.719 1 96.31 194 THR A CA 1
ATOM 1347 C C . THR A 1 194 ? -17.891 -8.617 -11.086 1 96.31 194 THR A C 1
ATOM 1349 O O . THR A 1 194 ? -17.203 -8.188 -12.016 1 96.31 194 THR A O 1
ATOM 1352 N N . ARG A 1 195 ? -18.719 -9.656 -11.211 1 96.06 195 ARG A N 1
ATOM 1353 C CA . ARG A 1 195 ? -18.828 -10.375 -12.469 1 96.06 195 ARG A CA 1
ATOM 1354 C C . ARG A 1 195 ? -19.453 -9.5 -13.547 1 96.06 195 ARG A C 1
ATOM 1356 O O . ARG A 1 195 ? -19.125 -9.625 -14.727 1 96.06 195 ARG A O 1
ATOM 1363 N N . GLU A 1 196 ? -20.375 -8.609 -13.133 1 96.81 196 GLU A N 1
ATOM 1364 C CA . GLU A 1 196 ? -20.984 -7.684 -14.086 1 96.81 196 GLU A CA 1
ATOM 1365 C C . GLU A 1 196 ? -19.938 -6.703 -14.633 1 96.81 196 GLU A C 1
ATOM 1367 O O . GLU A 1 196 ? -19.906 -6.43 -15.836 1 96.81 196 GLU A O 1
ATOM 1372 N N . VAL A 1 197 ? -19.125 -6.188 -13.805 1 97.25 197 VAL A N 1
ATOM 1373 C CA . VAL A 1 197 ? -18.141 -5.191 -14.18 1 97.25 197 VAL A CA 1
ATOM 1374 C C . VAL A 1 197 ? -17 -5.859 -14.961 1 97.25 197 VAL A C 1
ATOM 1376 O O . VAL A 1 197 ? -16.484 -5.285 -15.922 1 97.25 197 VAL A O 1
ATOM 1379 N N . PHE A 1 198 ? -16.625 -7.039 -14.508 1 98.06 198 PHE A N 1
ATOM 1380 C CA . PHE A 1 198 ? -15.531 -7.773 -15.117 1 98.06 198 PHE A CA 1
ATOM 1381 C C . PHE A 1 198 ? -15.984 -9.164 -15.555 1 98.06 198 PHE A C 1
ATOM 1383 O O . PHE A 1 198 ? -15.539 -10.172 -14.992 1 98.06 198 PHE A O 1
ATOM 1390 N N . PRO A 1 199 ? -16.672 -9.258 -16.609 1 97.38 199 PRO A N 1
ATOM 1391 C CA . PRO A 1 199 ? -17.281 -10.531 -17 1 97.38 199 PRO A CA 1
ATOM 1392 C C . PRO A 1 199 ? -16.25 -11.578 -17.406 1 97.38 199 PRO A C 1
ATOM 1394 O O . PRO A 1 199 ? -16.547 -12.781 -17.391 1 97.38 199 PRO A O 1
ATOM 1397 N N . ARG A 1 200 ? -15.031 -11.188 -17.703 1 97.38 200 ARG A N 1
ATOM 1398 C CA . ARG A 1 200 ? -14.039 -12.141 -18.203 1 97.38 200 ARG A CA 1
ATOM 1399 C C . ARG A 1 200 ? -13.008 -12.461 -17.125 1 97.38 200 ARG A C 1
ATOM 1401 O O . ARG A 1 200 ? -12.031 -13.164 -17.375 1 97.38 200 ARG A O 1
ATOM 1408 N N . ALA A 1 201 ? -13.234 -11.914 -15.922 1 98.44 201 ALA A N 1
ATOM 1409 C CA . ALA A 1 201 ? -12.25 -12.125 -14.867 1 98.44 201 ALA A CA 1
ATOM 1410 C C . ALA A 1 201 ? -12.211 -13.586 -14.43 1 98.44 201 ALA A C 1
ATOM 1412 O O . ALA A 1 201 ? -13.258 -14.211 -14.242 1 98.44 201 ALA A O 1
ATOM 1413 N N . LEU A 1 202 ? -11.008 -14.109 -14.266 1 98.31 202 LEU A N 1
ATOM 1414 C CA . LEU A 1 202 ? -10.805 -15.5 -13.883 1 98.31 202 LEU A CA 1
ATOM 1415 C C . LEU A 1 202 ? -10.75 -15.641 -12.359 1 98.31 202 LEU A C 1
ATOM 1417 O O . LEU A 1 202 ? -11.234 -16.625 -11.812 1 98.31 202 LEU A O 1
ATOM 1421 N N . SER A 1 203 ? -10.156 -14.719 -11.727 1 98.12 203 SER A N 1
ATOM 1422 C CA . SER A 1 203 ? -9.844 -14.836 -10.305 1 98.12 203 SER A CA 1
ATOM 1423 C C . SER A 1 203 ? -9.68 -13.469 -9.656 1 98.12 203 SER A C 1
ATOM 1425 O O . SER A 1 203 ? -9.633 -12.445 -10.352 1 98.12 203 SER A O 1
ATOM 1427 N N . THR A 1 204 ? -9.672 -13.484 -8.352 1 98.19 204 THR A N 1
ATOM 1428 C CA . THR A 1 204 ? -9.352 -12.281 -7.59 1 98.19 204 THR A CA 1
ATOM 1429 C C . THR A 1 204 ? -8.523 -12.633 -6.355 1 98.19 204 THR A C 1
ATOM 1431 O O . THR A 1 204 ? -8.68 -13.711 -5.781 1 98.19 204 THR A O 1
ATOM 1434 N N . ASP A 1 205 ? 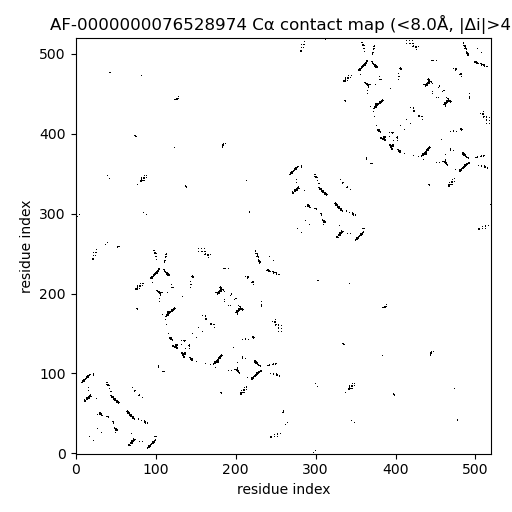-7.586 -11.828 -6.031 1 97.94 205 ASP A N 1
ATOM 1435 C CA . ASP A 1 205 ? -6.781 -11.906 -4.816 1 97.94 205 ASP A CA 1
ATOM 1436 C C . ASP A 1 205 ? -6.594 -10.531 -4.188 1 97.94 205 ASP A C 1
ATOM 1438 O O . ASP A 1 205 ? -7.418 -9.633 -4.383 1 97.94 205 ASP A O 1
ATOM 1442 N N . MET A 1 206 ? -5.57 -10.422 -3.307 1 98.06 206 MET A N 1
ATOM 1443 C CA . MET A 1 206 ? -5.504 -9.164 -2.57 1 98.06 206 MET A CA 1
ATOM 1444 C C . MET A 1 206 ? -4.184 -8.445 -2.836 1 98.06 206 MET A C 1
ATOM 1446 O O . MET A 1 206 ? -3.91 -7.402 -2.244 1 98.06 206 MET A O 1
ATOM 1450 N N . GLU A 1 207 ? -3.322 -9.047 -3.746 1 98.62 207 GLU A N 1
ATOM 1451 C CA . GLU A 1 207 ? -1.99 -8.453 -3.842 1 98.62 207 GLU A CA 1
ATOM 1452 C C . GLU A 1 207 ? -1.601 -8.203 -5.297 1 98.62 207 GLU A C 1
ATOM 1454 O O . GLU A 1 207 ? -0.846 -7.277 -5.59 1 98.62 207 GLU A O 1
ATOM 1459 N N . SER A 1 208 ? -2 -8.961 -6.273 1 98.94 208 SER A N 1
ATOM 1460 C CA . SER A 1 208 ? -1.36 -9.125 -7.574 1 98.94 208 SER A CA 1
ATOM 1461 C C . SER A 1 208 ? -1.393 -7.82 -8.375 1 98.94 208 SER A C 1
ATOM 1463 O O . SER A 1 208 ? -0.424 -7.48 -9.055 1 98.94 208 SER A O 1
ATOM 1465 N N . THR A 1 209 ? -2.523 -7.109 -8.312 1 98.94 209 THR A N 1
ATOM 1466 C CA . THR A 1 209 ? -2.631 -5.918 -9.148 1 98.94 209 THR A CA 1
ATOM 1467 C C . THR A 1 209 ? -1.7 -4.816 -8.641 1 98.94 209 THR A C 1
ATOM 1469 O O . THR A 1 209 ? -1.151 -4.051 -9.438 1 98.94 209 THR A O 1
ATOM 1472 N N . ALA A 1 210 ? -1.504 -4.727 -7.312 1 98.81 210 ALA A N 1
ATOM 1473 C CA . ALA A 1 210 ? -0.521 -3.785 -6.781 1 98.81 210 ALA A CA 1
ATOM 1474 C C . ALA A 1 210 ? 0.874 -4.09 -7.32 1 98.81 210 ALA A C 1
ATOM 1476 O O . ALA A 1 210 ? 1.604 -3.178 -7.723 1 98.81 210 ALA A O 1
ATOM 1477 N N . LEU A 1 211 ? 1.26 -5.379 -7.336 1 98.88 211 LEU A N 1
ATOM 1478 C CA . LEU A 1 211 ? 2.564 -5.805 -7.832 1 98.88 211 LEU A CA 1
ATOM 1479 C C . LEU A 1 211 ? 2.697 -5.523 -9.328 1 98.88 211 LEU A C 1
ATOM 1481 O O . LEU A 1 211 ? 3.762 -5.109 -9.789 1 98.88 211 LEU A O 1
ATOM 1485 N N . ALA A 1 212 ? 1.628 -5.742 -10.055 1 98.94 212 ALA A N 1
ATOM 1486 C CA . ALA A 1 212 ? 1.613 -5.465 -11.492 1 98.94 212 ALA A CA 1
ATOM 1487 C C . AL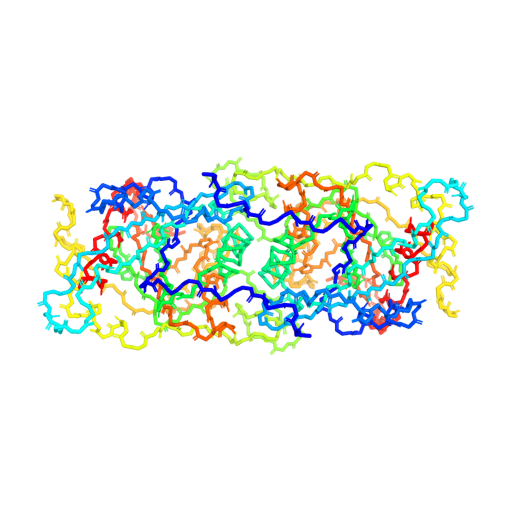A A 1 212 ? 1.827 -3.98 -11.766 1 98.94 212 ALA A C 1
ATOM 1489 O O . ALA A 1 212 ? 2.557 -3.613 -12.695 1 98.94 212 ALA A O 1
ATOM 1490 N N . GLN A 1 213 ? 1.145 -3.156 -11 1 98.75 213 GLN A N 1
ATOM 1491 C CA . GLN A 1 213 ? 1.305 -1.713 -11.148 1 98.75 213 GLN A CA 1
ATOM 1492 C C . GLN A 1 213 ? 2.76 -1.298 -10.953 1 98.75 213 GLN A C 1
ATOM 1494 O O . GLN A 1 213 ? 3.293 -0.498 -11.727 1 98.75 213 GLN A O 1
ATOM 1499 N N . MET A 1 214 ? 3.365 -1.837 -9.969 1 98.38 214 MET A N 1
ATOM 1500 C CA . MET A 1 214 ? 4.758 -1.51 -9.68 1 98.38 214 MET A CA 1
ATOM 1501 C C . MET A 1 214 ? 5.676 -2.014 -10.797 1 98.38 214 MET A C 1
ATOM 1503 O O . MET A 1 214 ? 6.602 -1.315 -11.203 1 98.38 214 MET A O 1
ATOM 1507 N N . ALA A 1 215 ? 5.434 -3.223 -11.227 1 98.62 215 ALA A N 1
ATOM 1508 C CA . ALA A 1 215 ? 6.238 -3.791 -12.305 1 98.62 215 ALA A CA 1
ATOM 1509 C C . ALA A 1 215 ? 6.141 -2.945 -13.57 1 98.62 215 ALA A C 1
ATOM 1511 O O . ALA A 1 215 ? 7.148 -2.682 -14.227 1 98.62 215 ALA A O 1
ATOM 1512 N N . ALA A 1 216 ? 4.93 -2.541 -13.883 1 98.38 216 ALA A N 1
ATOM 1513 C CA . ALA A 1 216 ? 4.711 -1.706 -15.062 1 98.38 216 ALA A CA 1
ATOM 1514 C C . ALA A 1 216 ? 5.48 -0.392 -14.961 1 98.38 216 ALA A C 1
ATOM 1516 O O . ALA A 1 216 ? 6.125 0.036 -15.914 1 98.38 216 ALA A O 1
ATOM 1517 N N . GLY A 1 217 ? 5.414 0.25 -13.805 1 96.56 217 GLY A N 1
ATOM 1518 C CA . GLY A 1 217 ? 6.141 1.491 -13.586 1 96.56 217 GLY A CA 1
ATOM 1519 C C . GLY A 1 217 ? 7.645 1.329 -13.695 1 96.56 217 GLY A C 1
ATOM 1520 O O . GLY A 1 217 ? 8.344 2.246 -14.133 1 96.56 217 GLY A O 1
ATOM 1521 N N . ALA A 1 218 ? 8.133 0.196 -13.305 1 96.31 218 ALA A N 1
ATOM 1522 C CA . ALA A 1 218 ? 9.57 -0.073 -13.328 1 96.31 218 ALA A CA 1
ATOM 1523 C C . ALA A 1 218 ? 9.984 -0.702 -14.656 1 96.31 218 ALA A C 1
ATOM 1525 O O . ALA A 1 218 ? 11.164 -0.993 -14.867 1 96.31 218 ALA A O 1
ATOM 1526 N N . GLU A 1 219 ? 9.023 -0.937 -15.523 1 96.94 219 GLU A N 1
ATOM 1527 C CA . GLU A 1 219 ? 9.258 -1.568 -16.812 1 96.94 219 GLU A CA 1
ATOM 1528 C C . GLU A 1 219 ? 9.922 -2.93 -16.656 1 96.94 219 GLU A C 1
ATOM 1530 O O . GLU A 1 219 ? 10.906 -3.225 -17.344 1 96.94 219 GLU A O 1
ATOM 1535 N N . ILE A 1 220 ? 9.461 -3.682 -15.727 1 97.88 220 ILE A N 1
ATOM 1536 C CA . ILE A 1 220 ? 9.922 -5.043 -15.484 1 97.88 220 ILE A CA 1
ATOM 1537 C C . ILE A 1 220 ? 8.828 -6.035 -15.883 1 97.88 220 ILE A C 1
ATOM 1539 O O . ILE A 1 220 ? 7.668 -5.871 -15.516 1 97.88 220 ILE A O 1
ATOM 1543 N N . PRO A 1 221 ? 9.18 -7.078 -16.672 1 98.75 221 PRO A N 1
ATOM 1544 C CA . PRO A 1 221 ? 8.18 -8.094 -17 1 98.75 221 PRO A CA 1
ATOM 1545 C C . PRO A 1 221 ? 7.469 -8.656 -15.773 1 98.75 221 PRO A C 1
ATOM 1547 O O . PRO A 1 221 ? 8.094 -8.852 -14.734 1 98.75 221 PRO A O 1
ATOM 1550 N N . PHE A 1 222 ? 6.16 -8.953 -15.969 1 98.94 222 PHE A N 1
ATOM 1551 C CA . PHE A 1 222 ? 5.355 -9.367 -14.828 1 98.94 222 PHE A CA 1
ATOM 1552 C C . PHE A 1 222 ? 4.387 -10.477 -15.227 1 98.94 222 PHE A C 1
ATOM 1554 O O . PHE A 1 222 ? 3.893 -10.5 -16.359 1 98.94 222 PHE A O 1
ATOM 1561 N N . LEU A 1 223 ? 4.152 -11.305 -14.266 1 98.94 223 LEU A N 1
ATOM 1562 C CA . LEU A 1 223 ? 3.1 -12.312 -14.391 1 98.94 223 LEU A CA 1
ATOM 1563 C C . LEU A 1 223 ? 2.562 -12.719 -13.023 1 98.94 223 LEU A C 1
ATOM 1565 O O . LEU A 1 223 ? 3.334 -12.898 -12.078 1 98.94 223 LEU A O 1
ATOM 1569 N N . ALA A 1 224 ? 1.246 -12.812 -12.891 1 98.94 224 ALA A N 1
ATOM 1570 C CA . ALA A 1 224 ? 0.651 -13.469 -11.727 1 98.94 224 ALA A CA 1
ATOM 1571 C C . ALA A 1 224 ? 0.275 -14.914 -12.047 1 98.94 224 ALA A C 1
ATOM 1573 O O . ALA A 1 224 ? -0.255 -15.195 -13.125 1 98.94 224 ALA A O 1
ATOM 1574 N N . VAL A 1 225 ? 0.612 -15.789 -11.172 1 98.94 225 VAL A N 1
ATOM 1575 C CA . VAL A 1 225 ? 0.269 -17.203 -11.25 1 98.94 225 VAL A CA 1
ATOM 1576 C C . VAL A 1 225 ? -0.255 -17.688 -9.898 1 98.94 225 VAL A C 1
ATOM 1578 O O . VAL A 1 225 ? 0.521 -17.891 -8.961 1 98.94 225 VAL A O 1
ATOM 1581 N N . ARG A 1 226 ? -1.544 -17.906 -9.781 1 98.88 226 ARG A N 1
ATOM 1582 C CA . ARG A 1 226 ? -2.109 -18.188 -8.461 1 98.88 226 ARG A CA 1
ATOM 1583 C C . ARG A 1 226 ? -3.041 -19.391 -8.516 1 98.88 226 ARG A C 1
ATOM 1585 O O . ARG A 1 226 ? -3.768 -19.578 -9.492 1 98.88 226 ARG A O 1
ATOM 1592 N N . GLY A 1 227 ? -2.967 -20.234 -7.48 1 98.5 227 GLY A N 1
ATOM 1593 C CA . GLY A 1 227 ? -3.852 -21.375 -7.344 1 98.5 227 GLY A CA 1
ATOM 1594 C C . GLY A 1 227 ? -5.191 -21.031 -6.727 1 98.5 227 GLY A C 1
ATOM 1595 O O . GLY A 1 227 ? -5.258 -20.234 -5.777 1 98.5 227 GLY A O 1
ATOM 1596 N N . ILE A 1 228 ? -6.281 -21.594 -7.23 1 97.31 228 ILE A N 1
ATOM 1597 C CA . ILE A 1 228 ? -7.633 -21.297 -6.781 1 97.31 228 ILE A CA 1
ATOM 1598 C C . ILE A 1 228 ? -7.969 -22.141 -5.551 1 97.31 228 ILE A C 1
ATOM 1600 O O . ILE A 1 228 ? -8.078 -23.359 -5.641 1 97.31 228 ILE A O 1
ATOM 1604 N N . SER A 1 229 ? -8.133 -21.453 -4.441 1 95.19 229 SER A N 1
ATOM 1605 C CA . SER A 1 229 ? -8.375 -22.141 -3.18 1 95.19 229 SER A CA 1
ATOM 1606 C C . SER A 1 229 ? -9.867 -22.234 -2.871 1 95.19 229 SER A C 1
ATOM 1608 O O . SER A 1 229 ? -10.297 -23.094 -2.107 1 95.19 229 SER A O 1
ATOM 1610 N N . ASP A 1 230 ? -10.641 -21.328 -3.393 1 92.5 230 ASP A N 1
ATOM 1611 C CA . ASP A 1 230 ? -12.086 -21.234 -3.176 1 92.5 230 ASP A CA 1
ATOM 1612 C C . ASP A 1 230 ? -12.758 -20.5 -4.332 1 92.5 230 ASP A C 1
ATOM 1614 O O . ASP A 1 230 ? -12.086 -19.922 -5.195 1 92.5 230 ASP A O 1
ATOM 1618 N N . LEU A 1 231 ? -14.094 -20.594 -4.32 1 91.25 231 LEU A N 1
ATOM 1619 C CA . LEU A 1 231 ? -14.859 -19.875 -5.332 1 91.25 231 LEU A CA 1
ATOM 1620 C C . LEU A 1 231 ? -15.617 -18.703 -4.707 1 91.25 231 LEU A C 1
ATOM 1622 O O . LEU A 1 231 ? -16.141 -18.812 -3.594 1 91.25 231 LEU A O 1
ATOM 1626 N N . CYS A 1 232 ? -15.648 -17.391 -5.234 1 85 232 CYS A N 1
ATOM 1627 C CA . CYS A 1 232 ? -16.219 -16.156 -4.707 1 85 232 CYS A CA 1
ATOM 1628 C C . CYS A 1 232 ? -17.75 -16.25 -4.656 1 85 232 CYS A C 1
ATOM 1630 O O . CYS A 1 232 ? -18.391 -15.516 -3.896 1 85 232 CYS A O 1
ATOM 1632 N N . GLY A 1 233 ? -18.422 -16.906 -5.109 1 73.75 233 GLY A N 1
ATOM 1633 C CA . GLY A 1 233 ? -19.875 -16.953 -5.125 1 73.75 233 GLY A CA 1
ATOM 1634 C C . GLY A 1 233 ? -20.422 -18.375 -5.195 1 73.75 233 GLY A C 1
ATOM 1635 O O . GLY A 1 233 ? -19.656 -19.328 -5.332 1 73.75 233 GLY A O 1
ATOM 1636 N N . PRO A 1 234 ? -21.766 -18.266 -4.57 1 60.28 234 PRO A N 1
ATOM 1637 C CA . PRO A 1 234 ? -22.422 -19.578 -4.629 1 60.28 234 PRO A CA 1
ATOM 1638 C C . PRO A 1 234 ? -22.406 -20.188 -6.031 1 60.28 234 PRO A C 1
ATOM 1640 O O . PRO A 1 234 ? -22.578 -19.469 -7.02 1 60.28 234 PRO A O 1
ATOM 1643 N N . GLN A 1 235 ? -21.516 -20.703 -6.402 1 53.22 235 GLN A N 1
ATOM 1644 C CA . GLN A 1 235 ? -21.891 -21.625 -7.465 1 53.22 235 GLN A CA 1
ATOM 1645 C C . GLN A 1 235 ? -22.547 -22.875 -6.891 1 53.22 235 GLN A C 1
ATOM 1647 O O . GLN A 1 235 ? -22.281 -23.266 -5.75 1 53.22 235 GLN A O 1
ATOM 1652 N N . ALA A 1 236 ? -23.781 -23.219 -7.344 1 39.16 236 ALA A N 1
ATOM 1653 C CA . ALA A 1 236 ? -24.547 -24.406 -6.941 1 39.16 236 ALA A CA 1
ATOM 1654 C C . ALA A 1 236 ? -23.625 -25.516 -6.461 1 39.16 236 ALA A C 1
ATOM 1656 O O . ALA A 1 236 ? -22.734 -25.953 -7.199 1 39.16 236 ALA A O 1
ATOM 1657 N N . GLY A 1 237 ? -23.703 -25.828 -5.141 1 41.34 237 GLY A N 1
ATOM 1658 C CA . GLY A 1 237 ? -23.281 -27.078 -4.539 1 41.34 237 GLY A CA 1
ATOM 1659 C C . GLY A 1 237 ? -21.859 -27.031 -3.994 1 41.34 237 GLY A C 1
ATOM 1660 O O . GLY A 1 237 ? -21.406 -27.953 -3.322 1 41.34 237 GLY A O 1
ATOM 1661 N N . GLN A 1 238 ? -20.797 -26.266 -4.574 1 44.28 238 GLN A N 1
ATOM 1662 C CA . GLN A 1 238 ? -19.438 -26.703 -4.27 1 44.28 238 GLN A CA 1
ATOM 1663 C C . GLN A 1 238 ? -18.828 -25.844 -3.162 1 44.28 238 GLN A C 1
ATOM 1665 O O . GLN A 1 238 ? -18.75 -24.625 -3.279 1 44.28 238 GLN A O 1
ATOM 1670 N N . ASP A 1 239 ? -19.141 -25.906 -1.902 1 48.03 239 ASP A N 1
ATOM 1671 C CA . ASP A 1 239 ? -18.328 -25.5 -0.763 1 48.03 239 ASP A CA 1
ATOM 1672 C C . ASP A 1 239 ? -16.859 -25.781 -1.013 1 48.03 239 ASP A C 1
ATOM 1674 O O . ASP A 1 239 ? -16.281 -26.672 -0.379 1 48.03 239 ASP A O 1
ATOM 1678 N N . PHE A 1 240 ? -16.406 -25.828 -2.256 1 58.53 240 PHE A N 1
ATOM 1679 C CA . PHE A 1 240 ? -15.156 -26.531 -2.49 1 58.53 240 PHE A CA 1
ATOM 1680 C C . PHE A 1 240 ? -13.969 -25.625 -2.225 1 58.53 240 PHE A C 1
ATOM 1682 O O . PHE A 1 240 ? -13.727 -24.672 -2.973 1 58.53 240 PHE A O 1
ATOM 1689 N N . HIS A 1 241 ? -13.688 -25.656 -0.841 1 76.31 241 HIS A N 1
ATOM 1690 C CA . HIS A 1 241 ? -12.391 -25.078 -0.508 1 76.31 241 HIS A CA 1
ATOM 1691 C C . HIS A 1 241 ? -11.312 -26.141 -0.375 1 76.31 241 HIS A C 1
ATOM 1693 O O . HIS A 1 241 ? -11.617 -27.297 -0.056 1 76.31 241 HIS A O 1
ATOM 1699 N N . ILE A 1 242 ? -10.297 -25.953 -1.052 1 78.12 242 ILE A 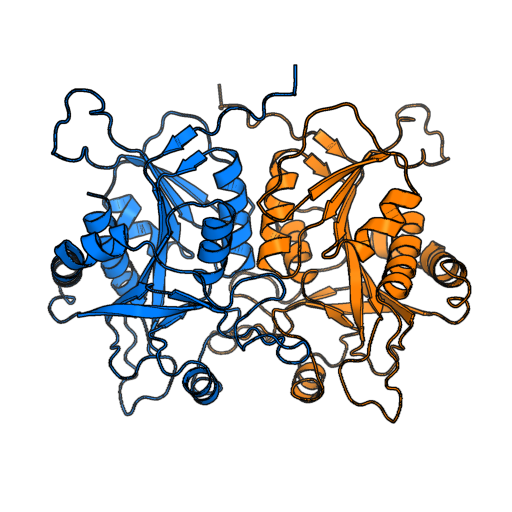N 1
ATOM 1700 C CA . ILE A 1 242 ? -9.117 -26.734 -0.694 1 78.12 242 ILE A CA 1
ATOM 1701 C C . ILE A 1 242 ? -8.234 -25.938 0.255 1 78.12 242 ILE A C 1
ATOM 1703 O O . ILE A 1 242 ? -8.398 -24.719 0.39 1 78.12 242 ILE A O 1
ATOM 1707 N N . ALA A 1 243 ? -7.34 -26.688 0.862 1 88.81 243 ALA A N 1
ATOM 1708 C CA . ALA A 1 243 ? -6.395 -26.031 1.764 1 88.81 243 ALA A CA 1
ATOM 1709 C C . ALA A 1 243 ? -5.508 -25.047 1.008 1 88.81 243 ALA A C 1
ATOM 1711 O O . ALA A 1 243 ? -5.102 -25.312 -0.126 1 88.81 243 ALA A O 1
ATOM 1712 N N . ALA A 1 244 ? -5.238 -23.953 1.618 1 93.62 244 ALA A N 1
ATOM 1713 C CA . ALA A 1 244 ? -4.352 -22.953 1.04 1 93.62 244 ALA A CA 1
ATOM 1714 C C . ALA A 1 244 ? -3.006 -23.562 0.654 1 93.62 244 ALA A C 1
ATOM 1716 O O . ALA A 1 244 ? -2.4 -23.172 -0.344 1 93.62 244 ALA A O 1
ATOM 1717 N N . GLU A 1 245 ? -2.537 -24.547 1.402 1 95.75 245 GLU A N 1
ATOM 1718 C CA . GLU A 1 245 ? -1.272 -25.219 1.129 1 95.75 245 GLU A CA 1
ATOM 1719 C C . GLU A 1 245 ? -1.3 -25.906 -0.233 1 95.75 245 GLU A C 1
ATOM 1721 O O . GLU A 1 245 ? -0.323 -25.859 -0.983 1 95.75 245 GLU A O 1
ATOM 1726 N N . GLU A 1 246 ? -2.406 -26.516 -0.478 1 96.44 246 GLU A N 1
ATOM 1727 C CA . GLU A 1 246 ? -2.566 -27.234 -1.738 1 96.44 246 GLU A CA 1
ATOM 1728 C C . GLU A 1 246 ? -2.586 -26.281 -2.924 1 96.44 246 GLU A C 1
ATOM 1730 O O . GLU A 1 246 ? -1.898 -26.5 -3.922 1 96.44 246 GLU A O 1
ATOM 1735 N N . ALA A 1 247 ? -3.375 -25.25 -2.842 1 97.5 247 ALA A N 1
ATOM 1736 C CA . ALA A 1 247 ? -3.459 -24.25 -3.906 1 97.5 247 ALA A CA 1
ATOM 1737 C C . ALA A 1 247 ? -2.115 -23.562 -4.121 1 97.5 247 ALA A C 1
ATOM 1739 O O . ALA A 1 247 ? -1.708 -23.328 -5.258 1 97.5 247 ALA A O 1
ATOM 1740 N N . ALA A 1 248 ? -1.445 -23.281 -3.021 1 98.38 248 ALA A N 1
ATOM 1741 C CA . ALA A 1 248 ? -0.139 -22.625 -3.08 1 98.38 248 ALA A CA 1
ATOM 1742 C C . ALA A 1 248 ? 0.89 -23.531 -3.764 1 98.38 248 ALA A C 1
ATOM 1744 O O . ALA A 1 248 ? 1.729 -23.047 -4.527 1 98.38 248 ALA A O 1
ATOM 1745 N N . ALA A 1 249 ? 0.844 -24.797 -3.453 1 98.5 249 ALA A N 1
ATOM 1746 C CA . ALA A 1 249 ? 1.775 -25.734 -4.059 1 98.5 249 ALA A CA 1
ATOM 1747 C C . ALA A 1 249 ? 1.605 -25.781 -5.574 1 98.5 249 ALA A C 1
ATOM 1749 O O . ALA A 1 249 ? 2.59 -25.875 -6.312 1 98.5 249 ALA A O 1
ATOM 1750 N N . ARG A 1 250 ? 0.41 -25.766 -6.043 1 98.62 250 ARG A N 1
ATOM 1751 C CA . ARG A 1 250 ? 0.131 -25.828 -7.477 1 98.62 250 ARG A CA 1
ATOM 1752 C C . ARG A 1 250 ? 0.603 -24.547 -8.172 1 98.62 250 ARG A C 1
ATOM 1754 O O . ARG A 1 250 ? 1.159 -24.609 -9.273 1 98.62 250 ARG A O 1
ATOM 1761 N N . SER A 1 251 ? 0.325 -23.391 -7.543 1 98.81 251 SER A N 1
ATOM 1762 C CA . SER A 1 251 ? 0.871 -22.125 -8.023 1 98.81 251 SER A CA 1
ATOM 1763 C C . SER A 1 251 ? 2.391 -22.172 -8.133 1 98.81 251 SER A C 1
ATOM 1765 O O . SER A 1 251 ? 2.959 -21.812 -9.164 1 98.81 251 SER A O 1
ATOM 1767 N N . ALA A 1 252 ? 3.053 -22.625 -7.082 1 98.81 252 ALA A N 1
ATOM 1768 C CA . ALA A 1 252 ? 4.512 -22.672 -7.031 1 98.81 252 ALA A CA 1
ATOM 1769 C C . ALA A 1 252 ? 5.066 -23.594 -8.109 1 98.81 252 ALA A C 1
ATOM 1771 O O . ALA A 1 252 ? 6.094 -23.297 -8.719 1 98.81 252 ALA A O 1
ATOM 1772 N N . ALA A 1 253 ? 4.418 -24.734 -8.336 1 98.62 253 ALA A N 1
ATOM 1773 C CA . ALA A 1 253 ? 4.859 -25.672 -9.359 1 98.62 253 ALA A CA 1
ATOM 1774 C C . ALA A 1 253 ? 4.883 -25.016 -10.734 1 98.62 253 ALA A C 1
ATOM 1776 O O . ALA A 1 253 ? 5.836 -25.188 -11.5 1 98.62 253 ALA A O 1
ATOM 1777 N N . ALA A 1 254 ? 3.836 -24.297 -11.047 1 98.69 254 ALA A N 1
ATOM 1778 C CA . ALA A 1 254 ? 3.768 -23.594 -12.32 1 98.69 254 ALA A CA 1
ATOM 1779 C C . ALA A 1 254 ? 4.871 -22.547 -12.43 1 98.69 254 ALA A C 1
ATOM 1781 O O . ALA A 1 254 ? 5.516 -22.406 -13.469 1 98.69 254 ALA A O 1
ATOM 1782 N N . VAL A 1 255 ? 5.113 -21.766 -11.344 1 98.69 255 VAL A N 1
ATOM 1783 C CA . VAL A 1 255 ? 6.105 -20.703 -11.336 1 98.69 255 VAL A CA 1
ATOM 1784 C C . VAL A 1 255 ? 7.504 -21.297 -11.484 1 98.69 255 VAL A C 1
ATOM 1786 O O . VAL A 1 255 ? 8.328 -20.781 -12.242 1 98.69 255 VAL A O 1
ATOM 1789 N N . LEU A 1 256 ? 7.797 -22.375 -10.75 1 97.69 256 LEU A N 1
ATOM 1790 C CA . LEU A 1 256 ? 9.109 -23 -10.812 1 97.69 256 LEU A CA 1
ATOM 1791 C C . LEU A 1 256 ? 9.383 -23.562 -12.203 1 97.69 256 LEU A C 1
ATOM 1793 O O . LEU A 1 256 ? 10.5 -23.453 -12.711 1 97.69 256 LEU A O 1
ATOM 1797 N N . ALA A 1 257 ? 8.375 -24.156 -12.828 1 96.81 257 ALA A N 1
ATOM 1798 C CA . ALA A 1 257 ? 8.523 -24.641 -14.195 1 96.81 257 ALA A CA 1
ATOM 1799 C C . ALA A 1 257 ? 8.789 -23.5 -15.164 1 96.81 257 ALA A C 1
ATOM 1801 O O . ALA A 1 257 ? 9.57 -23.641 -16.109 1 96.81 257 ALA A O 1
ATOM 1802 N N . LEU A 1 258 ? 8.109 -22.406 -14.922 1 96.31 258 LEU A N 1
ATOM 1803 C CA . LEU A 1 258 ? 8.242 -21.219 -15.75 1 96.31 258 LEU A CA 1
ATOM 1804 C C . LEU A 1 258 ? 9.664 -20.672 -15.688 1 96.31 258 LEU A C 1
ATOM 1806 O O . LEU A 1 258 ? 10.195 -20.188 -16.688 1 96.31 258 LEU A O 1
ATOM 1810 N N . LEU A 1 259 ? 10.305 -20.688 -14.5 1 94.19 259 LEU A N 1
ATOM 1811 C CA . LEU A 1 259 ? 11.594 -20.062 -14.266 1 94.19 259 LEU A CA 1
ATOM 1812 C C . LEU A 1 259 ? 12.734 -21.031 -14.539 1 94.19 259 LEU A C 1
ATOM 1814 O O . LEU A 1 259 ? 13.906 -20.641 -14.484 1 94.19 259 LEU A O 1
ATOM 1818 N N . ALA A 1 260 ? 12.508 -22.328 -14.75 1 87.81 260 ALA A N 1
ATOM 1819 C CA . ALA A 1 260 ? 13.523 -23.328 -15.062 1 87.81 260 ALA A CA 1
ATOM 1820 C C . ALA A 1 260 ? 14 -23.203 -16.516 1 87.81 260 ALA A C 1
ATOM 1822 O O . ALA A 1 260 ? 13.25 -22.75 -17.375 1 87.81 260 ALA A O 1
ATOM 1823 N N . MET B 1 1 ? 31.078 -9.125 8.016 1 23.39 1 MET B N 1
ATOM 1824 C CA . MET B 1 1 ? 30.562 -7.824 8.43 1 23.39 1 MET B CA 1
ATOM 1825 C C . MET B 1 1 ? 29.188 -7.566 7.836 1 23.39 1 MET B C 1
ATOM 1827 O O . MET B 1 1 ? 28.938 -7.891 6.672 1 23.39 1 MET B O 1
ATOM 1831 N N . PRO B 1 2 ? 28.031 -7.676 8.555 1 26.77 2 PRO B N 1
ATOM 1832 C CA . PRO B 1 2 ? 26.672 -7.617 8.016 1 26.77 2 PRO B CA 1
ATOM 1833 C C . PRO B 1 2 ? 26.5 -6.539 6.941 1 26.77 2 PRO B C 1
ATOM 1835 O O . PRO B 1 2 ? 27.234 -5.543 6.953 1 26.77 2 PRO B O 1
ATOM 1838 N N . SER B 1 3 ? 26.484 -6.801 5.754 1 33.66 3 SER B N 1
ATOM 1839 C CA . SER B 1 3 ? 26.375 -5.879 4.629 1 33.66 3 SER B CA 1
ATOM 1840 C C . SER B 1 3 ? 25.562 -4.645 4.992 1 33.66 3 SER B C 1
ATOM 1842 O O . SER B 1 3 ? 24.391 -4.75 5.363 1 33.66 3 SER B O 1
ATOM 1844 N N . THR B 1 4 ? 26.062 -3.641 5.676 1 35.47 4 THR B N 1
ATOM 1845 C CA . THR B 1 4 ? 25.562 -2.521 6.473 1 35.47 4 THR B CA 1
ATOM 1846 C C . THR B 1 4 ? 24.484 -1.748 5.719 1 35.47 4 THR B C 1
ATOM 1848 O O . THR B 1 4 ? 24.734 -1.246 4.621 1 35.47 4 THR B O 1
ATOM 1851 N N . ALA B 1 5 ? 23.281 -2.25 5.441 1 45.12 5 ALA B N 1
ATOM 1852 C CA . ALA B 1 5 ? 22.219 -1.335 5.035 1 45.12 5 ALA B CA 1
ATOM 1853 C C . ALA B 1 5 ? 22.562 0.104 5.406 1 45.12 5 ALA B C 1
ATOM 1855 O O . ALA B 1 5 ? 22.781 0.412 6.578 1 45.12 5 ALA B O 1
ATOM 1856 N N . GLY B 1 6 ? 23.344 0.762 4.645 1 55.66 6 GLY B N 1
ATOM 1857 C CA . GLY B 1 6 ? 23.844 2.082 5 1 55.66 6 GLY B CA 1
ATOM 1858 C C . GLY B 1 6 ? 22.891 2.859 5.891 1 55.66 6 GLY B C 1
ATOM 1859 O O . GLY B 1 6 ? 21.688 2.605 5.891 1 55.66 6 GLY B O 1
ATOM 1860 N N . ALA B 1 7 ? 23.328 3.502 6.965 1 71.5 7 ALA B N 1
ATOM 1861 C CA . ALA B 1 7 ? 22.625 4.285 7.977 1 71.5 7 ALA B CA 1
ATOM 1862 C C . ALA B 1 7 ? 21.656 5.27 7.328 1 71.5 7 ALA B C 1
ATOM 1864 O O . ALA B 1 7 ? 22.016 5.965 6.375 1 71.5 7 ALA B O 1
ATOM 1865 N N . ARG B 1 8 ? 20.344 5.031 7.465 1 87.94 8 ARG B N 1
ATOM 1866 C CA . ARG B 1 8 ? 19.312 5.957 7.012 1 87.94 8 ARG B CA 1
ATOM 1867 C C . ARG B 1 8 ? 19.547 7.359 7.559 1 87.94 8 ARG B C 1
ATOM 1869 O O . ARG B 1 8 ? 19.953 7.52 8.719 1 87.94 8 ARG B O 1
ATOM 1876 N N . HIS B 1 9 ? 19.438 8.359 6.746 1 91.12 9 HIS B N 1
ATOM 1877 C CA . HIS B 1 9 ? 19.641 9.766 7.086 1 91.12 9 HIS B CA 1
ATOM 1878 C C . HIS B 1 9 ? 18.453 10.312 7.887 1 91.12 9 HIS B C 1
ATOM 1880 O O . HIS B 1 9 ? 17.312 10.227 7.445 1 91.12 9 HIS B O 1
ATOM 1886 N N . PRO B 1 10 ? 18.719 10.836 9.102 1 93.25 10 PRO B N 1
ATOM 1887 C CA . PRO B 1 10 ? 17.625 11.414 9.883 1 93.25 10 PRO B CA 1
ATOM 1888 C C . PRO B 1 10 ? 17.078 12.695 9.266 1 93.25 10 PRO B C 1
ATOM 1890 O O . PRO B 1 10 ? 17.844 13.547 8.82 1 93.25 10 PRO B O 1
ATOM 1893 N N . VAL B 1 11 ? 15.781 12.836 9.141 1 93.94 11 VAL B N 1
ATOM 1894 C CA . VAL B 1 11 ? 15.109 14.055 8.719 1 93.94 11 VAL B CA 1
ATOM 1895 C C . VAL B 1 11 ? 13.977 14.383 9.695 1 93.94 11 VAL B C 1
ATOM 1897 O O . VAL B 1 11 ? 13.516 13.508 10.438 1 93.94 11 VAL B O 1
ATOM 1900 N N . SER B 1 12 ? 13.578 15.594 9.703 1 95.88 12 SER B N 1
ATOM 1901 C CA . SER B 1 12 ? 12.547 16.016 10.641 1 95.88 12 SER B CA 1
ATOM 1902 C C . SER B 1 12 ? 11.188 15.422 10.273 1 95.88 12 SER B C 1
ATOM 1904 O O . SER B 1 12 ? 10.414 15.031 11.148 1 95.88 12 SER B O 1
ATOM 1906 N N . ALA B 1 13 ? 10.961 15.438 8.969 1 97.69 13 ALA B N 1
ATOM 1907 C CA . ALA B 1 13 ? 9.633 14.992 8.539 1 97.69 13 ALA B CA 1
ATOM 1908 C C . ALA B 1 13 ? 9.656 14.508 7.094 1 97.69 13 ALA B C 1
ATOM 1910 O O . ALA B 1 13 ? 10.484 14.961 6.297 1 97.69 13 ALA B O 1
ATOM 1911 N N . VAL B 1 14 ? 8.812 13.586 6.777 1 98.31 14 VAL B N 1
ATOM 1912 C CA . VAL B 1 14 ? 8.367 13.305 5.414 1 98.31 14 VAL B CA 1
ATOM 1913 C C . VAL B 1 14 ? 6.906 13.734 5.254 1 98.31 14 VAL B C 1
ATOM 1915 O O . VAL B 1 14 ? 6.039 13.305 6.02 1 98.31 14 VAL B O 1
ATOM 1918 N N . VAL B 1 15 ? 6.66 14.594 4.363 1 98.94 15 VAL B N 1
ATOM 1919 C CA . VAL B 1 15 ? 5.305 14.977 3.984 1 98.94 15 VAL B CA 1
ATOM 1920 C C . VAL B 1 15 ? 4.957 14.375 2.623 1 98.94 15 VAL B C 1
ATOM 1922 O O . VAL B 1 15 ? 5.637 14.648 1.63 1 98.94 15 VAL B O 1
ATOM 1925 N N . ALA B 1 16 ? 3.891 13.594 2.582 1 98.94 16 ALA B N 1
ATOM 1926 C CA . ALA B 1 16 ? 3.471 12.93 1.349 1 98.94 16 ALA B CA 1
ATOM 1927 C C . ALA B 1 16 ? 2.215 13.586 0.779 1 98.94 16 ALA B C 1
ATOM 1929 O O . ALA B 1 16 ? 1.247 13.828 1.505 1 98.94 16 ALA B O 1
ATOM 1930 N N . VAL B 1 17 ? 2.258 13.898 -0.471 1 98.88 17 VAL B N 1
ATOM 1931 C CA . VAL B 1 17 ? 1.127 14.422 -1.229 1 98.88 17 VAL B CA 1
ATOM 1932 C C . VAL B 1 17 ? 0.931 13.594 -2.5 1 98.88 17 VAL B C 1
ATOM 1934 O O . VAL B 1 17 ? 1.863 12.945 -2.975 1 98.88 17 VAL B O 1
ATOM 1937 N N . ALA B 1 18 ? -0.322 13.633 -3.062 1 98.31 18 ALA B N 1
ATOM 1938 C CA . ALA B 1 18 ? -0.619 12.766 -4.199 1 98.31 18 ALA B CA 1
ATOM 1939 C C . ALA B 1 18 ? -0.506 13.531 -5.516 1 98.31 18 ALA B C 1
ATOM 1941 O O . ALA B 1 18 ? -0.128 12.961 -6.543 1 98.31 18 ALA B O 1
ATOM 1942 N N . MET B 1 19 ? -0.856 14.758 -5.5 1 97.69 19 MET B N 1
ATOM 1943 C CA . MET B 1 19 ? -0.952 15.547 -6.727 1 97.69 19 MET B CA 1
ATOM 1944 C C . MET B 1 19 ? 0.02 16.719 -6.695 1 97.69 19 MET B C 1
ATOM 1946 O O . MET B 1 19 ? 0.372 17.219 -5.625 1 97.69 19 MET B O 1
ATOM 1950 N N . GLU B 1 20 ? 0.377 17.203 -7.875 1 97.06 20 GLU B N 1
ATOM 1951 C CA . GLU B 1 20 ? 1.3 18.344 -7.992 1 97.06 20 GLU B CA 1
ATOM 1952 C C . GLU B 1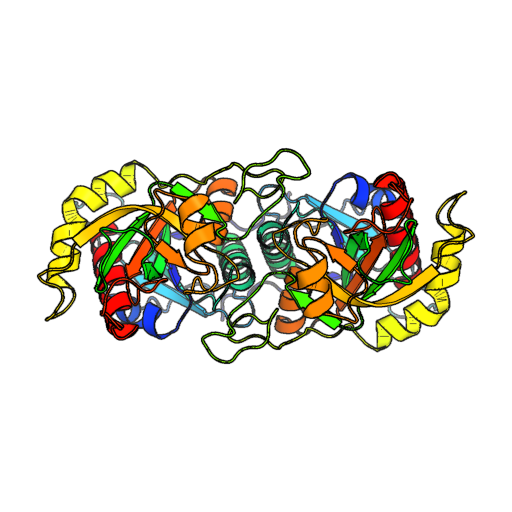 20 ? 0.75 19.578 -7.297 1 97.06 20 GLU B C 1
ATOM 1954 O O . GLU B 1 20 ? 1.497 20.312 -6.652 1 97.06 20 GLU B O 1
ATOM 1959 N N . VAL B 1 21 ? -0.531 19.828 -7.441 1 97.88 21 VAL B N 1
ATOM 1960 C CA . VAL B 1 21 ? -1.179 21 -6.859 1 97.88 21 VAL B CA 1
ATOM 1961 C C . VAL B 1 21 ? -1.042 20.953 -5.336 1 97.88 21 VAL B C 1
ATOM 1963 O O . VAL B 1 21 ? -0.986 22 -4.688 1 97.88 21 VAL B O 1
ATOM 1966 N N . GLU B 1 22 ? -0.907 19.797 -4.746 1 98.69 22 GLU B N 1
ATOM 1967 C CA . GLU B 1 22 ? -0.791 19.625 -3.301 1 98.69 22 GLU B CA 1
ATOM 1968 C C . GLU B 1 22 ? 0.643 19.859 -2.832 1 98.69 22 GLU B C 1
ATOM 1970 O O . GLU B 1 22 ? 0.877 20.156 -1.657 1 98.69 22 GLU B O 1
ATOM 1975 N N . ALA B 1 23 ? 1.604 19.688 -3.721 1 98.69 23 ALA B N 1
ATOM 1976 C CA . ALA B 1 23 ? 3.016 19.891 -3.404 1 98.69 23 ALA B CA 1
ATOM 1977 C C . ALA B 1 23 ? 3.373 21.375 -3.434 1 98.69 23 ALA B C 1
ATOM 1979 O O . ALA B 1 23 ? 4.258 21.828 -2.699 1 98.69 23 ALA B O 1
ATOM 1980 N N . GLN B 1 24 ? 2.672 22.125 -4.227 1 98.44 24 GLN B N 1
ATOM 1981 C CA . GLN B 1 24 ? 3.047 23.484 -4.582 1 98.44 24 GLN B CA 1
ATOM 1982 C C . GLN B 1 24 ? 3.125 24.375 -3.346 1 98.44 24 GLN B C 1
ATOM 1984 O O . GLN B 1 24 ? 4.078 25.141 -3.182 1 98.44 24 GLN B O 1
ATOM 1989 N N . PRO B 1 25 ? 2.121 24.312 -2.439 1 98.62 25 PRO B N 1
ATOM 1990 C CA . PRO B 1 25 ? 2.189 25.203 -1.276 1 98.62 25 PRO B CA 1
ATOM 1991 C C . PRO B 1 25 ? 3.441 24.969 -0.434 1 98.62 25 PRO B C 1
ATOM 1993 O O . PRO B 1 25 ? 3.967 25.922 0.163 1 98.62 25 PRO B O 1
ATOM 1996 N N . PHE B 1 26 ? 3.979 23.75 -0.336 1 98.56 26 PHE B N 1
ATOM 1997 C CA . PHE B 1 26 ? 5.195 23.469 0.413 1 98.56 26 PHE B CA 1
ATOM 1998 C C . PHE B 1 26 ? 6.422 24.016 -0.315 1 98.56 26 PHE B C 1
ATOM 2000 O O . PHE B 1 26 ? 7.32 24.578 0.31 1 98.56 26 PHE B O 1
ATOM 2007 N N . LEU B 1 27 ? 6.438 23.797 -1.624 1 98.06 27 LEU B N 1
ATOM 2008 C CA . LEU B 1 27 ? 7.555 24.234 -2.449 1 98.06 27 LEU B CA 1
ATOM 2009 C C . LEU B 1 27 ? 7.656 25.766 -2.449 1 98.06 27 LEU B C 1
ATOM 2011 O O . LEU B 1 27 ? 8.75 26.312 -2.586 1 98.06 27 LEU B O 1
ATOM 2015 N N . GLU B 1 28 ? 6.539 26.422 -2.281 1 97.94 28 GLU B N 1
ATOM 2016 C CA . GLU B 1 28 ? 6.516 27.891 -2.234 1 97.94 28 GLU B CA 1
ATOM 2017 C C . GLU B 1 28 ? 6.918 28.391 -0.854 1 97.94 28 GLU B C 1
ATOM 2019 O O . GLU B 1 28 ? 7.496 29.484 -0.732 1 97.94 28 GLU B O 1
ATOM 2024 N N . ALA B 1 29 ? 6.684 27.641 0.142 1 97.25 29 ALA B N 1
ATOM 2025 C CA . ALA B 1 29 ? 6.836 28.109 1.517 1 97.25 29 ALA B CA 1
ATOM 2026 C C . ALA B 1 29 ? 8.242 27.828 2.039 1 97.25 29 ALA B C 1
ATOM 2028 O O . ALA B 1 29 ? 8.734 28.531 2.926 1 97.25 29 ALA B O 1
ATOM 2029 N N . LEU B 1 30 ? 8.906 26.766 1.536 1 96.88 30 LEU B N 1
ATOM 2030 C CA . LEU B 1 30 ? 10.164 26.312 2.115 1 96.88 30 LEU B CA 1
ATOM 2031 C C . LEU B 1 30 ? 11.273 26.312 1.065 1 96.88 30 LEU B C 1
ATOM 2033 O O . LEU B 1 30 ? 11.031 25.969 -0.094 1 96.88 30 LEU B O 1
ATOM 2037 N N . PRO B 1 31 ? 12.516 26.625 1.474 1 95.81 31 PRO B N 1
ATOM 2038 C CA . PRO B 1 31 ? 13.625 26.609 0.521 1 95.81 31 PRO B CA 1
ATOM 2039 C C . PRO B 1 31 ? 14.07 25.188 0.155 1 95.81 31 PRO B C 1
ATOM 2041 O O . PRO B 1 31 ? 14.102 24.312 1.016 1 95.81 31 PRO B O 1
ATOM 2044 N N . LEU B 1 32 ? 14.477 25 -1.023 1 95.5 32 LEU B N 1
ATOM 2045 C CA . LEU B 1 32 ? 15.008 23.734 -1.511 1 95.5 32 LEU B CA 1
ATOM 2046 C C . LEU B 1 32 ? 16.422 23.516 -1.001 1 95.5 32 LEU B C 1
ATOM 2048 O O . LEU B 1 32 ? 17.234 24.438 -0.985 1 95.5 32 LEU B O 1
ATOM 2052 N N . ILE B 1 33 ? 16.672 22.281 -0.576 1 92.56 33 ILE B N 1
ATOM 2053 C CA . ILE B 1 33 ? 18.031 21.859 -0.258 1 92.56 33 ILE B CA 1
ATOM 2054 C C . ILE B 1 33 ? 18.641 21.125 -1.455 1 92.56 33 ILE B C 1
ATOM 2056 O O . ILE B 1 33 ? 18.219 20.016 -1.79 1 92.56 33 ILE B O 1
ATOM 2060 N N . GLU B 1 34 ? 19.531 21.672 -2.051 1 84.56 34 GLU B N 1
ATOM 2061 C CA . GLU B 1 34 ? 20.094 21.141 -3.291 1 84.56 34 GLU B CA 1
ATOM 2062 C C . GLU B 1 34 ? 21.219 20.156 -3.01 1 84.56 34 GLU B C 1
ATOM 2064 O O . GLU B 1 34 ? 21.469 19.234 -3.803 1 84.56 34 GLU B O 1
ATOM 2069 N N . GLU B 1 35 ? 21.828 20.25 -1.911 1 77.06 35 GLU B N 1
ATOM 2070 C CA . GLU B 1 35 ? 22.984 19.406 -1.602 1 77.06 35 GLU B CA 1
ATOM 2071 C C . GLU B 1 35 ? 22.547 18.109 -0.909 1 77.06 35 GLU B C 1
ATOM 2073 O O . GLU B 1 35 ? 21.453 18.047 -0.347 1 77.06 35 GLU B O 1
ATOM 2078 N N . GLY B 1 36 ? 23.297 17.094 -1.221 1 75.06 36 GLY B N 1
ATOM 2079 C CA . GLY B 1 36 ? 23.047 15.828 -0.544 1 75.06 36 GLY B CA 1
ATOM 2080 C C . GLY B 1 36 ? 22.703 14.703 -1.498 1 75.06 36 GLY B C 1
ATOM 2081 O O . GLY B 1 36 ? 22.672 14.898 -2.715 1 75.06 36 GLY B O 1
ATOM 2082 N N . PRO B 1 37 ? 22.562 13.664 -0.875 1 75.19 37 PRO B N 1
ATOM 2083 C CA . PRO B 1 37 ? 22.297 12.492 -1.712 1 75.19 37 PRO B CA 1
ATOM 2084 C C . PRO B 1 37 ? 20.922 12.531 -2.355 1 75.19 37 PRO B C 1
ATOM 2086 O O . PRO B 1 37 ? 19.969 13.047 -1.758 1 75.19 37 PRO B O 1
ATOM 2089 N N . ALA B 1 38 ? 20.891 12.023 -3.521 1 80.31 38 ALA B N 1
ATOM 2090 C CA . ALA B 1 38 ? 19.609 11.93 -4.219 1 80.31 38 ALA B CA 1
ATOM 2091 C C . ALA B 1 38 ? 18.672 10.953 -3.518 1 80.31 38 ALA B C 1
ATOM 2093 O O . ALA B 1 38 ? 19.109 9.914 -3.025 1 80.31 38 ALA B O 1
ATOM 2094 N N . LEU B 1 39 ? 17.453 11.281 -3.4 1 87.06 39 LEU B N 1
ATOM 2095 C CA . LEU B 1 39 ? 16.438 10.383 -2.863 1 87.06 39 LEU B CA 1
ATOM 2096 C C . LEU B 1 39 ? 15.891 9.469 -3.951 1 87.06 39 LEU B C 1
ATOM 2098 O O . LEU B 1 39 ? 15.539 9.93 -5.043 1 87.06 39 LEU B O 1
ATOM 2102 N N . PRO B 1 40 ? 15.898 8.164 -3.646 1 84.56 40 PRO B N 1
ATOM 2103 C CA . PRO B 1 40 ? 15.281 7.254 -4.617 1 84.56 40 PRO B CA 1
ATOM 2104 C C . PRO B 1 40 ? 13.766 7.414 -4.699 1 84.56 40 PRO B C 1
ATOM 2106 O O . PRO B 1 40 ? 13.117 7.695 -3.686 1 84.56 40 PRO B O 1
ATOM 2109 N N . THR B 1 41 ? 13.289 7.348 -5.891 1 84.19 41 THR B N 1
ATOM 2110 C CA . THR B 1 41 ? 11.844 7.344 -6.09 1 84.19 41 THR B CA 1
ATOM 2111 C C . THR B 1 41 ? 11.43 6.258 -7.078 1 84.19 41 THR B C 1
ATOM 2113 O O . THR B 1 41 ? 12.258 5.789 -7.867 1 84.19 41 THR B O 1
ATOM 2116 N N . CYS B 1 42 ? 10.242 5.738 -6.855 1 87.31 42 CYS B N 1
ATOM 2117 C CA . CYS B 1 42 ? 9.672 4.832 -7.848 1 87.31 42 CYS B CA 1
ATOM 2118 C C . CYS B 1 42 ? 9.008 5.609 -8.977 1 87.31 42 CYS B C 1
ATOM 2120 O O . CYS B 1 42 ? 8.867 6.828 -8.898 1 87.31 42 CYS B O 1
ATOM 2122 N N . THR B 1 43 ? 8.727 4.953 -9.992 1 80.88 43 THR B N 1
ATOM 2123 C CA . THR B 1 43 ? 8.148 5.598 -11.164 1 80.88 43 THR B CA 1
ATOM 2124 C C . THR B 1 43 ? 6.895 6.379 -10.789 1 80.88 43 THR B C 1
ATOM 2126 O O . THR B 1 43 ? 6.051 5.887 -10.031 1 80.88 43 THR B O 1
ATOM 2129 N N . GLY B 1 44 ? 6.871 7.535 -11.219 1 85.69 44 GLY B N 1
ATOM 2130 C CA . GLY B 1 44 ? 5.684 8.352 -11.008 1 85.69 44 GLY B CA 1
ATOM 2131 C C . GLY B 1 44 ? 5.75 9.188 -9.742 1 85.69 44 GLY B C 1
ATOM 2132 O O . GLY B 1 44 ? 4.875 10.016 -9.5 1 85.69 44 GLY B O 1
ATOM 2133 N N . ALA B 1 45 ? 6.789 8.914 -8.945 1 95.94 45 ALA B N 1
ATOM 2134 C CA . ALA B 1 45 ? 6.941 9.672 -7.699 1 95.94 45 ALA B CA 1
ATOM 2135 C C . ALA B 1 45 ? 8.102 10.656 -7.797 1 95.94 45 ALA B C 1
ATOM 2137 O O . ALA B 1 45 ? 9.016 10.469 -8.609 1 95.94 45 ALA B O 1
ATOM 2138 N N . ARG B 1 46 ? 8.086 11.773 -7.074 1 96.5 46 ARG B N 1
ATOM 2139 C CA . ARG B 1 46 ? 9.148 12.758 -6.938 1 96.5 46 ARG B CA 1
ATOM 2140 C C . ARG B 1 46 ? 9.352 13.141 -5.473 1 96.5 46 ARG B C 1
ATOM 2142 O O . ARG B 1 46 ? 8.406 13.133 -4.688 1 96.5 46 ARG B O 1
ATOM 2149 N N . ALA B 1 47 ? 10.602 13.43 -5.137 1 97.25 47 ALA B N 1
ATOM 2150 C CA . ALA B 1 47 ? 10.914 13.844 -3.773 1 97.25 47 ALA B CA 1
ATOM 2151 C C . ALA B 1 47 ? 11.812 15.086 -3.773 1 97.25 47 ALA B C 1
ATOM 2153 O O . ALA B 1 47 ? 12.703 15.211 -4.609 1 97.25 47 ALA B O 1
ATOM 2154 N N . TRP B 1 48 ? 11.539 15.977 -2.855 1 96.75 48 TRP B N 1
ATOM 2155 C CA . TRP B 1 48 ? 12.359 17.156 -2.639 1 96.75 48 TRP B CA 1
ATOM 2156 C C . TRP B 1 48 ? 12.836 17.234 -1.193 1 96.75 48 TRP B C 1
ATOM 2158 O O . TRP B 1 48 ? 12.133 16.812 -0.276 1 96.75 48 TRP B O 1
ATOM 2168 N N . ARG B 1 49 ? 13.984 17.75 -1.054 1 96.44 49 ARG B N 1
ATOM 2169 C CA . ARG B 1 49 ? 14.492 18.109 0.269 1 96.44 49 ARG B CA 1
ATOM 2170 C C . ARG B 1 49 ? 14.312 19.594 0.542 1 96.44 49 ARG B C 1
ATOM 2172 O O . ARG B 1 49 ? 14.781 20.438 -0.229 1 96.44 49 ARG B O 1
ATOM 2179 N N . LEU B 1 50 ? 13.609 19.844 1.58 1 96.94 50 LEU B N 1
ATOM 2180 C CA . LEU B 1 50 ? 13.305 21.219 1.935 1 96.94 50 LEU B CA 1
ATOM 2181 C C . LEU B 1 50 ? 13.836 21.562 3.326 1 96.94 50 LEU B C 1
ATOM 2183 O O . LEU B 1 50 ? 13.906 20.688 4.191 1 96.94 50 LEU B O 1
ATOM 2187 N N . ALA B 1 51 ? 14.172 22.797 3.523 1 94.94 51 ALA B N 1
ATOM 2188 C CA . ALA B 1 51 ? 14.656 23.25 4.82 1 94.94 51 ALA B CA 1
ATOM 2189 C C . ALA B 1 51 ? 13.516 23.766 5.691 1 94.94 51 ALA B C 1
ATOM 2191 O O . ALA B 1 51 ? 12.711 24.594 5.246 1 94.94 51 ALA B O 1
ATOM 2192 N N . LEU B 1 52 ? 13.391 23.188 6.895 1 93.25 52 LEU B N 1
ATOM 2193 C CA . LEU B 1 52 ? 12.453 23.719 7.875 1 93.25 52 LEU B CA 1
ATOM 2194 C C . LEU B 1 52 ? 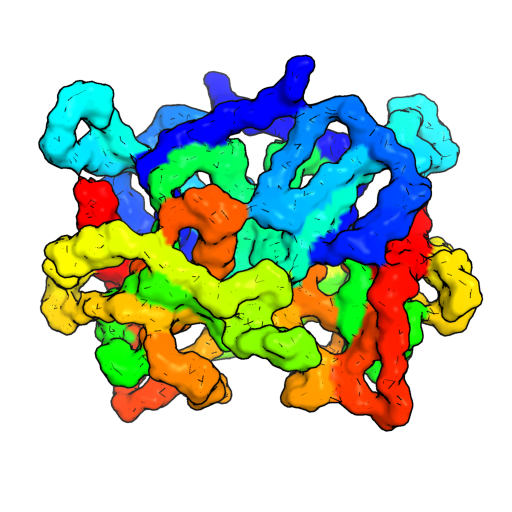13.07 24.875 8.656 1 93.25 52 LEU B C 1
ATOM 2196 O O . LEU B 1 52 ? 14.273 24.875 8.906 1 93.25 52 LEU B O 1
ATOM 2200 N N . PRO B 1 53 ? 12.18 25.781 8.977 1 80.12 53 PRO B N 1
ATOM 2201 C CA . PRO B 1 53 ? 12.742 26.875 9.773 1 80.12 53 PRO B CA 1
ATOM 2202 C C . PRO B 1 53 ? 13.18 26.422 11.164 1 80.12 53 PRO B C 1
ATOM 2204 O O . PRO B 1 53 ? 12.625 25.469 11.711 1 80.12 53 PRO B O 1
ATOM 2207 N N . ALA B 1 54 ? 14.344 26.766 11.516 1 67.38 54 ALA B N 1
ATOM 2208 C CA . ALA B 1 54 ? 14.883 26.438 12.836 1 67.38 54 ALA B CA 1
ATOM 2209 C C . ALA B 1 54 ? 13.883 26.781 13.93 1 67.38 54 ALA B C 1
ATOM 2211 O O . ALA B 1 54 ? 13.141 27.766 13.82 1 67.38 54 ALA B O 1
ATOM 2212 N N . SER B 1 55 ? 13.328 25.734 14.57 1 56.16 55 SER B N 1
ATOM 2213 C CA . SER B 1 55 ? 12.516 26.094 15.727 1 56.16 55 SER B CA 1
ATOM 2214 C C . SER B 1 55 ? 13.195 27.172 16.562 1 56.16 55 SER B C 1
ATOM 2216 O O . SER B 1 55 ? 14.422 27.156 16.734 1 56.16 55 SER B O 1
ATOM 2218 N N . PRO B 1 56 ? 12.414 28.344 16.641 1 48.12 56 PRO B N 1
ATOM 2219 C CA . PRO B 1 56 ? 13.047 29.406 17.422 1 48.12 56 PRO B CA 1
ATOM 2220 C C . PRO B 1 56 ? 13.719 28.891 18.688 1 48.12 56 PRO B C 1
ATOM 2222 O O . PRO B 1 56 ? 14.406 29.641 19.375 1 48.12 56 PRO B O 1
ATOM 2225 N N . ALA B 1 57 ? 13.141 27.812 19.281 1 46.03 57 ALA B N 1
ATOM 2226 C CA . ALA B 1 57 ? 13.805 27.562 20.547 1 46.03 57 ALA B CA 1
ATOM 2227 C C . ALA B 1 57 ? 15.234 27.078 20.344 1 46.03 57 ALA B C 1
ATOM 2229 O O . ALA B 1 57 ? 15.453 26.016 19.75 1 46.03 57 ALA B O 1
ATOM 2230 N N . PRO B 1 58 ? 16.062 28.031 20.359 1 41.62 58 PRO B N 1
ATOM 2231 C CA . PRO B 1 58 ? 17.5 27.828 20.172 1 41.62 58 PRO B CA 1
ATOM 2232 C C . PRO B 1 58 ? 18.062 26.672 20.984 1 41.62 58 PRO B C 1
ATOM 2234 O O . PRO B 1 58 ? 18.312 26.828 22.188 1 41.62 58 PRO B O 1
ATOM 2237 N N . SER B 1 59 ? 17.484 25.5 21.078 1 43.5 59 SER B N 1
ATOM 2238 C CA . SER B 1 59 ? 18.469 24.812 21.906 1 43.5 59 SER B CA 1
ATOM 2239 C C . SER B 1 59 ? 19.859 24.859 21.25 1 43.5 59 SER B C 1
ATOM 2241 O O . SER B 1 59 ? 19.984 24.641 20.047 1 43.5 59 SER B O 1
ATOM 2243 N N . PRO B 1 60 ? 20.703 25.469 21.859 1 45.28 60 PRO B N 1
ATOM 2244 C CA . PRO B 1 60 ? 22.078 25.656 21.406 1 45.28 60 PRO B CA 1
ATOM 2245 C C . PRO B 1 60 ? 22.609 24.469 20.625 1 45.28 60 PRO B C 1
ATOM 2247 O O . PRO B 1 60 ? 23.484 24.625 19.766 1 45.28 60 PRO B O 1
ATOM 2250 N N . ASP B 1 61 ? 22.359 23.281 21.016 1 46.97 61 ASP B N 1
ATOM 2251 C CA . ASP B 1 61 ? 23.125 22.125 20.562 1 46.97 61 ASP B CA 1
ATOM 2252 C C . ASP B 1 61 ? 22.609 21.594 19.234 1 46.97 61 ASP B C 1
ATOM 2254 O O . ASP B 1 61 ? 23.219 20.719 18.625 1 46.97 61 ASP B O 1
ATOM 2258 N N . SER B 1 62 ? 21.484 21.828 18.75 1 47.62 62 SER B N 1
ATOM 2259 C CA . SER B 1 62 ? 21.109 21.25 17.453 1 47.62 62 SER B CA 1
ATOM 2260 C C . SER B 1 62 ? 20.391 22.281 16.594 1 47.62 62 SER B C 1
ATOM 2262 O O . SER B 1 62 ? 19.188 22.156 16.344 1 47.62 62 SER B O 1
ATOM 2264 N N . PRO B 1 63 ? 20.938 23.516 16.453 1 48.91 63 PRO B N 1
ATOM 2265 C CA . PRO B 1 63 ? 20.359 24.609 15.664 1 48.91 63 PRO B CA 1
ATOM 2266 C C . PRO B 1 63 ? 20.078 24.219 14.219 1 48.91 63 PRO B C 1
ATOM 2268 O O . PRO B 1 63 ? 19.734 25.078 13.398 1 48.91 63 PRO B O 1
ATOM 2271 N N . GLU B 1 64 ? 20.469 23.141 13.758 1 57.66 64 GLU B N 1
ATOM 2272 C CA . GLU B 1 64 ? 20.453 22.969 12.312 1 57.66 64 GLU B CA 1
ATOM 2273 C C . GLU B 1 64 ? 19.031 22.781 11.797 1 57.66 64 GLU B C 1
ATOM 2275 O O . GLU B 1 64 ? 18.188 22.188 12.469 1 57.66 64 GLU B O 1
ATOM 2280 N N . PRO B 1 65 ? 18.781 23.641 10.898 1 64.44 65 PRO B N 1
ATOM 2281 C CA . PRO B 1 65 ? 17.484 23.5 10.234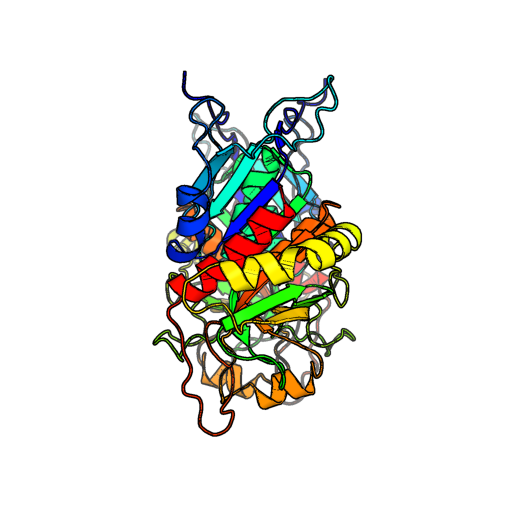 1 64.44 65 PRO B CA 1
ATOM 2282 C C . PRO B 1 65 ? 17.125 22.031 9.953 1 64.44 65 PRO B C 1
ATOM 2284 O O . PRO B 1 65 ? 18 21.219 9.672 1 64.44 65 PRO B O 1
ATOM 2287 N N . GLY B 1 66 ? 15.953 21.859 10.422 1 88.12 66 GLY B N 1
ATOM 2288 C CA . GLY B 1 66 ? 15.469 20.516 10.125 1 88.12 66 GLY B CA 1
ATOM 2289 C C . GLY B 1 66 ? 15.227 20.281 8.648 1 88.12 66 GLY B C 1
ATOM 2290 O O . GLY B 1 66 ? 15.227 21.219 7.855 1 88.12 66 GLY B O 1
ATOM 2291 N N . GLU B 1 67 ? 15.312 19.188 8.164 1 94 67 GLU B N 1
ATOM 2292 C CA . GLU B 1 67 ? 15.07 18.781 6.785 1 94 67 GLU B CA 1
ATOM 2293 C C . GLU B 1 67 ? 13.711 18.094 6.652 1 94 67 GLU B C 1
ATOM 2295 O O . GLU B 1 67 ? 13.344 17.266 7.48 1 94 67 GLU B O 1
ATOM 2300 N N . LEU B 1 68 ? 12.969 18.625 5.707 1 96.88 68 LEU B N 1
ATOM 2301 C CA . LEU B 1 68 ? 11.695 18.031 5.32 1 96.88 68 LEU B CA 1
ATOM 2302 C C . LEU B 1 68 ? 11.797 17.391 3.943 1 96.88 68 LEU B C 1
ATOM 2304 O O . LEU B 1 68 ? 12.258 18.016 2.986 1 96.88 68 LEU B O 1
ATOM 2308 N N . VAL B 1 69 ? 11.445 16.141 3.83 1 97.5 69 VAL B N 1
ATOM 2309 C CA . VAL B 1 69 ? 11.32 15.484 2.529 1 97.5 69 VAL B CA 1
ATOM 2310 C C . VAL B 1 69 ? 9.875 15.57 2.045 1 97.5 69 VAL B C 1
ATOM 2312 O O . VAL B 1 69 ? 8.969 15.023 2.676 1 97.5 69 VAL B O 1
ATOM 2315 N N . LEU B 1 70 ? 9.648 16.344 1.012 1 98.5 70 LEU B N 1
ATOM 2316 C CA . LEU B 1 70 ? 8.359 16.391 0.342 1 98.5 70 LEU B CA 1
ATOM 2317 C C . LEU B 1 70 ? 8.242 15.305 -0.715 1 98.5 70 LEU B C 1
ATOM 2319 O O . LEU B 1 70 ? 9.039 15.258 -1.657 1 98.5 70 LEU B O 1
ATOM 2323 N N . LEU B 1 71 ? 7.305 14.445 -0.529 1 98.56 71 LEU B N 1
ATOM 2324 C CA . LEU B 1 71 ? 7.145 13.273 -1.382 1 98.56 71 LEU B CA 1
ATOM 2325 C C . LEU B 1 71 ? 5.859 13.367 -2.201 1 98.56 71 LEU B C 1
ATOM 2327 O O . LEU B 1 71 ? 4.762 13.367 -1.645 1 98.56 71 LEU B O 1
ATOM 2331 N N . HIS B 1 72 ? 5.969 13.57 -3.469 1 98.56 72 HIS B N 1
ATOM 2332 C CA . HIS B 1 72 ? 4.863 13.484 -4.418 1 98.56 72 HIS B CA 1
ATOM 2333 C C . HIS B 1 72 ? 4.684 12.062 -4.934 1 98.56 72 HIS B C 1
ATOM 2335 O O . HIS B 1 72 ? 5.469 11.594 -5.762 1 98.56 72 HIS B O 1
ATOM 2341 N N . THR B 1 73 ? 3.586 11.391 -4.574 1 98.19 73 THR B N 1
ATOM 2342 C CA . THR B 1 73 ? 3.502 9.938 -4.699 1 98.19 73 THR B CA 1
ATOM 2343 C C . THR B 1 73 ? 2.74 9.547 -5.961 1 98.19 73 THR B C 1
ATOM 2345 O O . THR B 1 73 ? 2.885 8.43 -6.461 1 98.19 73 THR B O 1
ATOM 2348 N N . GLY B 1 74 ? 1.884 10.445 -6.406 1 97.25 74 GLY B N 1
ATOM 2349 C CA . GLY B 1 74 ? 0.816 10.008 -7.293 1 97.25 74 GLY B CA 1
ATOM 2350 C C . GLY B 1 74 ? -0.411 9.516 -6.551 1 97.25 74 GLY B C 1
ATOM 2351 O O . GLY B 1 74 ? -0.389 9.383 -5.324 1 97.25 74 GLY B O 1
ATOM 2352 N N . ILE B 1 75 ? -1.431 9.234 -7.285 1 97.88 75 ILE B N 1
ATOM 2353 C CA . ILE B 1 75 ? -2.736 8.984 -6.688 1 97.88 75 ILE B CA 1
ATOM 2354 C C . ILE B 1 75 ? -2.895 7.496 -6.395 1 97.88 75 ILE B C 1
ATOM 2356 O O . ILE B 1 75 ? -2.545 6.652 -7.227 1 97.88 75 ILE B O 1
ATOM 2360 N N . GLY B 1 76 ? -3.371 7.172 -5.199 1 98 76 GLY B N 1
ATOM 2361 C CA . GLY B 1 76 ? -3.785 5.812 -4.883 1 98 76 GLY B CA 1
ATOM 2362 C C . GLY B 1 76 ? -2.967 5.184 -3.773 1 98 76 GLY B C 1
ATOM 2363 O O . GLY B 1 76 ? -1.835 5.598 -3.516 1 98 76 GLY B O 1
ATOM 2364 N N . LEU B 1 77 ? -3.535 4.102 -3.184 1 98.62 77 LEU B N 1
ATOM 2365 C CA . LEU B 1 77 ? -2.895 3.395 -2.078 1 98.62 77 LEU B CA 1
ATOM 2366 C C . LEU B 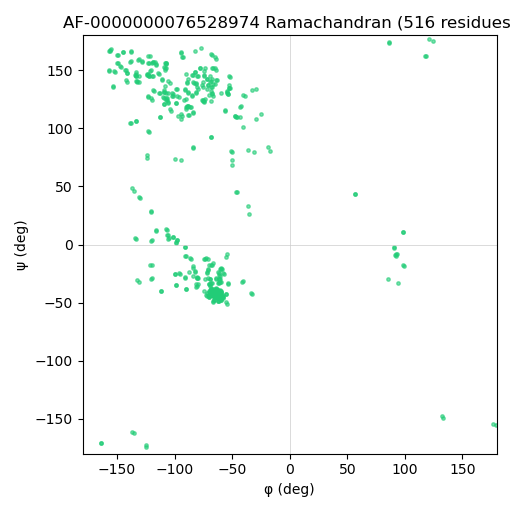1 77 ? -1.55 2.818 -2.51 1 98.62 77 LEU B C 1
ATOM 2368 O O . LEU B 1 77 ? -0.561 2.928 -1.781 1 98.62 77 LEU B O 1
ATOM 2372 N N . VAL B 1 78 ? -1.497 2.223 -3.721 1 98.44 78 VAL B N 1
ATOM 2373 C CA . VAL B 1 78 ? -0.31 1.522 -4.199 1 98.44 78 VAL B CA 1
ATOM 2374 C C . VAL B 1 78 ? 0.806 2.527 -4.48 1 98.44 78 VAL B C 1
ATOM 2376 O O . VAL B 1 78 ? 1.955 2.311 -4.086 1 98.44 78 VAL B O 1
ATOM 2379 N N . ALA B 1 79 ? 0.449 3.654 -5.133 1 98.25 79 ALA B N 1
ATOM 2380 C CA . ALA B 1 79 ? 1.434 4.695 -5.418 1 98.25 79 ALA B CA 1
ATOM 2381 C C . ALA B 1 79 ? 1.993 5.285 -4.125 1 98.25 79 ALA B C 1
ATOM 2383 O O . ALA B 1 79 ? 3.205 5.477 -3.998 1 98.25 79 ALA B O 1
ATOM 2384 N N . ALA B 1 80 ? 1.115 5.562 -3.182 1 98.62 80 ALA B N 1
ATOM 2385 C CA . ALA B 1 80 ? 1.525 6.145 -1.907 1 98.62 80 ALA B CA 1
ATOM 2386 C C . ALA B 1 80 ? 2.451 5.203 -1.145 1 98.62 80 ALA B C 1
ATOM 2388 O O . ALA B 1 80 ? 3.514 5.613 -0.671 1 98.62 80 ALA B O 1
ATOM 2389 N N . ALA B 1 81 ? 2.033 3.936 -1.045 1 98.31 81 ALA B N 1
ATOM 2390 C CA . ALA B 1 81 ? 2.795 2.945 -0.291 1 98.31 81 ALA B CA 1
ATOM 2391 C C . ALA B 1 81 ? 4.168 2.717 -0.916 1 98.31 81 ALA B C 1
ATOM 2393 O O . ALA B 1 81 ? 5.176 2.65 -0.208 1 98.31 81 ALA B O 1
ATOM 2394 N N . SER B 1 82 ? 4.246 2.562 -2.26 1 97.94 82 SER B N 1
ATOM 2395 C CA . SER B 1 82 ? 5.504 2.279 -2.947 1 97.94 82 SER B CA 1
ATOM 2396 C C . SER B 1 82 ? 6.473 3.451 -2.832 1 97.94 82 SER B C 1
ATOM 2398 O O . SER B 1 82 ? 7.668 3.254 -2.609 1 97.94 82 SER B O 1
ATOM 2400 N N . ALA B 1 83 ? 5.941 4.668 -2.965 1 98.12 83 ALA B N 1
ATOM 2401 C CA . ALA B 1 83 ? 6.785 5.859 -2.881 1 98.12 83 ALA B CA 1
ATOM 2402 C C . ALA B 1 83 ? 7.371 6.016 -1.48 1 98.12 83 ALA B C 1
ATOM 2404 O O . ALA B 1 83 ? 8.57 6.254 -1.326 1 98.12 83 ALA B O 1
ATOM 2405 N N . LEU B 1 84 ? 6.527 5.883 -0.476 1 98.38 84 LEU B N 1
ATOM 2406 C CA . LEU B 1 84 ? 7.008 6.043 0.893 1 98.38 84 LEU B CA 1
ATOM 2407 C C . LEU B 1 84 ? 8.016 4.953 1.246 1 98.38 84 LEU B C 1
ATOM 2409 O O . LEU B 1 84 ? 9.047 5.234 1.865 1 98.38 84 LEU B O 1
ATOM 2413 N N . ALA B 1 85 ? 7.691 3.697 0.88 1 97.38 85 ALA B N 1
ATOM 2414 C CA . ALA B 1 85 ? 8.609 2.594 1.157 1 97.38 85 ALA B CA 1
ATOM 2415 C C . ALA B 1 85 ? 9.984 2.861 0.56 1 97.38 85 ALA B C 1
ATOM 2417 O O . ALA B 1 85 ? 11.008 2.586 1.192 1 97.38 85 ALA B O 1
ATOM 2418 N N . THR B 1 86 ? 10 3.361 -0.644 1 96.44 86 THR B N 1
ATOM 2419 C CA . THR B 1 86 ? 11.25 3.648 -1.339 1 96.44 86 THR B CA 1
ATOM 2420 C C . THR B 1 86 ? 12.055 4.703 -0.588 1 96.44 86 THR B C 1
ATOM 2422 O O . THR B 1 86 ? 13.242 4.508 -0.314 1 96.44 86 THR B O 1
ATOM 2425 N N . VAL B 1 87 ? 11.414 5.77 -0.168 1 95.88 87 VAL B N 1
ATOM 2426 C CA . VAL B 1 87 ? 12.109 6.875 0.483 1 95.88 87 VAL B CA 1
ATOM 2427 C C . VAL B 1 87 ? 12.594 6.441 1.864 1 95.88 87 VAL B C 1
ATOM 2429 O O . VAL B 1 87 ? 13.664 6.855 2.312 1 95.88 87 VAL B O 1
ATOM 2432 N N . LEU B 1 88 ? 11.852 5.586 2.533 1 95.88 88 LEU B N 1
ATOM 2433 C CA . LEU B 1 88 ? 12.172 5.168 3.893 1 95.88 88 LEU B CA 1
ATOM 2434 C C . LEU B 1 88 ? 13.398 4.258 3.906 1 95.88 88 LEU B C 1
ATOM 2436 O O . LEU B 1 88 ? 13.977 4 4.969 1 95.88 88 LEU B O 1
ATOM 2440 N N . THR B 1 89 ? 13.844 3.773 2.723 1 93.38 89 THR B N 1
ATOM 2441 C CA . THR B 1 89 ? 15.078 2.998 2.674 1 93.38 89 THR B CA 1
ATOM 2442 C C . THR B 1 89 ? 16.297 3.904 2.852 1 93.38 89 THR B C 1
ATOM 2444 O O . THR B 1 89 ? 17.391 3.426 3.125 1 93.38 89 THR B O 1
ATOM 2447 N N . ARG B 1 90 ? 16.078 5.207 2.764 1 93.19 90 ARG B N 1
ATOM 2448 C CA . ARG B 1 90 ? 17.203 6.125 2.773 1 93.19 90 ARG B CA 1
ATOM 2449 C C . ARG B 1 90 ? 17.109 7.098 3.945 1 93.19 90 ARG B C 1
ATOM 2451 O O . ARG B 1 90 ? 18.141 7.605 4.418 1 93.19 90 ARG B O 1
ATOM 2458 N N . VAL B 1 91 ? 15.875 7.387 4.348 1 93.81 91 VAL B N 1
ATOM 2459 C CA . VAL B 1 91 ? 15.727 8.383 5.398 1 93.81 91 VAL B CA 1
ATOM 2460 C C . VAL B 1 91 ? 14.977 7.781 6.586 1 93.81 91 VAL B C 1
ATOM 2462 O O . VAL B 1 91 ? 14.266 6.785 6.438 1 93.81 91 VAL B O 1
ATOM 2465 N N . HIS B 1 92 ? 15.195 8.375 7.75 1 94.75 92 HIS B N 1
ATOM 2466 C CA . HIS B 1 92 ? 14.461 8.086 8.977 1 94.75 92 HIS B CA 1
ATOM 2467 C C . HIS B 1 92 ? 13.789 9.336 9.531 1 94.75 92 HIS B C 1
ATOM 2469 O O . HIS B 1 92 ? 14.398 10.078 10.305 1 94.75 92 HIS B O 1
ATOM 2475 N N . PRO B 1 93 ? 12.586 9.523 9.25 1 96.88 93 PRO B N 1
ATOM 2476 C CA . PRO B 1 93 ? 11.898 10.75 9.656 1 96.88 93 PRO B CA 1
ATOM 2477 C C . PRO B 1 93 ? 11.406 10.703 11.102 1 96.88 93 PRO B C 1
ATOM 2479 O O . PRO B 1 93 ? 11.07 9.633 11.609 1 96.88 93 PRO B O 1
ATOM 2482 N N . GLY B 1 94 ? 11.398 11.852 11.672 1 96.56 94 GLY B N 1
ATOM 2483 C CA . GLY B 1 94 ? 10.773 11.969 12.977 1 96.56 94 GLY B CA 1
ATOM 2484 C C . GLY B 1 94 ? 9.266 11.812 12.938 1 96.56 94 GLY B C 1
ATOM 2485 O O . GLY B 1 94 ? 8.648 11.391 13.922 1 96.56 94 GLY B O 1
ATOM 2486 N N . VAL B 1 95 ? 8.688 12.188 11.828 1 98.25 95 VAL B N 1
ATOM 2487 C CA . VAL B 1 95 ? 7.238 12.109 11.641 1 98.25 95 VAL B CA 1
ATOM 2488 C C . VAL B 1 95 ? 6.918 11.938 10.156 1 98.25 95 VAL B C 1
ATOM 2490 O O . VAL B 1 95 ? 7.695 12.352 9.297 1 98.25 95 VAL B O 1
ATOM 2493 N N . ILE B 1 96 ? 5.852 11.266 9.852 1 98.81 96 ILE B N 1
ATOM 2494 C CA . ILE B 1 96 ? 5.273 11.203 8.516 1 98.81 96 ILE B CA 1
ATOM 2495 C C . ILE B 1 96 ? 3.912 11.891 8.508 1 98.81 96 ILE B C 1
ATOM 2497 O O . ILE B 1 96 ? 3.076 11.641 9.383 1 98.81 96 ILE B O 1
ATOM 2501 N N . ILE B 1 97 ? 3.693 12.766 7.574 1 98.94 97 ILE B N 1
ATOM 2502 C CA . ILE B 1 97 ? 2.43 13.484 7.441 1 98.94 97 ILE B CA 1
ATOM 2503 C C . ILE B 1 97 ? 1.844 13.25 6.051 1 98.94 97 ILE B C 1
ATOM 2505 O O . ILE B 1 97 ? 2.547 13.367 5.047 1 98.94 97 ILE B O 1
ATOM 2509 N N . SER B 1 98 ? 0.618 12.82 6.012 1 98.94 98 SER B N 1
ATOM 2510 C CA . SER B 1 98 ? -0.147 12.812 4.766 1 98.94 98 SER B CA 1
ATOM 2511 C C . SER B 1 98 ? -0.898 14.125 4.57 1 98.94 98 SER B C 1
ATOM 2513 O O . SER B 1 98 ? -1.745 14.484 5.387 1 98.94 98 SER B O 1
ATOM 2515 N N . ALA B 1 99 ? -0.608 14.852 3.531 1 98.94 99 ALA B N 1
ATOM 2516 C CA . ALA B 1 99 ? -1.226 16.156 3.264 1 98.94 99 ALA B CA 1
ATOM 2517 C C . ALA B 1 99 ? -1.899 16.156 1.895 1 98.94 99 ALA B C 1
ATOM 2519 O O . ALA B 1 99 ? -1.619 15.312 1.05 1 98.94 99 ALA B O 1
ATOM 2520 N N . GLY B 1 100 ? -2.771 17.109 1.69 1 98.69 100 GLY B N 1
ATOM 2521 C CA . GLY B 1 100 ? -3.459 17.266 0.418 1 98.69 100 GLY B CA 1
ATOM 2522 C C . GLY B 1 100 ? -4.957 17.453 0.568 1 98.69 100 GLY B C 1
ATOM 2523 O O . GLY B 1 100 ? -5.414 18.125 1.495 1 98.69 100 GLY B O 1
ATOM 2524 N N . THR B 1 101 ? -5.746 16.953 -0.424 1 98.06 101 THR B N 1
ATOM 2525 C CA . THR B 1 101 ? -7.184 17.188 -0.477 1 98.06 101 THR B CA 1
ATOM 2526 C C . THR B 1 101 ? -7.953 15.914 -0.147 1 98.06 101 THR B C 1
ATOM 2528 O O . THR B 1 101 ? -7.406 14.812 -0.236 1 98.06 101 THR B O 1
ATOM 2531 N N . ALA B 1 102 ? -9.141 16.047 0.302 1 97.5 102 ALA B N 1
ATOM 2532 C CA . ALA B 1 102 ? -10.023 14.93 0.621 1 97.5 102 ALA B CA 1
ATOM 2533 C C . ALA B 1 102 ? -11.492 15.305 0.401 1 97.5 102 ALA B C 1
ATOM 2535 O O . ALA B 1 102 ? -11.812 16.484 0.218 1 97.5 102 ALA B O 1
ATOM 2536 N N . GLY B 1 103 ? -12.312 14.289 0.316 1 95.5 103 GLY B N 1
ATOM 2537 C CA . GLY B 1 103 ? -13.758 14.492 0.341 1 95.5 103 GLY B CA 1
ATOM 2538 C C . GLY B 1 103 ? -14.336 14.469 1.742 1 95.5 103 GLY B C 1
ATOM 2539 O O . GLY B 1 103 ? -13.938 13.656 2.574 1 95.5 103 GLY B O 1
ATOM 2540 N N . GLY B 1 104 ? -15.25 15.352 1.967 1 96 104 GLY B N 1
ATOM 2541 C CA . GLY B 1 104 ? -15.914 15.414 3.258 1 96 104 GLY B CA 1
ATOM 2542 C C . GLY B 1 104 ? -17.031 14.391 3.406 1 96 104 GLY B C 1
ATOM 2543 O O . GLY B 1 104 ? -17.891 14.281 2.535 1 96 104 GLY B O 1
ATOM 2544 N N . LEU B 1 105 ? -17.031 13.648 4.496 1 95.31 105 LEU B N 1
ATOM 2545 C CA . LEU B 1 105 ? -18.016 12.609 4.766 1 95.31 105 LEU B CA 1
ATOM 2546 C C . LEU B 1 105 ? -18.922 13.008 5.93 1 95.31 105 LEU B C 1
ATOM 2548 O O . LEU B 1 105 ? -20.094 12.648 5.953 1 95.31 105 LEU B O 1
ATOM 2552 N N . GLY B 1 106 ? -18.297 13.594 6.906 1 94.5 106 GLY B N 1
ATOM 2553 C CA . GLY B 1 106 ? -19.031 13.938 8.117 1 94.5 106 GLY B CA 1
ATOM 2554 C C . GLY B 1 106 ? -20.109 14.977 7.883 1 94.5 106 GLY B C 1
ATOM 2555 O O . GLY B 1 106 ? -19.938 15.891 7.07 1 94.5 106 GLY B O 1
ATOM 2556 N N . TYR B 1 107 ? -21.109 14.914 8.688 1 90.44 107 TYR B N 1
ATOM 2557 C CA . TYR B 1 107 ? -22.25 15.812 8.5 1 90.44 107 TYR B CA 1
ATOM 2558 C C . TYR B 1 107 ? -21.875 17.234 8.891 1 90.44 107 TYR B C 1
ATOM 2560 O O . TYR B 1 107 ? -22.453 18.188 8.375 1 90.44 107 TYR B O 1
ATOM 2568 N N . ASP B 1 108 ? -20.906 17.375 9.719 1 92.25 108 ASP B N 1
ATOM 2569 C CA . ASP B 1 108 ? -20.516 18.703 10.18 1 92.25 108 ASP B CA 1
ATOM 2570 C C . ASP B 1 108 ? -19.312 19.219 9.398 1 92.25 108 ASP B C 1
ATOM 2572 O O . ASP B 1 108 ? -18.781 20.297 9.695 1 92.25 108 ASP B O 1
ATOM 2576 N N . VAL B 1 109 ? -18.844 18.438 8.453 1 95.5 109 VAL B N 1
ATOM 2577 C CA . VAL B 1 109 ? -17.688 18.844 7.645 1 95.5 109 VAL B CA 1
ATOM 2578 C C . VAL B 1 109 ? -18.156 19.641 6.434 1 95.5 109 VAL B C 1
ATOM 2580 O O . VAL B 1 109 ? -19.094 19.234 5.738 1 95.5 109 VAL B O 1
ATOM 2583 N N . GLU B 1 110 ? -17.547 20.797 6.184 1 93.69 110 GLU B N 1
ATOM 2584 C CA . GLU B 1 110 ? -17.875 21.641 5.047 1 93.69 110 GLU B CA 1
ATOM 2585 C C . GLU B 1 110 ? -16.703 21.766 4.082 1 93.69 110 GLU B C 1
ATOM 2587 O O . GLU B 1 110 ? -15.547 21.578 4.477 1 93.69 110 GLU B O 1
ATOM 2592 N N . VAL B 1 111 ? -17.062 22.047 2.855 1 94.69 111 VAL B N 1
ATOM 2593 C CA . VAL B 1 111 ? -16.016 22.375 1.887 1 94.69 111 VAL B CA 1
ATOM 2594 C C . VAL B 1 111 ? -15.156 23.516 2.42 1 94.69 111 VAL B C 1
ATOM 2596 O O . VAL B 1 111 ? -15.672 24.5 2.934 1 94.69 111 VAL B O 1
ATOM 2599 N N . GLY B 1 112 ? -13.844 23.344 2.361 1 95.06 112 GLY B N 1
ATOM 2600 C CA . GLY B 1 112 ? -12.93 24.359 2.854 1 95.06 112 GLY B CA 1
ATOM 2601 C C . GLY B 1 112 ? -12.406 24.062 4.246 1 95.06 112 GLY B C 1
ATOM 2602 O O . GLY B 1 112 ? -11.414 24.656 4.68 1 95.06 112 GLY B O 1
ATOM 2603 N N . ASP B 1 113 ? -13.078 23.188 4.965 1 97.19 113 ASP B N 1
ATOM 2604 C CA . ASP B 1 113 ? -12.562 22.734 6.254 1 97.19 113 ASP B CA 1
ATOM 2605 C C . ASP B 1 113 ? -11.297 21.906 6.082 1 97.19 113 ASP B C 1
ATOM 2607 O O . ASP B 1 113 ? -10.938 21.531 4.961 1 97.19 113 ASP B O 1
ATOM 2611 N N . VAL B 1 114 ? -10.555 21.734 7.164 1 98.69 114 VAL B N 1
ATOM 2612 C CA . VAL B 1 114 ? -9.391 20.859 7.223 1 98.69 114 VAL B CA 1
ATOM 2613 C C . VAL B 1 114 ? -9.633 19.75 8.242 1 98.69 114 VAL B C 1
ATOM 2615 O O . VAL B 1 114 ? -10.188 20 9.312 1 98.69 114 VAL B O 1
ATOM 2618 N N . CYS B 1 115 ? -9.359 18.516 7.879 1 98.88 115 CYS B N 1
ATOM 2619 C CA . CYS B 1 115 ? -9.492 17.375 8.789 1 98.88 115 CYS B CA 1
ATOM 2620 C C . CYS B 1 115 ? -8.125 16.812 9.148 1 98.88 115 CYS B C 1
ATOM 2622 O O . CYS B 1 115 ? -7.23 16.75 8.297 1 98.88 115 CYS B O 1
ATOM 2624 N N . ALA B 1 116 ? -7.957 16.406 10.383 1 98.94 116 ALA B N 1
ATOM 2625 C CA . ALA B 1 116 ? -6.777 15.711 10.891 1 98.94 116 ALA B CA 1
ATOM 2626 C C . ALA B 1 116 ? -7.156 14.375 11.516 1 98.94 116 ALA B C 1
ATOM 2628 O O . ALA B 1 116 ? -8.203 14.258 12.156 1 98.94 116 ALA B O 1
ATOM 2629 N N . SER B 1 117 ? -6.273 13.406 11.398 1 98.94 117 SER B N 1
ATOM 2630 C CA . SER B 1 117 ? -6.641 12.031 11.727 1 98.94 117 SER B CA 1
ATOM 2631 C C . SER B 1 117 ? -6.367 11.719 13.195 1 98.94 117 SER B C 1
ATOM 2633 O O . SER B 1 117 ? -5.219 11.758 13.641 1 98.94 117 SER B O 1
ATOM 2635 N N . GLN B 1 118 ? -7.41 11.406 13.914 1 98.81 118 GLN B N 1
ATOM 2636 C CA . GLN B 1 118 ? -7.238 10.695 15.172 1 98.81 118 GLN B CA 1
ATOM 2637 C C . GLN B 1 118 ? -7.027 9.203 14.945 1 98.81 118 GLN B C 1
ATOM 2639 O O . GLN B 1 118 ? -6.328 8.547 15.711 1 98.81 118 GLN B O 1
ATOM 2644 N N . ALA B 1 119 ? -7.66 8.695 13.953 1 98.81 119 ALA B N 1
ATOM 2645 C CA . ALA B 1 119 ? -7.574 7.312 13.492 1 98.81 119 ALA B CA 1
ATOM 2646 C C . ALA B 1 119 ? -7.812 7.219 11.992 1 98.81 119 ALA B C 1
ATOM 2648 O O . ALA B 1 119 ? -8.453 8.086 11.398 1 98.81 119 ALA B O 1
ATOM 2649 N N . LEU B 1 120 ? -7.328 6.188 11.367 1 98.88 120 LEU B N 1
ATOM 2650 C CA . LEU B 1 120 ? -7.508 5.957 9.938 1 98.88 120 LEU B CA 1
ATOM 2651 C C . LEU B 1 120 ? -7.914 4.516 9.664 1 98.88 120 LEU B C 1
ATOM 2653 O O . LEU B 1 120 ? -7.434 3.594 10.328 1 98.88 120 LEU B O 1
ATOM 2657 N N . ALA B 1 121 ? -8.719 4.262 8.703 1 98.88 121 ALA B N 1
ATOM 2658 C CA . ALA B 1 121 ? -9.117 2.943 8.211 1 98.88 121 ALA B CA 1
ATOM 2659 C C . ALA B 1 121 ? -9.32 2.963 6.703 1 98.88 121 ALA B C 1
ATOM 2661 O O . ALA B 1 121 ? -9.391 4.031 6.09 1 98.88 121 ALA B O 1
ATOM 2662 N N . LEU B 1 122 ? -9.391 1.825 6.137 1 98.75 122 LEU B N 1
ATOM 2663 C CA . LEU B 1 122 ? -9.672 1.75 4.711 1 98.75 122 LEU B CA 1
ATOM 2664 C C . LEU B 1 122 ? -11.172 1.912 4.445 1 98.75 122 LEU B C 1
ATOM 2666 O O . LEU B 1 122 ? -11.992 1.32 5.145 1 98.75 122 LEU B O 1
ATOM 2670 N N . THR B 1 123 ? -11.492 2.693 3.471 1 97.62 123 THR B N 1
ATOM 2671 C CA . THR B 1 123 ? -12.875 2.988 3.137 1 97.62 123 THR B CA 1
ATOM 2672 C C . THR B 1 123 ? -13.57 1.758 2.561 1 97.62 123 THR B C 1
ATOM 2674 O O . THR B 1 123 ? -14.75 1.513 2.838 1 97.62 123 THR B O 1
ATOM 2677 N N . ASP B 1 124 ? -12.836 1.017 1.757 1 94.81 124 ASP B N 1
ATOM 2678 C CA . ASP B 1 124 ? -13.492 -0.006 0.944 1 94.81 124 ASP B CA 1
ATOM 2679 C C . ASP B 1 124 ? -12.781 -1.351 1.078 1 94.81 124 ASP B C 1
ATOM 2681 O O . ASP B 1 124 ? -12.547 -2.039 0.083 1 94.81 124 ASP B O 1
ATOM 2685 N N . ALA B 1 125 ? -12.352 -1.692 2.258 1 96.75 125 ALA B N 1
ATOM 2686 C CA . ALA B 1 125 ? -11.828 -3.021 2.568 1 96.75 125 ALA B CA 1
ATOM 2687 C C . ALA B 1 125 ? -12.875 -3.863 3.295 1 96.75 125 ALA B C 1
ATOM 2689 O O . ALA B 1 125 ? -13.539 -3.385 4.219 1 96.75 125 ALA B O 1
ATOM 2690 N N . ASP B 1 126 ? -13.086 -5.055 2.797 1 96.12 126 ASP B N 1
ATOM 2691 C CA . ASP B 1 126 ? -14.062 -5.934 3.43 1 96.12 126 ASP B CA 1
ATOM 2692 C C . ASP B 1 126 ? -13.547 -7.367 3.512 1 96.12 126 ASP B C 1
ATOM 2694 O O . ASP B 1 126 ? -13.523 -8.086 2.508 1 96.12 126 ASP B O 1
ATOM 2698 N N . ALA B 1 127 ? -13.133 -7.812 4.664 1 95.19 127 ALA B N 1
ATOM 2699 C CA . ALA B 1 127 ? -12.742 -9.188 4.961 1 95.19 127 ALA B CA 1
ATOM 2700 C C . ALA B 1 127 ? -13.609 -9.781 6.07 1 95.19 127 ALA B C 1
ATOM 2702 O O . ALA B 1 127 ? -13.141 -10.602 6.859 1 95.19 127 ALA B O 1
ATOM 2703 N N . THR B 1 128 ? -14.82 -9.273 6.133 1 94.44 128 THR B N 1
ATOM 2704 C CA . THR B 1 128 ? -15.727 -9.711 7.188 1 94.44 128 THR B CA 1
ATOM 2705 C C . THR B 1 128 ? -16.016 -11.203 7.074 1 94.44 128 THR B C 1
ATOM 2707 O O . THR B 1 128 ? -16.312 -11.867 8.07 1 94.44 128 THR B O 1
ATOM 2710 N N . ALA B 1 129 ? -15.875 -11.805 5.918 1 88.44 129 ALA B N 1
ATOM 2711 C CA . ALA B 1 129 ? -16.062 -13.234 5.699 1 88.44 129 ALA B CA 1
ATOM 2712 C C . ALA B 1 129 ? -15.094 -14.047 6.555 1 88.44 129 ALA B C 1
ATOM 2714 O O . ALA B 1 129 ? -15.352 -15.219 6.848 1 88.44 129 ALA B O 1
ATOM 2715 N N . PHE B 1 130 ? -14.031 -13.422 7.004 1 89.94 130 PHE B N 1
ATOM 2716 C CA . PHE B 1 130 ? -13.023 -14.125 7.789 1 89.94 130 PHE B CA 1
ATOM 2717 C C . PHE B 1 130 ? -12.945 -13.555 9.203 1 89.94 130 PHE B C 1
ATOM 2719 O O . PHE B 1 130 ? -11.938 -13.719 9.891 1 89.94 130 PHE B O 1
ATOM 2726 N N . GLY B 1 131 ? -13.891 -12.734 9.578 1 93.75 131 GLY B N 1
ATOM 2727 C CA . GLY B 1 131 ? -14.031 -12.305 10.961 1 93.75 131 GLY B CA 1
ATOM 2728 C C . GLY B 1 131 ? -13.414 -10.945 11.227 1 93.75 131 GLY B C 1
ATOM 2729 O O . GLY B 1 131 ? -13.336 -10.508 12.375 1 93.75 131 GLY B O 1
ATOM 2730 N N . TYR B 1 132 ? -13.047 -10.242 10.227 1 96.12 132 TYR B N 1
ATOM 2731 C CA . TYR B 1 132 ? -12.461 -8.914 10.391 1 96.12 132 TYR B CA 1
ATOM 2732 C C . TYR B 1 132 ? -13.531 -7.832 10.312 1 96.12 132 TYR B C 1
ATOM 2734 O O . TYR B 1 132 ? -14.648 -8.086 9.859 1 96.12 132 TYR B O 1
ATOM 2742 N N . ALA B 1 133 ? -13.219 -6.672 10.805 1 97.75 133 ALA B N 1
ATOM 2743 C CA . ALA B 1 133 ? -14.117 -5.523 10.703 1 97.75 133 ALA B CA 1
ATOM 2744 C C . ALA B 1 133 ? -14.062 -4.914 9.305 1 97.75 133 ALA B C 1
ATOM 2746 O O . ALA B 1 133 ? -13.07 -5.055 8.594 1 97.75 133 ALA B O 1
ATOM 2747 N N . ARG B 1 134 ? -15.188 -4.289 8.906 1 97.75 134 ARG B N 1
ATOM 2748 C CA . ARG B 1 134 ? -15.117 -3.463 7.703 1 97.75 134 ARG B CA 1
ATOM 2749 C C . ARG B 1 134 ? -13.984 -2.443 7.801 1 97.75 134 ARG B C 1
ATOM 2751 O O . ARG B 1 134 ? -13.797 -1.82 8.852 1 97.75 134 ARG B O 1
ATOM 2758 N N . GLY B 1 135 ? -13.211 -2.328 6.723 1 98.19 135 GLY B N 1
ATOM 2759 C CA . GLY B 1 135 ? -12.117 -1.374 6.703 1 98.19 135 GLY B CA 1
ATOM 2760 C C . GLY B 1 135 ? -10.805 -1.962 7.188 1 98.19 135 GLY B C 1
ATOM 2761 O O . GLY B 1 135 ? -9.773 -1.288 7.172 1 98.19 135 GLY B O 1
ATOM 2762 N N . GLN B 1 136 ? -10.852 -3.223 7.59 1 98.44 136 GLN B N 1
ATOM 2763 C CA . GLN B 1 136 ? -9.68 -3.881 8.164 1 98.44 136 GLN B CA 1
ATOM 2764 C C . GLN B 1 136 ? -9.094 -4.902 7.195 1 98.44 136 GLN B C 1
ATOM 2766 O O . GLN B 1 136 ? -9.812 -5.754 6.672 1 98.44 136 GLN B O 1
ATOM 2771 N N . THR B 1 137 ? -7.824 -4.758 6.879 1 97.56 137 THR B N 1
ATOM 2772 C CA . THR B 1 137 ? -7.105 -5.781 6.133 1 97.56 137 THR B CA 1
ATOM 2773 C C . THR B 1 137 ? -6.637 -6.898 7.059 1 97.56 137 THR B C 1
ATOM 2775 O O . THR B 1 137 ? -6.145 -6.637 8.156 1 97.56 137 THR B O 1
ATOM 2778 N N . PRO B 1 138 ? -6.746 -8.211 6.621 1 96.25 138 PRO B N 1
ATOM 2779 C CA . PRO B 1 138 ? -6.266 -9.305 7.473 1 96.25 138 PRO B CA 1
ATOM 2780 C C . PRO B 1 138 ? -4.82 -9.109 7.922 1 96.25 138 PRO B C 1
ATOM 2782 O O . PRO B 1 138 ? -3.949 -8.812 7.098 1 96.25 138 PRO B O 1
ATOM 2785 N N . GLY B 1 139 ? -4.625 -9.25 9.266 1 94.75 139 GLY B N 1
ATOM 2786 C CA . GLY B 1 139 ? -3.289 -9.094 9.812 1 94.75 139 GLY B CA 1
ATOM 2787 C C . GLY B 1 139 ? -2.986 -7.676 10.258 1 94.75 139 GLY B C 1
ATOM 2788 O O . GLY B 1 139 ? -1.965 -7.422 10.898 1 94.75 139 GLY B O 1
ATOM 2789 N N . GLN B 1 140 ? -3.814 -6.719 9.953 1 97.38 140 GLN B N 1
ATOM 2790 C CA . GLN B 1 140 ? -3.646 -5.324 10.352 1 97.38 140 GLN B CA 1
ATOM 2791 C C . GLN B 1 140 ? -4.641 -4.941 11.438 1 97.38 140 GLN B C 1
ATOM 2793 O O . GLN B 1 140 ? -5.668 -5.598 11.617 1 97.38 140 GLN B O 1
ATOM 2798 N N . PRO B 1 141 ? -4.355 -3.934 12.227 1 97.94 141 PRO B N 1
ATOM 2799 C CA . PRO B 1 141 ? -5.363 -3.434 13.172 1 97.94 141 PRO B CA 1
ATOM 2800 C C . PRO B 1 141 ? -6.578 -2.83 12.469 1 97.94 141 PRO B C 1
ATOM 2802 O O . PRO B 1 141 ? -6.508 -2.502 11.281 1 97.94 141 PRO B O 1
ATOM 2805 N N . GLU B 1 142 ? -7.645 -2.725 13.211 1 98.25 142 GLU B N 1
ATOM 2806 C CA . GLU B 1 142 ? -8.867 -2.145 12.664 1 98.25 142 GLU B CA 1
ATOM 2807 C C . GLU B 1 142 ? -8.641 -0.704 12.211 1 98.25 142 GLU B C 1
ATOM 2809 O O . GLU B 1 142 ? -9.219 -0.265 11.211 1 98.25 142 GLU B O 1
ATOM 2814 N N . THR B 1 143 ? -7.914 -0.03 12.992 1 98.75 143 THR B N 1
ATOM 2815 C CA . THR B 1 143 ? -7.578 1.354 12.672 1 98.75 143 THR B CA 1
ATOM 2816 C C . THR B 1 143 ? -6.113 1.64 12.977 1 98.75 143 THR B C 1
ATOM 2818 O O . THR B 1 143 ? -5.48 0.904 13.742 1 98.75 143 THR B O 1
ATOM 2821 N N . PHE B 1 144 ? -5.578 2.639 12.367 1 98.88 144 PHE B N 1
ATOM 2822 C CA . PHE B 1 144 ? -4.254 3.176 12.648 1 98.88 144 PHE B CA 1
ATOM 2823 C C . PHE B 1 144 ? -4.355 4.52 13.367 1 98.88 144 PHE B C 1
ATOM 2825 O O . PHE B 1 144 ? -4.977 5.453 12.859 1 98.88 144 PHE B O 1
ATOM 2832 N N . PRO B 1 145 ? -3.74 4.68 14.469 1 98.62 145 PRO B N 1
ATOM 2833 C CA . PRO B 1 145 ? -3.91 5.902 15.258 1 98.62 145 PRO B CA 1
ATOM 2834 C C . PRO B 1 145 ? -3.072 7.066 14.734 1 98.62 145 PRO B C 1
ATOM 2836 O O . PRO B 1 145 ? -1.955 6.859 14.25 1 98.62 145 PRO B O 1
ATOM 2839 N N . GLY B 1 146 ? -3.625 8.297 14.844 1 98.69 146 GLY B N 1
ATOM 2840 C CA . GLY B 1 146 ? -2.795 9.484 14.766 1 98.69 146 GLY B CA 1
ATOM 2841 C C . GLY B 1 146 ? -1.968 9.719 16.016 1 98.69 146 GLY B C 1
ATOM 2842 O O . GLY B 1 146 ? -2.373 9.344 17.109 1 98.69 146 GLY B O 1
ATOM 2843 N N . ASP B 1 147 ? -0.844 10.305 15.82 1 98.75 147 ASP B N 1
ATOM 2844 C CA . ASP B 1 147 ? 0.046 10.539 16.953 1 98.75 147 ASP B CA 1
ATOM 2845 C C . ASP B 1 147 ? -0.552 11.555 17.922 1 98.75 147 ASP B C 1
ATOM 2847 O O . ASP B 1 147 ? -0.886 12.672 17.531 1 98.75 147 ASP B O 1
ATOM 2851 N N . ALA B 1 148 ? -0.584 11.227 19.172 1 98.25 148 ALA B N 1
ATOM 2852 C CA . ALA B 1 148 ? -1.252 12.039 20.188 1 98.25 148 ALA B CA 1
ATOM 2853 C C . ALA B 1 148 ? -0.531 13.367 20.391 1 98.25 148 ALA B C 1
ATOM 2855 O O . ALA B 1 148 ? -1.17 14.406 20.578 1 98.25 148 ALA B O 1
ATOM 2856 N N . SER B 1 149 ? 0.716 13.328 20.375 1 97.94 149 SER B N 1
ATOM 2857 C CA . SER B 1 149 ? 1.485 14.547 20.578 1 97.94 149 SER B CA 1
ATOM 2858 C C . SER B 1 149 ? 1.307 15.516 19.422 1 97.94 149 SER B C 1
ATOM 2860 O O . SER B 1 149 ? 1.24 16.734 19.625 1 97.94 149 SER B O 1
ATOM 2862 N N . LEU B 1 150 ? 1.258 15.023 18.219 1 98.12 150 LEU B N 1
ATOM 2863 C CA . LEU B 1 150 ? 1.026 15.859 17.047 1 98.12 150 LEU B CA 1
ATOM 2864 C C . LEU B 1 150 ? -0.369 16.469 17.078 1 98.12 150 LEU B C 1
ATOM 2866 O O . LEU B 1 150 ? -0.551 17.641 16.719 1 98.12 150 LEU B O 1
ATOM 2870 N N . LEU B 1 151 ? -1.299 15.68 17.5 1 98.56 151 LEU B N 1
ATOM 2871 C CA . LEU B 1 151 ? -2.67 16.172 17.594 1 98.56 151 LEU B CA 1
ATOM 2872 C C . LEU B 1 151 ? -2.773 17.297 18.625 1 98.56 151 LEU B C 1
ATOM 2874 O O . LEU B 1 151 ? -3.504 18.266 18.422 1 98.56 151 LEU B O 1
ATOM 2878 N N . GLU B 1 152 ? -2.121 17.094 19.719 1 98.06 152 GLU B N 1
ATOM 2879 C CA . GLU B 1 152 ? -2.098 18.141 20.734 1 98.06 152 GLU B CA 1
ATOM 2880 C C . GLU B 1 152 ? -1.492 19.438 20.188 1 98.06 152 GLU B C 1
ATOM 2882 O O . GLU B 1 152 ? -2.039 20.516 20.391 1 98.06 152 GLU B O 1
ATOM 2887 N N . ARG B 1 153 ? -0.398 19.344 19.484 1 97.25 153 ARG B N 1
ATOM 2888 C CA . ARG B 1 153 ? 0.24 20.516 18.891 1 97.25 153 ARG B CA 1
ATOM 2889 C C . ARG B 1 153 ? -0.663 21.156 17.844 1 97.25 153 ARG B C 1
ATOM 2891 O O . ARG B 1 153 ? -0.729 22.391 17.734 1 97.25 153 ARG B O 1
ATOM 2898 N N . LEU B 1 154 ? -1.306 20.328 17.047 1 97.75 154 LEU B N 1
ATOM 2899 C CA . LEU B 1 154 ? -2.201 20.828 16 1 97.75 154 LEU B CA 1
ATOM 2900 C C . LEU B 1 154 ? -3.369 21.594 16.625 1 97.75 154 LEU B C 1
ATOM 2902 O O . LEU B 1 154 ? -3.816 22.609 16.078 1 97.75 154 LEU B O 1
ATOM 2906 N N . SER B 1 155 ? -3.834 21.125 17.703 1 96.44 155 SER B N 1
ATOM 2907 C CA . SER B 1 155 ? -4.934 21.781 18.406 1 96.44 155 SER B CA 1
ATOM 2908 C C . SER B 1 155 ? -4.535 23.188 18.844 1 96.44 155 SER B C 1
ATOM 2910 O O . SER B 1 155 ? -5.379 24.094 18.922 1 96.44 155 SER B O 1
ATOM 2912 N N . ALA B 1 156 ? -3.307 23.359 19.094 1 97 156 ALA B N 1
ATOM 2913 C CA . ALA B 1 156 ? -2.805 24.641 19.594 1 97 156 ALA B CA 1
ATOM 2914 C C . ALA B 1 156 ? -2.602 25.641 18.438 1 97 156 ALA B C 1
ATOM 2916 O O . ALA B 1 156 ? -2.859 26.828 18.594 1 97 156 ALA B O 1
ATOM 2917 N N . VAL B 1 157 ? -2.168 25.156 17.297 1 96.81 157 VAL B N 1
ATOM 2918 C CA . VAL B 1 157 ? -1.7 26.094 16.281 1 96.81 157 VAL B CA 1
ATOM 2919 C C . VAL B 1 157 ? -2.535 25.969 15.016 1 96.81 157 VAL B C 1
ATOM 2921 O O . VAL B 1 157 ? -2.549 26.859 14.172 1 96.81 157 VAL B O 1
ATOM 2924 N N . GLY B 1 158 ? -3.266 24.859 14.867 1 97.25 158 GLY B N 1
ATOM 2925 C CA . GLY B 1 158 ? -3.852 24.469 13.594 1 97.25 158 GLY B CA 1
ATOM 2926 C C . GLY B 1 158 ? -4.984 25.375 13.156 1 97.25 158 GLY B C 1
ATOM 2927 O O . GLY B 1 158 ? -5.07 25.75 11.984 1 97.25 158 GLY B O 1
ATOM 2928 N N . ALA B 1 159 ? -5.855 25.734 14.094 1 96.94 159 ALA B N 1
ATOM 2929 C CA . ALA B 1 159 ? -7.047 26.516 13.758 1 96.94 159 ALA B CA 1
ATOM 2930 C C . ALA B 1 159 ? -6.664 27.859 13.18 1 96.94 159 ALA B C 1
ATOM 2932 O O . ALA B 1 159 ? -7.219 28.297 12.164 1 96.94 159 ALA B O 1
ATOM 2933 N N . GLN B 1 160 ? -5.785 28.531 13.828 1 97.38 160 GLN B N 1
ATOM 2934 C CA . GLN B 1 160 ? -5.352 29.844 13.344 1 97.38 160 GLN B CA 1
ATOM 2935 C C . GLN B 1 160 ? -4.652 29.719 11.992 1 97.38 160 GLN B C 1
ATOM 2937 O O . GLN B 1 160 ? -4.859 30.562 11.109 1 97.38 160 GLN B O 1
ATOM 2942 N N . ALA B 1 161 ? -3.811 28.703 11.836 1 97.81 161 ALA B N 1
ATOM 2943 C CA . ALA B 1 161 ? -3.1 28.484 10.578 1 97.81 161 ALA B CA 1
ATOM 2944 C C . ALA B 1 161 ? -4.074 28.281 9.422 1 97.81 161 ALA B C 1
ATOM 2946 O O . ALA B 1 161 ? -3.887 28.828 8.336 1 97.81 161 ALA B O 1
ATOM 2947 N N . VAL B 1 162 ? -5.152 27.5 9.664 1 98 162 VAL B N 1
ATOM 2948 C CA . VAL B 1 162 ? -6.145 27.203 8.633 1 98 162 VAL B CA 1
ATOM 2949 C C . VAL B 1 162 ? -6.918 28.469 8.266 1 98 162 VAL B C 1
ATOM 2951 O O . VAL B 1 162 ? -7.129 28.75 7.086 1 98 162 VAL B O 1
ATOM 2954 N N . ARG B 1 163 ? -7.254 29.266 9.227 1 97.62 163 ARG B N 1
ATOM 2955 C CA . ARG B 1 163 ? -8.062 30.469 9 1 97.62 163 ARG B CA 1
ATOM 2956 C C . ARG B 1 163 ? -7.266 31.531 8.266 1 97.62 163 ARG B C 1
ATOM 2958 O O . ARG B 1 163 ? -7.844 32.406 7.602 1 97.62 163 ARG B O 1
ATOM 2965 N N . SER B 1 164 ? -5.949 31.453 8.32 1 97.44 164 SER B N 1
ATOM 2966 C CA . SER B 1 164 ? -5.094 32.469 7.695 1 97.44 164 SER B CA 1
ATOM 2967 C C . SER B 1 164 ? -4.445 31.922 6.426 1 97.44 164 SER B C 1
ATOM 2969 O O . SER B 1 164 ? -3.586 32.594 5.832 1 97.44 164 SER B O 1
ATOM 2971 N N . ALA B 1 165 ? -4.836 30.781 6.008 1 97.31 165 ALA B N 1
ATOM 2972 C CA . ALA B 1 165 ? -4.148 30.078 4.93 1 97.31 165 ALA B CA 1
ATOM 2973 C C . ALA B 1 165 ? -4.363 30.766 3.59 1 97.31 165 ALA B C 1
ATOM 2975 O O . ALA B 1 165 ? -3.432 30.875 2.789 1 97.31 165 ALA B O 1
ATOM 2976 N N . THR B 1 166 ? -5.547 31.141 3.311 1 96.19 166 THR B N 1
ATOM 2977 C CA . THR B 1 166 ? -5.938 31.828 2.08 1 96.19 166 THR B CA 1
ATOM 2978 C C . THR B 1 166 ? -6.922 32.969 2.377 1 96.19 166 THR B C 1
ATOM 2980 O O . THR B 1 166 ? -7.48 33.031 3.473 1 96.19 166 THR B O 1
ATOM 2983 N N . PRO B 1 167 ? -7.117 33.812 1.409 1 94.62 167 PRO B N 1
ATOM 2984 C CA . PRO B 1 167 ? -8.055 34.906 1.639 1 94.62 167 PRO B CA 1
ATOM 2985 C C . PRO B 1 167 ? -9.469 34.438 1.952 1 94.62 167 PRO B C 1
ATOM 2987 O O . PRO B 1 167 ? -10.227 35.125 2.629 1 94.62 167 PRO B O 1
ATOM 2990 N N . SER B 1 168 ? -9.797 33.281 1.592 1 94.19 168 SER B N 1
ATOM 2991 C CA . SER B 1 168 ? -11.164 32.781 1.754 1 94.19 168 SER B CA 1
ATOM 2992 C C . SER B 1 168 ? -11.258 31.766 2.881 1 94.19 168 SER B C 1
ATOM 2994 O O . SER B 1 168 ? -12.273 31.078 3.021 1 94.19 168 SER B O 1
ATOM 2996 N N . SER B 1 169 ? -10.25 31.641 3.717 1 95.31 169 SER B N 1
ATOM 2997 C CA . SER B 1 169 ? -10.203 30.531 4.66 1 95.31 169 SER B CA 1
ATOM 2998 C C . SER B 1 169 ? -10.625 30.969 6.059 1 95.31 169 SER B C 1
ATOM 3000 O O . SER B 1 169 ? -10.531 30.203 7.012 1 95.31 169 SER B O 1
ATOM 3002 N N . ALA B 1 170 ? -11.078 32.156 6.273 1 94.56 170 ALA B N 1
ATOM 3003 C CA . ALA B 1 170 ? -11.359 32.719 7.59 1 94.56 170 ALA B CA 1
ATOM 3004 C C . ALA B 1 170 ? -12.422 31.922 8.32 1 94.56 170 ALA B C 1
ATOM 3006 O O . ALA B 1 170 ? -12.375 31.781 9.547 1 94.56 170 ALA B O 1
ATOM 3007 N N . GLY B 1 171 ? -13.344 31.344 7.656 1 94.06 171 GLY B N 1
ATOM 3008 C CA . GLY B 1 171 ? -14.43 30.609 8.273 1 94.06 171 GLY B CA 1
ATOM 3009 C C . GLY B 1 171 ? -14.188 29.109 8.312 1 94.06 171 GLY B C 1
ATOM 3010 O O . GLY B 1 171 ? -15.031 28.359 8.797 1 94.06 171 GLY B O 1
ATOM 3011 N N . SER B 1 172 ? -13.031 28.719 7.871 1 95.81 172 SER B N 1
ATOM 3012 C CA . SER B 1 172 ? -12.727 27.297 7.801 1 95.81 172 SER B CA 1
ATOM 3013 C C . SER B 1 172 ? -12.516 26.703 9.188 1 95.81 172 SER B C 1
ATOM 3015 O O . SER B 1 172 ? -11.93 27.344 10.062 1 95.81 172 SER B O 1
ATOM 3017 N N . ARG B 1 173 ? -12.945 25.5 9.438 1 97.56 173 ARG B N 1
ATOM 3018 C CA . ARG B 1 173 ? -12.789 24.797 10.703 1 97.56 173 ARG B CA 1
ATOM 3019 C C . ARG B 1 173 ? -11.781 23.672 10.586 1 97.56 173 ARG B C 1
ATOM 3021 O O . ARG B 1 173 ? -11.555 23.141 9.492 1 97.56 173 ARG B O 1
ATOM 3028 N N . LEU B 1 174 ? -11.117 23.344 11.719 1 98.5 174 LEU B N 1
ATOM 3029 C CA . LEU B 1 174 ? -10.25 22.188 11.859 1 98.5 174 LEU B CA 1
ATOM 3030 C C . LEU B 1 174 ? -10.945 21.078 12.641 1 98.5 174 LEU B C 1
ATOM 3032 O O . LEU B 1 174 ? -11.375 21.281 13.781 1 98.5 174 LEU B O 1
ATOM 3036 N N . HIS B 1 175 ? -11.188 19.969 11.977 1 98.5 175 HIS B N 1
ATOM 3037 C CA . HIS B 1 175 ? -11.805 18.797 12.602 1 98.5 175 HIS B CA 1
ATOM 3038 C C . HIS B 1 175 ? -10.766 17.719 12.883 1 98.5 175 HIS B C 1
ATOM 3040 O O . HIS B 1 175 ? -9.844 17.516 12.086 1 98.5 175 HIS B O 1
ATOM 3046 N N . THR B 1 176 ? -10.836 17.031 14.055 1 98.62 176 THR B N 1
ATOM 3047 C CA . THR B 1 176 ? -10 15.883 14.383 1 98.62 176 THR B CA 1
ATOM 3048 C C . THR B 1 176 ? -10.867 14.648 14.625 1 98.62 176 THR B C 1
ATOM 3050 O O . THR B 1 176 ? -11.859 14.703 15.352 1 98.62 176 THR B O 1
ATOM 3053 N N . GLY B 1 177 ? -10.617 13.547 13.891 1 98.75 177 GLY B N 1
ATOM 3054 C CA . GLY B 1 177 ? -11.414 12.336 14.031 1 98.75 177 GLY B CA 1
ATOM 3055 C C . GLY B 1 177 ? -10.977 11.219 13.094 1 98.75 177 GLY B C 1
ATOM 3056 O O . GLY B 1 177 ? -9.789 11.109 12.766 1 98.75 177 GLY B O 1
ATOM 3057 N N . LEU B 1 178 ? -11.922 10.289 12.781 1 98.88 178 LEU B N 1
ATOM 3058 C CA . LEU B 1 178 ? -11.656 9.172 11.883 1 98.88 178 LEU B CA 1
ATOM 3059 C C . LEU B 1 178 ? -11.602 9.641 10.438 1 98.88 178 LEU B C 1
ATOM 3061 O O . LEU B 1 178 ? -12.5 10.344 9.969 1 98.88 178 LEU B O 1
ATOM 3065 N N . MET B 1 179 ? -10.562 9.406 9.766 1 98.94 179 MET B N 1
ATOM 3066 C CA . MET B 1 179 ? -10.406 9.633 8.336 1 98.94 179 MET B CA 1
ATOM 3067 C C . MET B 1 179 ? -10.242 8.312 7.586 1 98.94 179 MET B C 1
ATOM 3069 O O . MET B 1 179 ? -9.688 7.355 8.125 1 98.94 179 MET B O 1
ATOM 3073 N N . LEU B 1 180 ? -10.719 8.242 6.402 1 98.88 180 LEU B N 1
ATOM 3074 C CA . LEU B 1 180 ? -10.672 7.031 5.598 1 98.88 180 LEU B CA 1
ATOM 3075 C C . LEU B 1 180 ? -9.867 7.254 4.32 1 98.88 180 LEU B C 1
ATOM 3077 O O . LEU B 1 180 ? -9.68 8.398 3.895 1 98.88 180 LEU B O 1
ATOM 3081 N N . ALA B 1 181 ? -9.352 6.266 3.738 1 98.75 181 ALA B N 1
ATOM 3082 C CA . ALA B 1 181 ? -8.805 6.238 2.383 1 98.75 181 ALA B CA 1
ATOM 3083 C C . ALA B 1 181 ? -9.109 4.91 1.695 1 98.75 181 ALA B C 1
ATOM 3085 O O . ALA B 1 181 ? -9.289 3.887 2.359 1 98.75 181 ALA B O 1
ATOM 3086 N N . GLY B 1 182 ? -9.242 4.887 0.422 1 98.12 182 GLY B N 1
ATOM 3087 C CA . GLY B 1 182 ? -9.523 3.68 -0.339 1 98.12 182 GLY B CA 1
ATOM 3088 C C . GLY B 1 182 ? -9.258 3.836 -1.824 1 98.12 182 GLY B C 1
ATOM 3089 O O . GLY B 1 182 ? -8.617 4.797 -2.248 1 98.12 182 GLY B O 1
ATOM 3090 N N . ASN B 1 183 ? -9.656 2.861 -2.58 1 97.44 183 ASN B N 1
ATOM 3091 C CA . ASN B 1 183 ? -9.422 2.84 -4.02 1 97.44 183 ASN B CA 1
ATOM 3092 C C . ASN B 1 183 ? -10.531 3.57 -4.777 1 97.44 183 ASN B C 1
ATOM 3094 O O . ASN B 1 183 ? -10.367 3.9 -5.953 1 97.44 183 ASN B O 1
ATOM 3098 N N . SER B 1 184 ? -11.594 3.869 -4.066 1 95.19 184 SER B N 1
ATOM 3099 C CA . SER B 1 184 ? -12.766 4.41 -4.754 1 95.19 184 SER B CA 1
ATOM 3100 C C . SER B 1 184 ? -13.117 5.801 -4.238 1 95.19 184 SER B C 1
ATOM 3102 O O . SER B 1 184 ? -12.984 6.078 -3.045 1 95.19 184 SER B O 1
ATOM 3104 N N . PHE B 1 185 ? -13.57 6.59 -5.117 1 91.69 185 PHE B N 1
ATOM 3105 C CA . PHE B 1 185 ? -14.219 7.82 -4.68 1 91.69 185 PHE B CA 1
ATOM 3106 C C . PHE B 1 185 ? -15.57 7.523 -4.043 1 91.69 185 PHE B C 1
ATOM 3108 O O . PHE B 1 185 ? -16.297 6.652 -4.508 1 91.69 185 PHE B O 1
ATOM 3115 N N . VAL B 1 186 ? -15.789 8.211 -2.973 1 91.44 186 VAL B N 1
ATOM 3116 C CA . VAL B 1 186 ? -17.125 8.125 -2.373 1 91.44 186 VAL B CA 1
ATOM 3117 C C . VAL B 1 186 ? -18.031 9.18 -2.994 1 91.44 186 VAL B C 1
ATOM 3119 O O . VAL B 1 186 ? -17.75 10.375 -2.939 1 91.44 186 VAL B O 1
ATOM 3122 N N . THR B 1 187 ? -19.031 8.703 -3.586 1 88.69 187 THR B N 1
ATOM 3123 C CA . THR B 1 187 ? -20.016 9.516 -4.281 1 88.69 187 THR B CA 1
ATOM 3124 C C . THR B 1 187 ? -21.422 9.234 -3.75 1 88.69 187 THR B C 1
ATOM 3126 O O . THR B 1 187 ? -21.578 8.523 -2.754 1 88.69 187 THR B O 1
ATOM 3129 N N . ALA B 1 188 ? -22.328 9.828 -4.406 1 86.62 188 ALA B N 1
ATOM 3130 C CA . ALA B 1 188 ? -23.719 9.562 -4.031 1 86.62 188 ALA B CA 1
ATOM 3131 C C . ALA B 1 188 ? -24.031 8.07 -4.102 1 86.62 188 ALA B C 1
ATOM 3133 O O . ALA B 1 188 ? -24.859 7.57 -3.338 1 86.62 188 ALA B O 1
ATOM 3134 N N . ALA B 1 189 ? -23.312 7.32 -4.922 1 85.62 189 ALA B N 1
ATOM 3135 C CA . ALA B 1 189 ? -23.578 5.906 -5.176 1 85.62 189 ALA B CA 1
ATOM 3136 C C . ALA B 1 189 ? -23.219 5.051 -3.965 1 85.62 189 ALA B C 1
ATOM 3138 O O . ALA B 1 189 ? -23.844 4.012 -3.721 1 85.62 189 ALA B O 1
ATOM 3139 N N . ASN B 1 190 ? -22.25 5.461 -3.152 1 91.38 190 ASN B N 1
ATOM 3140 C CA . ASN B 1 190 ? -21.766 4.574 -2.1 1 91.38 190 ASN B CA 1
ATOM 3141 C C . ASN B 1 190 ? -21.625 5.305 -0.767 1 91.38 190 ASN B C 1
ATOM 3143 O O . ASN B 1 190 ? -21.188 4.723 0.227 1 91.38 190 ASN B O 1
ATOM 3147 N N . VAL B 1 191 ? -22.062 6.559 -0.717 1 93.69 191 VAL B N 1
ATOM 3148 C CA . VAL B 1 191 ? -21.875 7.367 0.479 1 93.69 191 VAL B CA 1
ATOM 3149 C C . VAL B 1 191 ? -22.734 6.832 1.614 1 93.69 191 VAL B C 1
ATOM 3151 O O . VAL B 1 191 ? -22.328 6.852 2.779 1 93.69 191 VAL B O 1
ATOM 3154 N N . ALA B 1 192 ? -23.938 6.414 1.289 1 94.12 192 ALA B N 1
ATOM 3155 C CA . ALA B 1 192 ? -24.812 5.902 2.328 1 94.12 192 ALA B CA 1
ATOM 3156 C C . ALA B 1 192 ? -24.203 4.691 3.027 1 94.12 192 ALA B C 1
ATOM 3158 O O . ALA B 1 192 ? -24.203 4.613 4.258 1 94.12 192 ALA B O 1
ATOM 3159 N N . ASP B 1 193 ? -23.703 3.727 2.285 1 94.44 193 ASP B N 1
ATOM 3160 C CA . ASP B 1 193 ? -23.047 2.551 2.848 1 94.44 193 ASP B CA 1
ATOM 3161 C C . ASP B 1 193 ? -21.828 2.947 3.676 1 94.44 193 ASP B C 1
ATOM 3163 O O . ASP B 1 193 ? -21.609 2.424 4.77 1 94.44 193 ASP B O 1
ATOM 3167 N N . THR B 1 194 ? -21.031 3.879 3.146 1 96.31 194 THR B N 1
ATOM 3168 C CA . THR B 1 194 ? -19.812 4.32 3.834 1 96.31 194 THR B CA 1
ATOM 3169 C C . THR B 1 194 ? -20.156 4.949 5.18 1 96.31 194 THR B C 1
ATOM 3171 O O . THR B 1 194 ? -19.531 4.641 6.195 1 96.31 194 THR B O 1
ATOM 3174 N N . ARG B 1 195 ? -21.172 5.793 5.188 1 96.12 195 ARG B N 1
ATOM 3175 C CA . ARG B 1 195 ? -21.578 6.469 6.422 1 96.12 195 ARG B CA 1
ATOM 3176 C C . ARG B 1 195 ? -22.172 5.48 7.418 1 96.12 195 ARG B C 1
ATOM 3178 O O . ARG B 1 195 ? -22.031 5.648 8.625 1 96.12 195 ARG B O 1
ATOM 3185 N N . GLU B 1 196 ? -22.844 4.465 6.906 1 96.88 196 GLU B N 1
ATOM 3186 C CA . GLU B 1 196 ? -23.391 3.434 7.785 1 96.88 196 GLU B CA 1
ATOM 3187 C C . GLU B 1 196 ? -22.281 2.645 8.461 1 96.88 196 GLU B C 1
ATOM 3189 O O . GLU B 1 196 ? -22.344 2.369 9.664 1 96.88 196 GLU B O 1
ATOM 3194 N N . VAL B 1 197 ? -21.297 2.273 7.746 1 97.31 197 VAL B N 1
ATOM 3195 C CA . VAL B 1 197 ? -20.188 1.469 8.25 1 97.31 197 VAL B CA 1
ATOM 3196 C C . VAL B 1 197 ? -19.312 2.318 9.172 1 97.31 197 VAL B C 1
ATOM 3198 O O . VAL B 1 197 ? -18.812 1.832 10.188 1 97.31 197 VAL B O 1
ATOM 3201 N N . PHE B 1 198 ? -19.078 3.57 8.766 1 98.12 198 PHE B N 1
ATOM 3202 C CA . PHE B 1 198 ? -18.203 4.484 9.5 1 98.12 198 PHE B CA 1
ATOM 3203 C C . PHE B 1 198 ? -18.953 5.762 9.867 1 98.12 198 PHE B C 1
ATOM 3205 O O . PHE B 1 198 ? -18.641 6.84 9.359 1 98.12 198 PHE B O 1
ATOM 3212 N N . PRO B 1 199 ? -19.797 5.723 10.797 1 97.38 199 PRO B N 1
ATOM 3213 C CA . PRO B 1 199 ? -20.672 6.859 11.086 1 97.38 199 PRO B CA 1
ATOM 3214 C C . PRO B 1 199 ? -19.906 8.07 11.617 1 97.38 199 PRO B C 1
ATOM 3216 O O . PRO B 1 199 ? -20.391 9.195 11.547 1 97.38 199 PRO B O 1
ATOM 3219 N N . ARG B 1 200 ? -18.672 7.902 12.094 1 97.38 200 ARG B N 1
ATOM 3220 C CA . ARG B 1 200 ? -17.938 9.008 12.688 1 97.38 200 ARG B CA 1
ATOM 3221 C C . ARG B 1 200 ? -16.844 9.523 11.75 1 97.38 200 ARG B C 1
ATOM 3223 O O . ARG B 1 200 ? -16.047 10.383 12.117 1 97.38 200 ARG B O 1
ATOM 3230 N N . ALA B 1 201 ? -16.828 8.961 10.539 1 98.44 201 ALA B N 1
ATOM 3231 C CA . ALA B 1 201 ? -15.773 9.344 9.609 1 98.44 201 ALA B CA 1
ATOM 3232 C C . ALA B 1 201 ? -15.938 10.797 9.164 1 98.44 201 ALA B C 1
ATOM 3234 O O . ALA B 1 201 ? -17.047 11.227 8.844 1 98.44 201 ALA B O 1
ATOM 3235 N N . LEU B 1 202 ? -14.836 11.539 9.141 1 98.31 202 LEU B N 1
ATOM 3236 C CA . LEU B 1 202 ? -14.836 12.953 8.773 1 98.31 202 LEU B CA 1
ATOM 3237 C C . LEU B 1 202 ? -14.617 13.117 7.27 1 98.31 202 LEU B C 1
ATOM 3239 O O . LEU B 1 202 ? -15.203 14.008 6.648 1 98.31 202 LEU B O 1
ATOM 3243 N N . SER B 1 203 ? -13.789 12.305 6.734 1 98.19 203 SER B N 1
ATOM 3244 C CA . SER B 1 203 ? -13.328 12.5 5.363 1 98.19 203 SER B CA 1
ATOM 3245 C C . SER B 1 203 ? -12.836 11.188 4.758 1 98.19 203 SER B C 1
ATOM 3247 O O . SER B 1 203 ? -12.688 10.188 5.465 1 98.19 203 SER B O 1
ATOM 3249 N N . THR B 1 204 ? -12.672 11.219 3.453 1 98.19 204 THR B N 1
ATOM 3250 C CA . THR B 1 204 ? -12.055 10.102 2.748 1 98.19 204 THR B CA 1
ATOM 3251 C C . THR B 1 204 ? -11.148 10.609 1.625 1 98.19 204 THR B C 1
ATOM 3253 O O . THR B 1 204 ? -11.422 11.656 1.025 1 98.19 204 THR B O 1
ATOM 3256 N N . ASP B 1 205 ? -10.031 9.992 1.451 1 97.88 205 ASP B N 1
ATOM 3257 C CA . ASP B 1 205 ? -9.109 10.234 0.349 1 97.88 205 ASP B CA 1
ATOM 3258 C C . ASP B 1 205 ? -8.602 8.922 -0.237 1 97.88 205 ASP B C 1
ATOM 3260 O O . ASP B 1 205 ? -9.273 7.891 -0.141 1 97.88 205 ASP B O 1
ATOM 3264 N N . MET B 1 206 ? -7.477 8.992 -0.992 1 98.12 206 MET B N 1
ATOM 3265 C CA . MET B 1 206 ? -7.094 7.777 -1.703 1 98.12 206 MET B CA 1
ATOM 3266 C C . MET B 1 206 ? -5.715 7.305 -1.264 1 98.12 206 MET B C 1
ATOM 3268 O O . MET B 1 206 ? -5.191 6.324 -1.798 1 98.12 206 MET B O 1
ATOM 3272 N N . GLU B 1 207 ? -5.098 8.031 -0.241 1 98.69 207 GLU B N 1
ATOM 3273 C CA . GLU B 1 207 ? -3.705 7.691 0.03 1 98.69 207 GLU B CA 1
ATOM 3274 C C . GLU B 1 207 ? -3.463 7.504 1.525 1 98.69 207 GLU B C 1
ATOM 3276 O O . GLU B 1 207 ? -2.596 6.727 1.926 1 98.69 207 GLU B O 1
ATOM 3281 N N . SER B 1 208 ? -4.129 8.148 2.42 1 98.94 208 SER B N 1
ATOM 3282 C CA . SER B 1 208 ? -3.697 8.406 3.789 1 98.94 208 SER B CA 1
ATOM 3283 C C . SER B 1 208 ? -3.594 7.113 4.59 1 98.94 208 SER B C 1
ATOM 3285 O O . SER B 1 208 ? -2.676 6.949 5.395 1 98.94 208 SER B O 1
ATOM 3287 N N . THR B 1 209 ? -4.551 6.223 4.41 1 98.94 209 THR B N 1
ATOM 3288 C CA . THR B 1 209 ? -4.547 5.02 5.238 1 98.94 209 THR B CA 1
ATOM 3289 C C . THR B 1 209 ? -3.379 4.109 4.867 1 98.94 209 THR B C 1
ATOM 3291 O O . THR B 1 209 ? -2.807 3.445 5.734 1 98.94 209 THR B O 1
ATOM 3294 N N . ALA B 1 210 ? -3.021 4.051 3.566 1 98.81 210 ALA B N 1
ATOM 3295 C CA . ALA B 1 210 ? -1.826 3.307 3.176 1 98.81 210 ALA B CA 1
ATOM 3296 C C . ALA B 1 210 ? -0.588 3.85 3.883 1 98.81 210 ALA B C 1
ATOM 3298 O O . ALA B 1 210 ? 0.241 3.08 4.375 1 98.81 210 ALA B O 1
ATOM 3299 N N . LEU B 1 211 ? -0.433 5.207 3.93 1 98.88 211 LEU B N 1
ATOM 3300 C CA . LEU B 1 211 ? 0.7 5.852 4.582 1 98.88 211 LEU B CA 1
ATOM 3301 C C . LEU B 1 211 ? 0.689 5.586 6.082 1 98.88 211 LEU B C 1
ATOM 3303 O O . LEU B 1 211 ? 1.743 5.367 6.688 1 98.88 211 LEU B O 1
ATOM 3307 N N . ALA B 1 212 ? -0.505 5.582 6.68 1 98.94 212 ALA B N 1
ATOM 3308 C CA . ALA B 1 212 ? -0.646 5.297 8.102 1 98.94 212 ALA B CA 1
ATOM 3309 C C . ALA B 1 212 ? -0.208 3.871 8.422 1 98.94 212 ALA B C 1
ATOM 3311 O O . ALA B 1 212 ? 0.452 3.629 9.438 1 98.94 212 ALA B O 1
ATOM 3312 N N . GLN B 1 213 ? -0.62 2.949 7.574 1 98.69 213 GLN B N 1
ATOM 3313 C CA . GLN B 1 213 ? -0.227 1.556 7.758 1 98.69 213 GLN B CA 1
ATOM 3314 C C . GLN B 1 213 ? 1.292 1.408 7.758 1 98.69 213 GLN B C 1
ATOM 3316 O O . GLN B 1 213 ? 1.854 0.708 8.602 1 98.69 213 GLN B O 1
ATOM 3321 N N . MET B 1 214 ? 1.917 2.035 6.836 1 98.31 214 MET B N 1
ATOM 3322 C CA . MET B 1 214 ? 3.371 1.962 6.738 1 98.31 214 MET B CA 1
ATOM 3323 C C . MET B 1 214 ? 4.031 2.609 7.949 1 98.31 214 MET B C 1
ATOM 3325 O O . MET B 1 214 ? 5.012 2.082 8.484 1 98.31 214 MET B O 1
ATOM 3329 N N . ALA B 1 215 ? 3.527 3.791 8.352 1 98.56 215 ALA B N 1
ATOM 3330 C CA . ALA B 1 215 ? 4.078 4.48 9.516 1 98.56 215 ALA B CA 1
ATOM 3331 C C . ALA B 1 215 ? 3.971 3.617 10.766 1 98.56 215 ALA B C 1
ATOM 3333 O O . ALA B 1 215 ? 4.914 3.533 11.555 1 98.56 215 ALA B O 1
ATOM 3334 N N . ALA B 1 216 ? 2.816 2.973 10.938 1 98.25 216 ALA B N 1
ATOM 3335 C CA . ALA B 1 216 ? 2.602 2.102 12.086 1 98.25 216 ALA B CA 1
ATOM 3336 C C . ALA B 1 216 ? 3.6 0.949 12.102 1 98.25 216 ALA B C 1
ATOM 3338 O O . ALA B 1 216 ? 4.184 0.633 13.141 1 98.25 216 ALA B O 1
ATOM 3339 N N . GLY B 1 217 ? 3.799 0.314 10.938 1 96.31 217 GLY B N 1
ATOM 3340 C CA . GLY B 1 217 ? 4.762 -0.772 10.828 1 96.31 217 GLY B CA 1
ATOM 3341 C C . GLY B 1 217 ? 6.184 -0.343 11.133 1 96.31 217 GLY B C 1
ATOM 3342 O O . GLY B 1 217 ? 6.969 -1.12 11.68 1 96.31 217 GLY B O 1
ATOM 3343 N N . ALA B 1 218 ? 6.512 0.869 10.797 1 96.12 218 ALA B N 1
ATOM 3344 C CA . ALA B 1 218 ? 7.859 1.39 11.008 1 96.12 218 ALA B CA 1
ATOM 3345 C C . ALA B 1 218 ? 7.98 2.07 12.367 1 96.12 218 ALA B C 1
ATOM 3347 O O . ALA B 1 218 ? 9.055 2.561 12.727 1 96.12 218 ALA B O 1
ATOM 3348 N N . GLU B 1 219 ? 6.875 2.123 13.102 1 96.81 219 GLU B N 1
ATOM 3349 C CA . GLU B 1 219 ? 6.82 2.773 14.406 1 96.81 219 GLU B CA 1
ATOM 3350 C C . GLU B 1 219 ? 7.25 4.234 14.312 1 96.81 219 GLU B C 1
ATOM 3352 O O . GLU B 1 219 ? 8.07 4.695 15.109 1 96.81 219 GLU B O 1
ATOM 3357 N N . ILE B 1 220 ? 6.789 4.898 13.328 1 97.81 220 ILE B N 1
ATOM 3358 C CA . ILE B 1 220 ? 7.023 6.324 13.125 1 97.81 220 ILE B CA 1
ATOM 3359 C C . ILE B 1 220 ? 5.73 7.102 13.375 1 97.81 220 ILE B C 1
ATOM 3361 O O . ILE B 1 220 ? 4.672 6.734 12.859 1 97.81 220 ILE B O 1
ATOM 3365 N N . PRO B 1 221 ? 5.781 8.172 14.164 1 98.81 221 PRO B N 1
ATOM 3366 C CA . PRO B 1 221 ? 4.586 8.992 14.367 1 98.81 221 PRO B CA 1
ATOM 3367 C C . PRO B 1 221 ? 3.945 9.438 13.047 1 98.81 221 PRO B C 1
ATOM 3369 O O . PRO B 1 221 ? 4.656 9.758 12.094 1 98.81 221 PRO B O 1
ATOM 3372 N N . PHE B 1 222 ? 2.607 9.5 13.086 1 98.94 222 PHE B N 1
ATOM 3373 C CA . PHE B 1 222 ? 1.892 9.773 11.844 1 98.94 222 PHE B CA 1
ATOM 3374 C C . PHE B 1 222 ? 0.697 10.688 12.102 1 98.94 222 PHE B C 1
ATOM 3376 O O . PHE B 1 222 ? 0.065 10.609 13.156 1 98.94 222 PHE B O 1
ATOM 3383 N N . LEU B 1 223 ? 0.446 11.469 11.102 1 98.94 223 LEU B N 1
ATOM 3384 C CA . LEU B 1 223 ? -0.779 12.266 11.086 1 98.94 223 LEU B CA 1
ATOM 3385 C C . LEU B 1 223 ? -1.201 12.578 9.648 1 98.94 223 LEU B C 1
ATOM 3387 O O . LEU B 1 223 ? -0.361 12.914 8.812 1 98.94 223 LEU B O 1
ATOM 3391 N N . ALA B 1 224 ? -2.5 12.445 9.359 1 98.94 224 ALA B N 1
ATOM 3392 C CA . ALA B 1 224 ? -3.049 13 8.125 1 98.94 224 ALA B CA 1
ATOM 3393 C C . ALA B 1 224 ? -3.715 14.344 8.375 1 98.94 224 ALA B C 1
ATOM 3395 O O . ALA B 1 224 ? -4.422 14.523 9.375 1 98.94 224 ALA B O 1
ATOM 3396 N N . VAL B 1 225 ? -3.422 15.289 7.539 1 98.94 225 VAL B N 1
ATOM 3397 C CA . VAL B 1 225 ? -4.016 16.625 7.555 1 98.94 225 VAL B CA 1
ATOM 3398 C C . VAL B 1 225 ? -4.441 17.016 6.141 1 98.94 225 VAL B C 1
ATOM 3400 O O . VAL B 1 225 ? -3.6 17.359 5.309 1 98.94 225 VAL B O 1
ATOM 3403 N N . ARG B 1 226 ? -5.723 17.016 5.871 1 98.88 226 ARG B N 1
ATOM 3404 C CA . ARG B 1 226 ? -6.156 17.203 4.488 1 98.88 226 ARG B CA 1
ATOM 3405 C C . ARG B 1 226 ? -7.289 18.219 4.406 1 98.88 226 ARG B C 1
ATOM 3407 O O . ARG B 1 226 ? -8.156 18.266 5.281 1 98.88 226 ARG B O 1
ATOM 3414 N N . GLY B 1 227 ? -7.238 19.062 3.371 1 98.5 227 GLY B N 1
ATOM 3415 C CA . GLY B 1 227 ? -8.289 20.031 3.111 1 98.5 227 GLY B CA 1
ATOM 3416 C C . GLY B 1 227 ? -9.461 19.453 2.334 1 98.5 227 GLY B C 1
ATOM 3417 O O . GLY B 1 227 ? -9.266 18.672 1.399 1 98.5 227 GLY B O 1
ATOM 3418 N N . ILE B 1 228 ? -10.68 19.828 2.705 1 97.31 228 ILE B N 1
ATOM 3419 C CA . ILE B 1 228 ? -11.891 19.297 2.088 1 97.31 228 ILE B CA 1
ATOM 3420 C C . ILE B 1 228 ? -12.211 20.078 0.818 1 97.31 228 ILE B C 1
ATOM 3422 O O . ILE B 1 228 ? -12.555 21.25 0.881 1 97.31 228 ILE B O 1
ATOM 3426 N N . SER B 1 229 ? -12.117 19.391 -0.302 1 95.12 229 SER B N 1
ATOM 3427 C CA . SER B 1 229 ? -12.32 20.047 -1.591 1 95.12 229 SER B CA 1
ATOM 3428 C C . SER B 1 229 ? -13.75 19.859 -2.09 1 95.12 229 SER B C 1
ATOM 3430 O O . SER B 1 229 ? -14.227 20.656 -2.904 1 95.12 229 SER B O 1
ATOM 3432 N N . ASP B 1 230 ? -14.414 18.828 -1.657 1 92.44 230 ASP B N 1
ATOM 3433 C CA . ASP B 1 230 ? -15.773 18.469 -2.051 1 92.44 230 ASP B CA 1
ATOM 3434 C C . ASP B 1 230 ? -16.438 17.609 -0.98 1 92.44 230 ASP B C 1
ATOM 3436 O O . ASP B 1 230 ? -15.797 17.172 -0.031 1 92.44 230 ASP B O 1
ATOM 3440 N N . LEU B 1 231 ? -17.766 17.484 -1.169 1 90.94 231 LEU B N 1
ATOM 3441 C CA . LEU B 1 231 ? -18.516 16.625 -0.26 1 90.94 231 LEU B CA 1
ATOM 3442 C C . LEU B 1 231 ? -18.953 15.352 -0.963 1 90.94 231 LEU B C 1
ATOM 3444 O O . LEU B 1 231 ? -19.328 15.383 -2.137 1 90.94 231 LEU B O 1
ATOM 3448 N N . CYS B 1 232 ? -18.859 14.078 -0.386 1 85.31 232 CYS B N 1
ATOM 3449 C CA . CYS B 1 232 ? -19.125 12.773 -0.97 1 85.31 232 CYS B CA 1
ATOM 3450 C C . CYS B 1 232 ? -20.625 12.578 -1.213 1 85.31 232 CYS B C 1
ATOM 3452 O O . CYS B 1 232 ? -21.016 11.727 -2.006 1 85.31 232 CYS B O 1
ATOM 3454 N N . GLY B 1 233 ? -21.422 13.07 -0.83 1 73.56 233 GLY B N 1
ATOM 3455 C CA . GLY B 1 233 ? -22.859 12.859 -1.011 1 73.56 233 GLY B CA 1
ATOM 3456 C C . GLY B 1 233 ? -23.656 14.141 -0.98 1 73.56 233 GLY B C 1
ATOM 3457 O O . GLY B 1 233 ? -23.125 15.203 -0.655 1 73.56 233 GLY B O 1
ATOM 3458 N N . PRO B 1 234 ? -24.875 13.852 -1.818 1 59.97 234 PRO B N 1
ATOM 3459 C CA . PRO B 1 234 ? -25.75 15.023 -1.836 1 59.97 234 PRO B CA 1
ATOM 3460 C C . PRO B 1 234 ? -26.031 15.562 -0.437 1 59.97 234 PRO B C 1
ATOM 3462 O O . PRO B 1 234 ? -26.234 14.781 0.501 1 59.97 234 PRO B O 1
ATOM 3465 N N . GLN B 1 235 ? -25.297 16.188 0.061 1 52.16 235 GLN B N 1
ATOM 3466 C CA . GLN B 1 235 ? -25.984 17.016 1.038 1 52.16 235 GLN B CA 1
ATOM 3467 C C . GLN B 1 235 ? -26.734 18.156 0.355 1 52.16 235 GLN B C 1
ATOM 3469 O O . GLN B 1 235 ? -26.406 18.547 -0.766 1 52.16 235 GLN B O 1
ATOM 3474 N N . ALA B 1 236 ? -27.922 18.453 0.831 1 37.25 236 ALA B N 1
ATOM 3475 C CA . ALA B 1 236 ? -28.812 19.484 0.325 1 37.25 236 ALA B CA 1
ATOM 3476 C C . ALA B 1 236 ? -28.031 20.625 -0.305 1 37.25 236 ALA B C 1
ATOM 3478 O O . ALA B 1 236 ? -27.25 21.297 0.371 1 37.25 236 ALA B O 1
ATOM 3479 N N . GLY B 1 237 ? -28.062 20.75 -1.71 1 41.75 237 GLY B N 1
ATOM 3480 C CA . GLY B 1 237 ? -27.844 21.938 -2.521 1 41.75 237 GLY B CA 1
ATOM 3481 C C . GLY B 1 237 ? -26.375 22.188 -2.82 1 41.75 237 GLY B C 1
ATOM 3482 O O . GLY B 1 237 ? -26.047 23.156 -3.518 1 41.75 237 GLY B O 1
ATOM 3483 N N . GLN B 1 238 ? -25.359 21.828 -2.021 1 42.91 238 GLN B N 1
ATOM 3484 C CA . GLN B 1 238 ? -24.094 22.547 -2.148 1 42.91 238 GLN B CA 1
ATOM 3485 C C . GLN B 1 238 ? -23.141 21.812 -3.096 1 42.91 238 GLN B C 1
ATOM 3487 O O . GLN B 1 238 ? -22.828 20.641 -2.893 1 42.91 238 GLN B O 1
ATOM 3492 N N . ASP B 1 239 ? -23.297 21.781 -4.371 1 47.81 239 ASP B N 1
ATOM 3493 C CA . ASP B 1 239 ? -22.234 21.5 -5.328 1 47.81 239 ASP B CA 1
ATOM 3494 C C . ASP B 1 239 ? -20.906 22.094 -4.859 1 47.81 239 ASP B C 1
ATOM 3496 O O . ASP B 1 239 ? -20.5 23.156 -5.328 1 47.81 239 ASP B O 1
ATOM 3500 N N . PHE B 1 240 ? -20.672 22.141 -3.561 1 58.72 240 PHE B N 1
ATOM 3501 C CA . PHE B 1 240 ? -19.625 23.062 -3.133 1 58.72 240 PHE B CA 1
ATOM 3502 C C . PHE B 1 240 ? -18.25 22.422 -3.248 1 58.72 240 PHE B C 1
ATOM 3504 O O . PHE B 1 240 ? -17.906 21.531 -2.469 1 58.72 240 PHE B O 1
ATOM 3511 N N . HIS B 1 241 ? -17.828 22.578 -4.613 1 76 241 HIS B N 1
ATOM 3512 C CA . HIS B 1 241 ? -16.422 22.234 -4.785 1 76 241 HIS B CA 1
ATOM 3513 C C . HIS B 1 241 ? -15.555 23.484 -4.777 1 76 241 HIS B C 1
ATOM 3515 O O . HIS B 1 241 ? -16.016 24.578 -5.125 1 76 241 HIS B O 1
ATOM 3521 N N . ILE B 1 242 ? -14.617 23.469 -4.004 1 77.75 242 ILE B N 1
ATOM 3522 C CA . ILE B 1 242 ? -13.562 24.438 -4.215 1 77.75 242 ILE B CA 1
ATOM 3523 C C . ILE B 1 242 ? -12.438 23.828 -5.039 1 77.75 242 ILE B C 1
ATOM 3525 O O . ILE B 1 242 ? -12.367 22.594 -5.184 1 77.75 242 ILE B O 1
ATOM 3529 N N . ALA B 1 243 ? -11.594 24.734 -5.531 1 88.31 243 ALA B N 1
ATOM 3530 C CA . ALA B 1 243 ? -10.445 24.266 -6.297 1 88.31 243 ALA B CA 1
ATOM 3531 C C . ALA B 1 243 ? -9.5 23.438 -5.426 1 88.31 243 ALA B C 1
ATOM 3533 O O . ALA B 1 243 ? -9.297 23.766 -4.25 1 88.31 243 ALA B O 1
ATOM 3534 N N . ALA B 1 244 ? -8.961 22.438 -5.961 1 93.44 244 ALA B N 1
ATOM 3535 C CA . ALA B 1 244 ? -7.984 21.594 -5.266 1 93.44 244 ALA B CA 1
ATOM 3536 C C . ALA B 1 244 ? -6.836 22.438 -4.719 1 93.44 244 ALA B C 1
ATOM 3538 O O . ALA B 1 244 ? -6.289 22.141 -3.652 1 93.44 244 ALA B O 1
ATOM 3539 N N . GLU B 1 245 ? -6.465 23.5 -5.422 1 95.69 245 GLU B N 1
ATOM 3540 C CA . GLU B 1 245 ? -5.391 24.391 -4.996 1 95.69 245 GLU B CA 1
ATOM 3541 C C . GLU B 1 245 ? -5.711 25.031 -3.656 1 95.69 245 GLU B C 1
ATOM 3543 O O . GLU B 1 245 ? -4.844 25.141 -2.787 1 95.69 245 GLU B O 1
ATOM 3548 N N . GLU B 1 246 ? -6.945 25.438 -3.561 1 96.44 246 GLU B N 1
ATOM 3549 C CA . GLU B 1 246 ? -7.391 26.094 -2.338 1 96.44 246 GLU B CA 1
ATOM 3550 C C . GLU B 1 246 ? -7.383 25.125 -1.155 1 96.44 246 GLU B C 1
ATOM 3552 O O . GLU B 1 246 ? -6.879 25.453 -0.081 1 96.44 246 GLU B O 1
ATOM 3557 N N . ALA B 1 247 ? -7.953 23.984 -1.317 1 97.44 247 ALA B N 1
ATOM 3558 C CA . ALA B 1 247 ? -7.988 22.984 -0.264 1 97.44 247 ALA B CA 1
ATOM 3559 C C . ALA B 1 247 ? -6.578 22.531 0.121 1 97.44 247 ALA B C 1
ATOM 3561 O O . ALA B 1 247 ? -6.281 22.344 1.304 1 97.44 247 ALA B O 1
ATOM 3562 N N . ALA B 1 248 ? -5.727 22.375 -0.884 1 98.38 248 ALA B N 1
ATOM 3563 C CA . ALA B 1 248 ? -4.34 21.969 -0.657 1 98.38 248 ALA B CA 1
ATOM 3564 C C . ALA B 1 248 ? -3.584 23.031 0.143 1 98.38 248 ALA B C 1
ATOM 3566 O O . ALA B 1 248 ? -2.773 22.703 1.01 1 98.38 248 ALA B O 1
ATOM 3567 N N . ALA B 1 249 ? -3.826 24.281 -0.186 1 98.5 249 ALA B N 1
ATOM 3568 C CA . ALA B 1 249 ? -3.162 25.375 0.522 1 98.5 249 ALA B CA 1
ATOM 3569 C C . ALA B 1 249 ? -3.527 25.359 2.004 1 98.5 249 ALA B C 1
ATOM 3571 O O . ALA B 1 249 ? -2.678 25.625 2.859 1 98.5 249 ALA B O 1
ATOM 3572 N N . ARG B 1 250 ? -4.766 25.125 2.314 1 98.62 250 ARG B N 1
ATOM 3573 C CA . ARG B 1 250 ? -5.227 25.109 3.699 1 98.62 250 ARG B CA 1
ATOM 3574 C C . ARG B 1 250 ? -4.621 23.938 4.461 1 98.62 250 ARG B C 1
ATOM 3576 O O . ARG B 1 250 ? -4.23 24.078 5.621 1 98.62 250 ARG B O 1
ATOM 3583 N N . SER B 1 251 ? -4.594 22.75 3.84 1 98.81 251 SER B N 1
ATOM 3584 C CA . SER B 1 251 ? -3.893 21.594 4.398 1 98.81 251 SER B CA 1
ATOM 3585 C C . SER B 1 251 ? -2.434 21.922 4.695 1 98.81 251 SER B C 1
ATOM 3587 O O . SER B 1 251 ? -1.944 21.656 5.793 1 98.81 251 SER B O 1
ATOM 3589 N N . ALA B 1 252 ? -1.733 22.484 3.705 1 98.81 252 ALA B N 1
ATOM 3590 C CA . ALA B 1 252 ? -0.313 22.812 3.838 1 98.81 252 ALA B CA 1
ATOM 3591 C C . ALA B 1 252 ? -0.075 23.797 4.969 1 98.81 252 ALA B C 1
ATOM 3593 O O . ALA B 1 252 ? 0.909 23.688 5.703 1 98.81 252 ALA B O 1
ATOM 3594 N N . ALA B 1 253 ? -0.955 24.797 5.105 1 98.62 253 ALA B N 1
ATOM 3595 C CA . ALA B 1 253 ? -0.819 25.797 6.168 1 98.62 253 ALA B CA 1
ATOM 3596 C C . ALA B 1 253 ? -0.851 25.125 7.543 1 98.62 253 ALA B C 1
ATOM 3598 O O . ALA B 1 253 ? -0.053 25.469 8.422 1 98.62 253 ALA B O 1
ATOM 3599 N N . ALA B 1 254 ? -1.774 24.234 7.727 1 98.69 254 ALA B N 1
ATOM 3600 C CA . ALA B 1 254 ? -1.874 23.516 8.992 1 98.69 254 ALA B CA 1
ATOM 3601 C C . ALA B 1 254 ? -0.623 22.688 9.25 1 98.69 254 ALA B C 1
ATOM 3603 O O . ALA B 1 254 ? -0.108 22.656 10.367 1 98.69 254 ALA B O 1
ATOM 3604 N N . VAL B 1 255 ? -0.121 21.969 8.219 1 98.69 255 VAL B N 1
ATOM 3605 C CA . VAL B 1 255 ? 1.04 21.094 8.344 1 98.69 255 VAL B CA 1
ATOM 3606 C C . VAL B 1 255 ? 2.281 21.922 8.664 1 98.69 255 VAL B C 1
ATOM 3608 O O . VAL B 1 255 ? 3.082 21.547 9.523 1 98.69 255 VAL B O 1
ATOM 3611 N N . LEU B 1 256 ? 2.48 23.062 7.949 1 97.75 256 LEU B N 1
ATOM 3612 C CA . LEU B 1 256 ? 3.641 23.906 8.164 1 97.75 256 LEU B CA 1
ATOM 3613 C C . LEU B 1 256 ? 3.627 24.5 9.578 1 97.75 256 LEU B C 1
ATOM 3615 O O . LEU B 1 256 ? 4.672 24.594 10.219 1 97.75 256 LEU B O 1
ATOM 3619 N N . ALA B 1 257 ? 2.439 24.891 10.078 1 96.88 257 ALA B N 1
ATOM 3620 C CA . ALA B 1 257 ? 2.322 25.375 11.445 1 96.88 257 ALA B CA 1
ATOM 3621 C C . ALA B 1 257 ? 2.664 24.281 12.453 1 96.88 257 ALA B C 1
ATOM 3623 O O . ALA B 1 257 ? 3.283 24.562 13.484 1 96.88 257 ALA B O 1
ATOM 3624 N N . LEU B 1 258 ? 2.242 23.078 12.133 1 96.38 258 LEU B N 1
ATOM 3625 C CA . LEU B 1 258 ? 2.484 21.938 12.992 1 96.38 258 LEU B CA 1
ATOM 3626 C C . LEU B 1 258 ? 3.977 21.641 13.117 1 96.38 258 LEU B C 1
ATOM 3628 O O . LEU B 1 258 ? 4.453 21.25 14.18 1 96.38 258 LEU B O 1
ATOM 3632 N N . LEU B 1 259 ? 4.727 21.812 12.008 1 94.31 259 LEU B N 1
ATOM 3633 C CA . LEU B 1 259 ? 6.129 21.422 11.938 1 94.31 259 LEU B CA 1
ATOM 3634 C C . LEU B 1 259 ? 7.031 22.578 12.344 1 94.31 259 LEU B C 1
ATOM 3636 O O . LEU B 1 259 ? 8.25 22.422 12.453 1 94.31 259 LEU B O 1
ATOM 3640 N N . ALA B 1 260 ? 6.586 23.797 12.523 1 87.88 260 ALA B N 1
ATOM 3641 C CA . ALA B 1 260 ? 7.355 24.969 12.953 1 87.88 260 ALA B CA 1
ATOM 3642 C C . ALA B 1 260 ? 7.652 24.906 14.453 1 87.88 260 ALA B C 1
ATOM 3644 O O . ALA B 1 260 ? 6.891 24.312 15.219 1 87.88 260 ALA B O 1
#

Solvent-accessible surface area (backbone atoms only — not comparable to full-atom values): 25482 Å² total; per-residue (Å²): 126,82,60,68,74,67,82,50,43,77,31,51,27,35,39,37,19,43,47,71,62,36,43,44,52,53,64,73,72,33,54,77,49,83,78,70,69,71,77,63,60,42,68,76,30,48,74,44,44,26,47,39,67,51,54,80,71,66,51,83,88,68,63,64,54,37,36,30,36,41,33,35,20,28,61,29,33,41,33,29,16,21,28,51,32,31,38,54,67,48,35,44,49,62,28,41,33,34,40,16,59,26,30,24,62,24,90,88,50,48,61,55,18,32,41,32,30,50,26,28,26,34,64,64,19,34,33,48,94,77,74,40,51,76,18,12,49,73,95,52,65,63,55,40,69,27,33,65,69,58,50,54,49,29,71,74,43,23,52,64,29,27,22,65,43,45,96,84,19,63,82,37,49,71,46,76,33,34,30,28,10,27,58,38,66,57,31,68,89,45,31,66,60,46,40,66,77,40,71,69,28,39,31,37,32,34,31,49,32,34,48,39,53,51,26,58,55,67,70,34,47,31,40,38,33,26,3,15,19,27,60,23,42,85,49,93,86,61,86,46,62,52,55,61,54,58,14,8,34,29,12,42,30,26,51,52,51,55,72,82,125,79,54,67,73,66,84,50,45,76,30,50,28,34,40,36,20,42,46,72,64,36,44,45,54,52,64,73,72,32,54,76,48,82,76,72,68,74,78,62,59,41,67,77,31,48,75,44,44,26,46,37,68,52,54,81,73,65,50,82,86,69,65,63,54,38,37,31,36,42,33,35,20,29,59,30,32,42,34,29,17,20,28,50,31,30,36,53,68,49,34,44,46,61,28,41,34,33,40,15,61,26,31,23,60,24,91,86,51,49,62,54,18,32,41,33,29,49,25,28,26,32,63,63,20,35,33,49,94,76,74,40,51,76,18,12,49,75,95,54,64,63,55,40,68,26,33,65,67,58,51,54,49,30,68,74,43,25,51,64,29,28,24,66,42,45,95,83,19,64,82,34,50,71,45,76,34,35,30,28,9,28,57,38,68,58,32,69,90,46,32,67,62,47,41,67,76,39,71,69,29,39,29,37,33,35,33,50,30,34,47,40,52,52,26,57,54,66,72,34,46,29,40,38,32,26,3,16,19,27,60,24,41,86,48,92,86,61,84,45,62,54,55,60,53,58,13,8,33,29,12,42,29,26,51,53,52,56,72,84

Nearest PDB structures (foldseek):
  6if8-assembly2_D  TM=9.078E-01  e=1.764E-21  Aeromonas hydrophila subsp. hydrophila ATCC 7966
  6dyu-assembly1_A  TM=8.309E-01  e=6.751E-18  Helicobacter pylori
  4ffs-assembly1_A  TM=8.412E-01  e=1.413E-17  Helicobacter pylori J99
  4bmz-assembly1_A  TM=8.334E-01  e=8.962E-17  Helicobacter pylori 26695
  4bmy-assembly1_B  TM=8.622E-01  e=1.345E-15  Helicobacter pylori 26695

Organism: NCBI:txid131109

Radius of gyration: 23.39 Å; Cα contacts (8 Å, |Δi|>4): 1330; chains: 2; bounding box: 59×71×46 Å

InterPro domains:
  IPR000845 Nucleoside phosphorylase domain [PF01048] (55-259)
  IPR010049 MTA/SAH nucleosidase [TIGR01704] (66-258)
  IPR035994 Nucleoside phosphorylase superfamily [G3DSA:3.40.50.1580] (4-260)
  IPR035994 Nucleoside phosphorylase superfamily [SSF53167] (66-259)

Sequence (520 aa):
MPSTAGARHPVSAVVAVAMEVEAQPFLEALPLIEEGPALPTCTGARAWRLALPASPAPSPDSPEPGELVLLHTGIGLVAAASALATVLTRVHPGVIISAGTAGGLGYDVEVGDVCASQALALTDADATAFGYARGQTPGQPETFPGDASLLERLSAVGAQAVRSATPSSAGSRLHTGLMLAGNSFVTAANVADTREVFPRALSTDMESTALAQMAAGAEIPFLAVRGISDLCGPQAGQDFHIAAEEAAARSAAAVLALLAMPSTAGARHPVSAVVAVAMEVEAQPFLEALPLIEEGPALPTCTGARAWRLALPASPAPSPDSPEPGELVLLHTGIGLVAAASALATVLTRVHPGVIISAGTAGGLGYDVEVGDVCASQALALTDADATAFGYARGQTPGQPETFPGDASLLERLSAVGAQAVRSATPSSAGSRLHTGLMLAGNSFVTAANVADTREVFPRALSTDMESTALAQMAAGAEIPFLAVRGISDLCGPQAGQDFHIAAEEAAARSAAAVLALLA

Secondary structure (DSSP, 8-state):
-------PEEESEEEEESSHHHHHHHHHHS-B--SSPPPP--TT-EEEEEEPP--SS--TT--S--EEEEEE--SSHHHHHHHHHHHHTTEEES-EEEEEEEEE-STT--TT-EEEEEEEEETT---GGGTPPTT--TTS-S-EEPPHHHHHHHHHHHHHHHHTSSTT-TT--EEEEEEEE-SS---TTTHHHHHHH-TTEEEEESSHHHHHHHHHHTT--EEEEEEEEEESS--TT---PPPHHHHHHHHHHHHHHHH-/-------PEEESEEEEESSHHHHHHHHHHS-B---SPPPP--TT-EEEEEEPP--SS--TT--S--EEEEEE--SSHHHHHHHHHHHHTTEEES-EEEEEEEEE-STT--TT-EEEEEEEEETT---GGGTPPTT--TTS-S-EEPPHHHHHHHHHHHHHHHHTSSTT-TT--EEEEEEEE-SS---TTTHHHHHHH-TTEEEEESSHHHHHHHHHHTT--EEEEEEEEEESS--TT---PPPHHHHHHHHHHHHHHHH-

Foldseek 3Di:
DPPPLPDAAEFAEEEEEADPLLLVLVPVPFDFDPDDDDQDFDPPKDKTKTWFQQPVPCPVPPRGTGIYIYMHQHFFAVSQLRGVVRRVSRHDHQEYEYEFEWAFQAPPADALAKEKEQKEFAQQDDPVVVPDAGRDDPPGDRIFGADPVLVVLLVVFQQVLLCPLDPVRVPYYYYYYYEYAYDDQQAQVCSVVSCVSPVTYTTYGGHQRSVSRVCVVVVHHYMYMWFYQYHRYDDPDPPPGDDSSSRSSSSVSSVSSSSD/DPPPLDDAAEFAEEEEEADPLLLVLVPVPFDFDPDDDDQDFDPPKDKTKTWFQQDVPCPVPPRGTGIYIYMHQHFAAVSQLRGVVRRVSRHDHQEYEYEFEWAFQAPPADALAKEKEQKEFAQQDDPVVVPDAGRDDPPGDRIFGADPVLVVLLVVFQQVLLCPLDPPRVPYYYHYYYEYAYDDQQAQVCSVVSCVSPVTYTTYGGHQRSVSRVCVVVVHHYMYMWFHQYHRYDDDPPSPGDDSSSRSSSSVSSVSSSSD